Protein AF-0000000067831572 (afdb_homodimer)

Organism: Methylorubrum extorquens (strain ATCC 14718 / DSM 1338 / JCM 2805 / NCIMB 9133 / AM1) (NCBI:txid272630)

Structure (mmCIF, N/CA/C/O backbone):
data_AF-0000000067831572-model_v1
#
loop_
_entity.id
_entity.type
_entity.pdbx_description
1 polymer 'Transcriptional regulator, AraC family'
#
loop_
_atom_site.group_PDB
_atom_site.id
_atom_site.type_symbol
_atom_site.label_atom_id
_atom_site.label_alt_id
_atom_site.label_comp_id
_atom_site.label_asym_id
_atom_site.label_entity_id
_atom_site.label_seq_id
_atom_site.pdbx_PDB_ins_code
_atom_site.Cartn_x
_atom_site.Cartn_y
_atom_site.Cartn_z
_atom_site.occupancy
_atom_site.B_iso_or_equiv
_atom_site.auth_seq_id
_atom_site.auth_comp_id
_atom_site.auth_asym_id
_atom_site.auth_atom_id
_atom_site.pdbx_PDB_model_num
ATOM 1 N N . MET A 1 1 ? 7.926 2.037 -16.641 1 98.5 1 MET A N 1
ATOM 2 C CA . MET A 1 1 ? 7.492 1.275 -17.812 1 98.5 1 MET A CA 1
ATOM 3 C C . MET A 1 1 ? 6.348 0.333 -17.453 1 98.5 1 MET A C 1
ATOM 5 O O . MET A 1 1 ? 6.562 -0.684 -16.797 1 98.5 1 MET A O 1
ATOM 9 N N . LEU A 1 2 ? 5.145 0.672 -17.859 1 98.62 2 LEU A N 1
ATOM 10 C CA . LEU A 1 2 ? 3.963 -0.106 -17.5 1 98.62 2 LEU A CA 1
ATOM 11 C C . LEU A 1 2 ? 3.637 -1.132 -18.578 1 98.62 2 LEU A C 1
ATOM 13 O O . LEU A 1 2 ? 3.385 -0.768 -19.734 1 98.62 2 LEU A O 1
ATOM 17 N N . VAL A 1 3 ? 3.676 -2.408 -18.188 1 98.44 3 VAL A N 1
ATOM 18 C CA . VAL A 1 3 ? 3.266 -3.479 -19.094 1 98.44 3 VAL A CA 1
ATOM 19 C C . VAL A 1 3 ? 1.772 -3.75 -18.938 1 98.44 3 VAL A C 1
ATOM 21 O O . VAL A 1 3 ? 1.233 -3.65 -17.828 1 98.44 3 VAL A O 1
ATOM 24 N N . ASP A 1 4 ? 1.11 -4.074 -19.984 1 96.69 4 ASP A N 1
ATOM 25 C CA . ASP A 1 4 ? -0.323 -4.348 -19.938 1 96.69 4 ASP A CA 1
ATOM 26 C C . ASP A 1 4 ? -0.68 -5.27 -18.781 1 96.69 4 ASP A C 1
ATOM 28 O O . ASP A 1 4 ? 0.039 -6.23 -18.5 1 96.69 4 ASP A O 1
ATOM 32 N N . ARG A 1 5 ? -1.78 -4.922 -18.062 1 97.31 5 ARG A N 1
ATOM 33 C CA . ARG A 1 5 ? -2.295 -5.637 -16.891 1 97.31 5 ARG A CA 1
ATOM 34 C C . ARG A 1 5 ? -1.312 -5.57 -15.734 1 97.31 5 ARG A C 1
ATOM 36 O O . ARG A 1 5 ? -1.137 -6.551 -15.008 1 97.31 5 ARG A O 1
ATOM 43 N N . PHE A 1 6 ? -0.638 -4.457 -15.664 1 98.06 6 PHE A N 1
ATOM 44 C CA . PHE A 1 6 ? 0.274 -4.25 -14.547 1 98.06 6 PHE A CA 1
ATOM 45 C C . PHE A 1 6 ? -0.487 -4.219 -13.227 1 98.06 6 PHE A C 1
ATOM 47 O O . PHE A 1 6 ? -1.699 -3.994 -13.203 1 98.06 6 PHE A O 1
ATOM 54 N N . SER A 1 7 ? 0.206 -4.531 -12.164 1 98.31 7 SER A N 1
ATOM 55 C CA . SER A 1 7 ? -0.353 -4.449 -10.82 1 98.31 7 SER A CA 1
ATOM 56 C C . SER A 1 7 ? -0.438 -3.006 -10.336 1 98.31 7 SER A C 1
ATOM 58 O O . SER A 1 7 ? 0.588 -2.363 -10.102 1 98.31 7 SER A O 1
ATOM 60 N N . MET A 1 8 ? -1.592 -2.51 -10.094 1 98.38 8 MET A N 1
ATOM 61 C CA . MET A 1 8 ? -1.773 -1.11 -9.719 1 98.38 8 MET A CA 1
ATOM 62 C C . MET A 1 8 ? -1.191 -0.84 -8.336 1 98.38 8 MET A C 1
ATOM 64 O O . MET A 1 8 ? -0.625 0.227 -8.094 1 98.38 8 MET A O 1
ATOM 68 N N . ILE A 1 9 ? -1.354 -1.771 -7.422 1 98.38 9 ILE A N 1
ATOM 69 C CA . ILE A 1 9 ? -0.867 -1.555 -6.062 1 98.38 9 ILE A CA 1
ATOM 70 C C . ILE A 1 9 ? 0.66 -1.525 -6.059 1 98.38 9 ILE A C 1
ATOM 72 O O . ILE A 1 9 ? 1.271 -0.7 -5.375 1 98.38 9 ILE A O 1
ATOM 76 N N . ALA A 1 10 ? 1.289 -2.42 -6.805 1 98.62 10 ALA A N 1
ATOM 77 C CA . ALA A 1 10 ? 2.744 -2.389 -6.914 1 98.62 10 ALA A CA 1
ATOM 78 C C . ALA A 1 10 ? 3.223 -1.071 -7.516 1 98.62 10 ALA A C 1
ATOM 80 O O . ALA A 1 10 ? 4.176 -0.463 -7.02 1 98.62 10 ALA A O 1
ATOM 81 N N . PHE A 1 11 ? 2.504 -0.672 -8.523 1 98.75 11 PHE A N 1
ATOM 82 C CA . PHE A 1 11 ? 2.812 0.576 -9.211 1 98.75 11 PHE A CA 1
ATOM 83 C C . PHE A 1 11 ? 2.682 1.763 -8.266 1 98.75 11 PHE A C 1
ATOM 85 O O . PHE A 1 11 ? 3.621 2.547 -8.117 1 98.75 11 PHE A O 1
ATOM 92 N N . SER A 1 12 ? 1.573 1.905 -7.617 1 98.56 12 SER A N 1
ATOM 93 C CA . SER A 1 12 ? 1.321 3.027 -6.719 1 98.56 12 SER A CA 1
ATOM 94 C C . SER A 1 12 ? 2.293 3.023 -5.543 1 98.56 12 SER A C 1
ATOM 96 O O . SER A 1 12 ? 2.748 4.082 -5.105 1 98.56 12 SER A O 1
ATOM 98 N N . SER A 1 13 ? 2.613 1.818 -5.039 1 98.5 13 SER A N 1
ATOM 99 C CA . SER A 1 13 ? 3.535 1.684 -3.914 1 98.5 13 SER A CA 1
ATOM 100 C C . SER A 1 13 ? 4.945 2.115 -4.301 1 98.5 13 SER A C 1
ATOM 102 O O . SER A 1 13 ? 5.73 2.533 -3.447 1 98.5 13 SER A O 1
ATOM 104 N N . ALA A 1 14 ? 5.242 2.027 -5.543 1 98.56 14 ALA A N 1
ATOM 105 C CA . ALA A 1 14 ? 6.574 2.4 -6.008 1 98.56 14 ALA A CA 1
ATOM 106 C C . ALA A 1 14 ? 6.66 3.898 -6.289 1 98.56 14 ALA A C 1
ATOM 108 O O . ALA A 1 14 ? 7.668 4.535 -5.984 1 98.56 14 ALA A O 1
ATOM 109 N N . ILE A 1 15 ? 5.602 4.488 -6.82 1 98.31 15 ILE A N 1
ATOM 110 C CA . ILE A 1 15 ? 5.707 5.844 -7.344 1 98.31 15 ILE A CA 1
ATOM 111 C C . ILE A 1 15 ? 5.367 6.852 -6.246 1 98.31 15 ILE A C 1
ATOM 113 O O . ILE A 1 15 ? 5.934 7.941 -6.199 1 98.31 15 ILE A O 1
ATOM 117 N N . GLU A 1 16 ? 4.473 6.551 -5.32 1 98.25 16 GLU A N 1
ATOM 118 C CA . GLU A 1 16 ? 3.986 7.5 -4.324 1 98.25 16 GLU A CA 1
ATOM 119 C C . GLU A 1 16 ? 5.105 7.941 -3.387 1 98.25 16 GLU A C 1
ATOM 121 O O . GLU A 1 16 ? 5.18 9.109 -3.002 1 98.25 16 GLU A O 1
ATOM 126 N N . PRO A 1 17 ? 6.016 6.992 -3.016 1 98.44 17 PRO A N 1
ATOM 127 C CA . PRO A 1 17 ? 7.133 7.434 -2.174 1 98.44 17 PRO A CA 1
ATOM 128 C C . PRO A 1 17 ? 7.945 8.555 -2.814 1 98.44 17 PRO A C 1
ATOM 130 O O . PRO A 1 17 ? 8.445 9.438 -2.111 1 98.44 17 PRO A O 1
ATOM 133 N N . LEU A 1 18 ? 8.055 8.562 -4.125 1 98.19 18 LEU A N 1
ATOM 134 C CA . LEU A 1 18 ? 8.82 9.594 -4.816 1 98.19 18 LEU A CA 1
ATOM 135 C C . LEU A 1 18 ? 8.148 10.953 -4.684 1 98.19 18 LEU A C 1
ATOM 137 O O . LEU A 1 18 ? 8.805 11.945 -4.363 1 98.19 18 LEU A O 1
ATOM 141 N N . ARG A 1 19 ? 6.863 10.945 -4.914 1 97.56 19 ARG A N 1
ATOM 142 C CA . ARG A 1 19 ? 6.113 12.188 -4.762 1 97.56 19 ARG A CA 1
ATOM 143 C C . ARG A 1 19 ? 6.191 12.703 -3.332 1 97.56 19 ARG A C 1
ATOM 145 O O . ARG A 1 19 ? 6.391 13.898 -3.109 1 97.56 19 ARG A O 1
ATOM 152 N N . LEU A 1 20 ? 6.039 11.852 -2.414 1 97.5 20 LEU A N 1
ATOM 153 C CA . LEU A 1 20 ? 6.012 12.227 -1.006 1 97.5 20 LEU A CA 1
ATOM 154 C C . LEU A 1 20 ? 7.391 12.68 -0.536 1 97.5 20 LEU A C 1
ATOM 156 O O . LEU A 1 20 ? 7.5 13.547 0.334 1 97.5 20 LEU A O 1
ATOM 160 N N . ALA A 1 21 ? 8.445 12.086 -1.096 1 97.94 21 ALA A N 1
ATOM 161 C CA . ALA A 1 21 ? 9.797 12.555 -0.796 1 97.94 21 ALA A CA 1
ATOM 162 C C . ALA A 1 21 ? 9.984 14 -1.241 1 97.94 21 ALA A C 1
ATOM 164 O O . ALA A 1 21 ? 10.562 14.812 -0.514 1 97.94 21 ALA A O 1
ATOM 165 N N . ASN A 1 22 ? 9.5 14.32 -2.479 1 97.19 22 ASN A N 1
ATOM 166 C CA . ASN A 1 22 ? 9.523 15.703 -2.945 1 97.19 22 ASN A CA 1
ATOM 167 C C . ASN A 1 22 ? 8.828 16.641 -1.96 1 97.19 22 ASN A C 1
ATOM 169 O O . ASN A 1 22 ? 9.352 17.703 -1.627 1 97.19 22 ASN A O 1
ATOM 173 N N . ARG A 1 23 ? 7.691 16.203 -1.507 1 92.81 23 ARG A N 1
ATOM 174 C CA . ARG A 1 23 ? 6.918 17 -0.561 1 92.81 23 ARG A CA 1
ATOM 175 C C . ARG A 1 23 ? 7.68 17.188 0.746 1 92.81 23 ARG A C 1
ATOM 177 O O . ARG A 1 23 ? 7.727 18.297 1.289 1 92.81 23 ARG A O 1
ATOM 184 N N . ALA A 1 24 ? 8.289 16.172 1.217 1 91 24 ALA A N 1
ATOM 185 C CA . ALA A 1 24 ? 8.984 16.172 2.504 1 91 24 ALA A CA 1
ATOM 186 C C . ALA A 1 24 ? 10.141 17.172 2.504 1 91 24 ALA A C 1
ATOM 188 O O . ALA A 1 24 ? 10.375 17.859 3.502 1 91 24 ALA A O 1
ATOM 189 N N . VAL A 1 25 ? 10.766 17.234 1.372 1 93.19 25 VAL A N 1
ATOM 190 C CA . VAL A 1 25 ? 11.977 18.062 1.344 1 93.19 25 VAL A CA 1
ATOM 191 C C . VAL A 1 25 ? 11.648 19.438 0.773 1 93.19 25 VAL A C 1
ATOM 193 O O . VAL A 1 25 ? 12.461 20.359 0.876 1 93.19 25 VAL A O 1
ATOM 196 N N . GLY A 1 26 ? 10.531 19.594 0.136 1 89.75 26 GLY A N 1
ATOM 197 C CA . GLY A 1 26 ? 10.086 20.875 -0.382 1 89.75 26 GLY A CA 1
ATOM 198 C C . GLY A 1 26 ? 10.734 21.234 -1.704 1 89.75 26 GLY A C 1
ATOM 199 O O . GLY A 1 26 ? 10.852 22.422 -2.033 1 89.75 26 GLY A O 1
ATOM 200 N N . ARG A 1 27 ? 11.258 20.25 -2.369 1 92.69 27 ARG A N 1
ATOM 201 C CA . ARG A 1 27 ? 11.828 20.422 -3.699 1 92.69 27 ARG A CA 1
ATOM 202 C C . ARG A 1 27 ? 11.734 19.141 -4.512 1 92.69 27 ARG A C 1
ATOM 204 O O . ARG A 1 27 ? 11.398 18.078 -3.979 1 92.69 27 ARG A O 1
ATOM 211 N N . ASP A 1 28 ? 12.133 19.266 -5.754 1 95.25 28 ASP A N 1
ATOM 212 C CA . ASP A 1 28 ? 12.031 18.109 -6.641 1 95.25 28 ASP A CA 1
ATOM 213 C C . ASP A 1 28 ? 13.281 17.234 -6.566 1 95.25 28 ASP A C 1
ATOM 215 O O . ASP A 1 28 ? 14.234 17.453 -7.328 1 95.25 28 ASP A O 1
ATOM 219 N N . LEU A 1 29 ? 13.195 16.297 -5.727 1 96.62 29 LEU A N 1
ATOM 220 C CA . LEU A 1 29 ? 14.242 15.281 -5.715 1 96.62 29 LEU A CA 1
ATOM 221 C C . LEU A 1 29 ? 14.094 14.328 -6.895 1 96.62 29 LEU A C 1
ATOM 223 O O . LEU A 1 29 ? 15.086 13.836 -7.434 1 96.62 29 LEU A O 1
ATOM 227 N N . TYR A 1 30 ? 12.781 14.125 -7.242 1 97.12 30 TYR A N 1
ATOM 228 C CA . TYR A 1 30 ? 12.438 13.164 -8.281 1 97.12 30 TYR A CA 1
ATOM 229 C C . TYR A 1 30 ? 11.477 13.781 -9.297 1 97.12 30 TYR A C 1
ATOM 231 O O . TYR A 1 30 ? 10.586 14.555 -8.93 1 97.12 30 TYR A O 1
ATOM 239 N N . ARG A 1 31 ? 11.734 13.43 -10.492 1 96.62 31 ARG A N 1
ATOM 240 C CA . ARG A 1 31 ? 10.781 13.578 -11.586 1 96.62 31 ARG A CA 1
ATOM 241 C C . ARG A 1 31 ? 10.469 12.234 -12.234 1 96.62 31 ARG A C 1
ATOM 243 O O . ARG A 1 31 ? 11.367 11.406 -12.406 1 96.62 31 ARG A O 1
ATOM 250 N N . PHE A 1 32 ? 9.203 11.992 -12.461 1 96.5 32 PHE A N 1
ATOM 251 C CA . PHE A 1 32 ? 8.859 10.688 -13 1 96.5 32 PHE A CA 1
ATOM 252 C C . PHE A 1 32 ? 7.828 10.812 -14.117 1 96.5 32 PHE A C 1
ATOM 254 O O . PHE A 1 32 ? 7.094 11.805 -14.18 1 96.5 32 PHE A O 1
ATOM 261 N N . SER A 1 33 ? 7.832 9.867 -15 1 97.12 33 SER A N 1
ATOM 262 C CA . SER A 1 33 ? 6.895 9.758 -16.109 1 97.12 33 SER A CA 1
ATOM 263 C C . SER A 1 33 ? 6.559 8.305 -16.422 1 97.12 33 SER A C 1
ATOM 265 O O . SER A 1 33 ? 7.312 7.398 -16.047 1 97.12 33 SER A O 1
ATOM 267 N N . LEU A 1 34 ? 5.438 8.109 -17.031 1 98.38 34 LEU A N 1
ATOM 268 C CA . LEU A 1 34 ? 4.941 6.773 -17.344 1 98.38 34 LEU A CA 1
ATOM 269 C C . LEU A 1 34 ? 5.035 6.496 -18.844 1 98.38 34 LEU A C 1
ATOM 271 O O . LEU A 1 34 ? 4.77 7.383 -19.672 1 98.38 34 LEU A O 1
ATOM 275 N N . TRP A 1 35 ? 5.379 5.23 -19.156 1 98.44 35 TRP A N 1
ATOM 276 C CA . TRP A 1 35 ? 5.531 4.805 -20.547 1 98.44 35 TRP A CA 1
ATOM 277 C C . TRP A 1 35 ? 4.891 3.439 -20.766 1 98.44 35 TRP A C 1
ATOM 279 O O . TRP A 1 35 ? 4.926 2.578 -19.891 1 98.44 35 TRP A O 1
ATOM 289 N N . SER A 1 36 ? 4.277 3.254 -21.922 1 98.19 36 SER A N 1
ATOM 290 C CA . SER A 1 36 ? 3.648 1.988 -22.281 1 98.19 36 SER A CA 1
ATOM 291 C C . SER A 1 36 ? 3.928 1.626 -23.75 1 98.19 36 SER A C 1
ATOM 293 O O . SER A 1 36 ? 4.582 2.387 -24.469 1 98.19 36 SER A O 1
ATOM 295 N N . GLU A 1 37 ? 3.484 0.414 -24.078 1 96.25 37 GLU A N 1
ATOM 296 C CA . GLU A 1 37 ? 3.648 -0.035 -25.453 1 96.25 37 GLU A CA 1
ATOM 297 C C . GLU A 1 37 ? 2.879 0.861 -26.422 1 96.25 37 GLU A C 1
ATOM 299 O O . GLU A 1 37 ? 3.42 1.285 -27.453 1 96.25 37 GLU A O 1
ATOM 304 N N . ASP A 1 38 ? 1.612 1.271 -26.094 1 91.62 38 ASP A N 1
ATOM 305 C CA . ASP A 1 38 ? 0.708 2.07 -26.922 1 91.62 38 ASP A CA 1
ATOM 306 C C . ASP A 1 38 ? 1.104 3.545 -26.906 1 91.62 38 ASP A C 1
ATOM 308 O O . ASP A 1 38 ? 0.849 4.273 -27.859 1 91.62 38 ASP A O 1
ATOM 312 N N . GLY A 1 39 ? 1.544 3.988 -25.828 1 96.25 39 GLY A N 1
ATOM 313 C CA . GLY A 1 39 ? 2.066 5.336 -25.672 1 96.25 39 GLY A CA 1
ATOM 314 C C . GLY A 1 39 ? 1.023 6.332 -25.203 1 96.25 39 GLY A C 1
ATOM 315 O O . GLY A 1 39 ? 1.352 7.473 -24.875 1 96.25 39 GLY A O 1
ATOM 316 N N . THR A 1 40 ? -0.208 5.918 -25.094 1 96.62 40 THR A N 1
ATOM 317 C CA . THR A 1 40 ? -1.242 6.859 -24.688 1 96.62 40 THR A CA 1
ATOM 318 C C . THR A 1 40 ? -1.859 6.438 -23.359 1 96.62 40 THR A C 1
ATOM 320 O O . THR A 1 40 ? -2.234 7.281 -22.531 1 96.62 40 THR A O 1
ATOM 323 N N . LYS A 1 41 ? -1.946 5.172 -23.172 1 97.69 41 LYS A N 1
ATOM 324 C CA . LYS A 1 41 ? -2.58 4.625 -21.969 1 97.69 41 LYS A CA 1
ATOM 325 C C . LYS A 1 41 ? -2.031 3.24 -21.641 1 97.69 41 LYS A C 1
ATOM 327 O O . LYS A 1 41 ? -1.311 2.646 -22.453 1 97.69 41 LYS A O 1
ATOM 332 N N . CYS A 1 42 ? -2.279 2.762 -20.5 1 98.12 42 CYS A N 1
ATOM 333 C CA . CYS A 1 42 ? -2.041 1.387 -20.078 1 98.12 42 CYS A CA 1
ATOM 334 C C . CYS A 1 42 ? -3.105 0.933 -19.078 1 98.12 42 CYS A C 1
ATOM 336 O O . CYS A 1 42 ? -3.496 1.693 -18.203 1 98.12 42 CYS A O 1
ATOM 338 N N . THR A 1 43 ? -3.533 -0.277 -19.219 1 98.06 43 THR A N 1
ATOM 339 C CA . THR A 1 43 ? -4.598 -0.792 -18.359 1 98.06 43 THR A CA 1
ATOM 340 C C . THR A 1 43 ? -4.031 -1.731 -17.297 1 98.06 43 THR A C 1
ATOM 342 O O . THR A 1 43 ? -3.293 -2.664 -17.625 1 98.06 43 THR A O 1
ATOM 345 N N . ALA A 1 44 ? -4.387 -1.439 -16.031 1 98.31 44 ALA A N 1
ATOM 346 C CA . ALA A 1 44 ? -3.947 -2.287 -14.93 1 98.31 44 ALA A CA 1
ATOM 347 C C . ALA A 1 44 ? -4.738 -3.592 -14.891 1 98.31 44 ALA A C 1
ATOM 349 O O . ALA A 1 44 ? -5.73 -3.744 -15.609 1 98.31 44 ALA A O 1
ATOM 350 N N . SER A 1 45 ? -4.277 -4.488 -14.094 1 96.88 45 SER A N 1
ATOM 351 C CA . SER A 1 45 ? -4.902 -5.801 -13.969 1 96.88 45 SER A CA 1
ATOM 352 C C . SER A 1 45 ? -6.316 -5.691 -13.414 1 96.88 45 SER A C 1
ATOM 354 O O . SER A 1 45 ? -7.141 -6.586 -13.625 1 96.88 45 SER A O 1
ATOM 356 N N . ASN A 1 46 ? -6.652 -4.625 -12.703 1 96.88 46 ASN A N 1
ATOM 357 C CA . ASN A 1 46 ? -7.996 -4.426 -12.164 1 96.88 46 ASN A CA 1
ATOM 358 C C . ASN A 1 46 ? -8.906 -3.738 -13.18 1 96.88 46 ASN A C 1
ATOM 360 O O . ASN A 1 46 ? -10.047 -3.385 -12.852 1 96.88 46 ASN A O 1
ATOM 364 N N . GLY A 1 47 ? -8.406 -3.453 -14.352 1 97.12 47 GLY A N 1
ATOM 365 C CA . GLY A 1 47 ? -9.219 -2.9 -15.422 1 97.12 47 GLY A CA 1
ATOM 366 C C . GLY A 1 47 ? -9.141 -1.387 -15.508 1 97.12 47 GLY A C 1
ATOM 367 O O . GLY A 1 47 ? -9.703 -0.783 -16.422 1 97.12 47 GLY A O 1
ATOM 368 N N . ILE A 1 48 ? -8.445 -0.734 -14.68 1 97.69 48 ILE A N 1
ATOM 369 C CA . ILE A 1 48 ? -8.367 0.722 -14.633 1 97.69 48 ILE A CA 1
ATOM 370 C C . ILE A 1 48 ? -7.273 1.209 -15.586 1 97.69 48 ILE A C 1
ATOM 372 O O . ILE A 1 48 ? -6.16 0.683 -15.578 1 97.69 48 ILE A O 1
ATOM 376 N N . GLU A 1 49 ? -7.637 2.16 -16.312 1 98.12 49 GLU A N 1
ATOM 377 C CA . GLU A 1 49 ? -6.738 2.709 -17.328 1 98.12 49 GLU A CA 1
ATOM 378 C C . GLU A 1 49 ? -6.059 3.982 -16.828 1 98.12 49 GLU A C 1
ATOM 380 O O . GLU A 1 49 ? -6.715 4.863 -16.266 1 98.12 49 GLU A O 1
ATOM 385 N N . VAL A 1 50 ? -4.727 4.066 -17.062 1 98.06 50 VAL A N 1
ATOM 386 C CA . VAL A 1 50 ? -3.982 5.27 -16.703 1 98.06 50 VAL A CA 1
ATOM 387 C C . VAL A 1 50 ? -3.389 5.906 -17.969 1 98.06 50 VAL A C 1
ATOM 389 O O . VAL A 1 50 ? -3.037 5.203 -18.922 1 98.06 50 VAL A O 1
ATOM 392 N N . LYS A 1 51 ? -3.268 7.176 -17.922 1 98 51 LYS A N 1
ATOM 393 C CA . LYS A 1 51 ? -2.6 7.895 -19 1 98 51 LYS A CA 1
ATOM 394 C C . LYS A 1 51 ? -1.082 7.801 -18.875 1 98 51 LYS A C 1
ATOM 396 O O . LYS A 1 51 ? -0.547 7.84 -17.766 1 98 51 LYS A O 1
ATOM 401 N N . VAL A 1 52 ? -0.403 7.684 -20.031 1 98.25 52 VAL A N 1
ATOM 402 C CA . VAL A 1 52 ? 1.055 7.629 -20.016 1 98.25 52 VAL A CA 1
ATOM 403 C C . VAL A 1 52 ? 1.629 8.75 -20.875 1 98.25 52 VAL A C 1
ATOM 405 O O . VAL A 1 52 ? 0.901 9.383 -21.641 1 98.25 52 VAL A O 1
ATOM 408 N N . ALA A 1 53 ? 2.883 8.961 -20.734 1 97.38 53 ALA A N 1
ATOM 409 C CA . ALA A 1 53 ? 3.547 10.086 -21.391 1 97.38 53 ALA A CA 1
ATOM 410 C C . ALA A 1 53 ? 3.951 9.727 -22.812 1 97.38 53 ALA A C 1
ATOM 412 O O . ALA A 1 53 ? 4.086 10.602 -23.672 1 97.38 53 ALA A O 1
ATOM 413 N N . GLY A 1 54 ? 4.195 8.422 -23.078 1 97.81 54 GLY A N 1
ATOM 414 C CA . GLY A 1 54 ? 4.648 8.023 -24.391 1 97.81 54 GLY A CA 1
ATOM 415 C C . GLY A 1 54 ? 4.898 6.527 -24.516 1 97.81 54 GLY A C 1
ATOM 416 O O . GLY A 1 54 ? 4.469 5.754 -23.656 1 97.81 54 GLY A O 1
ATOM 417 N N . ARG A 1 55 ? 5.562 6.203 -25.656 1 98 55 ARG A N 1
ATOM 418 C CA . ARG A 1 55 ? 5.867 4.805 -25.953 1 98 55 ARG A CA 1
ATOM 419 C C . ARG A 1 55 ? 7.199 4.395 -25.328 1 98 55 ARG A C 1
ATOM 421 O O . ARG A 1 55 ? 8.07 5.234 -25.109 1 98 55 ARG A O 1
ATOM 428 N N . PHE A 1 56 ? 7.375 3.049 -25.156 1 97.62 56 PHE A N 1
ATOM 429 C CA . PHE A 1 56 ? 8.633 2.521 -24.625 1 97.62 56 PHE A CA 1
ATOM 430 C C . PHE A 1 56 ? 9.812 3 -25.469 1 97.62 56 PHE A C 1
ATOM 432 O O . PHE A 1 56 ? 10.844 3.395 -24.922 1 97.62 56 PHE A O 1
ATOM 439 N N . CYS A 1 57 ? 9.695 2.992 -26.781 1 94.31 57 CYS A N 1
ATOM 440 C CA . CYS A 1 57 ? 10.797 3.275 -27.688 1 94.31 57 CYS A CA 1
ATOM 441 C C . CYS A 1 57 ? 11.219 4.738 -27.594 1 94.31 57 CYS A C 1
ATOM 443 O O . CYS A 1 57 ? 12.32 5.098 -28.016 1 94.31 57 CYS A O 1
ATOM 445 N N . ASP A 1 58 ? 10.359 5.562 -27 1 94.31 58 ASP A N 1
ATOM 446 C CA . ASP A 1 58 ? 10.641 6.992 -26.922 1 94.31 58 ASP A CA 1
ATOM 447 C C . ASP A 1 58 ? 11.305 7.352 -25.594 1 94.31 58 ASP A C 1
ATOM 449 O O . ASP A 1 58 ? 11.766 8.477 -25.406 1 94.31 58 ASP A O 1
ATOM 453 N N . ALA A 1 59 ? 11.281 6.449 -24.688 1 91.69 59 ALA A N 1
ATOM 454 C CA . ALA A 1 59 ? 11.867 6.707 -23.375 1 91.69 59 ALA A CA 1
ATOM 455 C C . ALA A 1 59 ? 13.391 6.84 -23.469 1 91.69 59 ALA A C 1
ATOM 457 O O . ALA A 1 59 ? 14.078 5.891 -23.859 1 91.69 59 ALA A O 1
ATOM 458 N N . GLN A 1 60 ? 13.906 8.062 -23.188 1 88.75 60 GLN A N 1
ATOM 459 C CA . GLN A 1 60 ? 15.344 8.305 -23.25 1 88.75 60 GLN A CA 1
ATOM 460 C C . GLN A 1 60 ? 15.805 9.18 -22.094 1 88.75 60 GLN A C 1
ATOM 462 O O . GLN A 1 60 ? 15.008 9.898 -21.484 1 88.75 60 GLN A O 1
ATOM 467 N N . ASP A 1 61 ? 17.031 9.031 -21.641 1 89.94 61 ASP A N 1
ATOM 468 C CA . ASP A 1 61 ? 17.766 9.93 -20.75 1 89.94 61 ASP A CA 1
ATOM 469 C C . ASP A 1 61 ? 17.156 9.906 -19.344 1 89.94 61 ASP A C 1
ATOM 471 O O . ASP A 1 61 ? 16.812 10.953 -18.797 1 89.94 61 ASP A O 1
ATOM 475 N N . PHE A 1 62 ? 16.984 8.703 -18.812 1 95.31 62 PHE A N 1
ATOM 476 C CA . PHE A 1 62 ? 16.531 8.523 -17.438 1 95.31 62 PHE A CA 1
ATOM 477 C C . PHE A 1 62 ? 17.656 8.016 -16.547 1 95.31 62 PHE A C 1
ATOM 479 O O . PHE A 1 62 ? 18.531 7.285 -17.016 1 95.31 62 PHE A O 1
ATOM 486 N N . ASP A 1 63 ? 17.641 8.5 -15.352 1 96.62 63 ASP A N 1
ATOM 487 C CA . ASP A 1 63 ? 18.578 7.98 -14.367 1 96.62 63 ASP A CA 1
ATOM 488 C C . ASP A 1 63 ? 18.188 6.582 -13.914 1 96.62 63 ASP A C 1
ATOM 490 O O . ASP A 1 63 ? 19.031 5.793 -13.5 1 96.62 63 ASP A O 1
ATOM 494 N N . MET A 1 64 ? 16.828 6.324 -14.031 1 97.19 64 MET A N 1
ATOM 495 C CA . MET A 1 64 ? 16.281 5.055 -13.562 1 97.19 64 MET A CA 1
ATOM 496 C C . MET A 1 64 ? 15.078 4.645 -14.391 1 97.19 64 MET A C 1
ATOM 498 O O . MET A 1 64 ? 14.266 5.488 -14.773 1 97.19 64 MET A O 1
ATOM 502 N N . LEU A 1 65 ? 15.023 3.369 -14.734 1 98.25 65 LEU A N 1
ATOM 503 C CA . LEU A 1 65 ? 13.828 2.771 -15.32 1 98.25 65 LEU A CA 1
ATOM 504 C C . LEU A 1 65 ? 13.281 1.664 -14.422 1 98.25 65 LEU A C 1
ATOM 506 O O . LEU A 1 65 ? 14.039 0.827 -13.93 1 98.25 65 LEU A O 1
ATOM 510 N N . VAL A 1 66 ? 12.023 1.667 -14.18 1 98.75 66 VAL A N 1
ATOM 511 C CA . VAL A 1 66 ? 11.375 0.625 -13.391 1 98.75 66 VAL A CA 1
ATOM 512 C C . VAL A 1 66 ? 10.266 -0.026 -14.211 1 98.75 66 VAL A C 1
ATOM 514 O O . VAL A 1 66 ? 9.32 0.646 -14.625 1 98.75 66 VAL A O 1
ATOM 517 N N . VAL A 1 67 ? 10.383 -1.308 -14.445 1 98.88 67 VAL A N 1
ATOM 518 C CA . VAL A 1 67 ? 9.336 -2.051 -15.148 1 98.88 67 VAL A CA 1
ATOM 519 C C . VAL A 1 67 ? 8.297 -2.549 -14.141 1 98.88 67 VAL A C 1
ATOM 521 O O . VAL A 1 67 ? 8.641 -3.201 -13.156 1 98.88 67 VAL A O 1
ATOM 524 N N . CYS A 1 68 ? 7.078 -2.207 -14.375 1 98.81 68 CYS A N 1
ATOM 525 C CA . CYS A 1 68 ? 5.984 -2.713 -13.562 1 98.81 68 CYS A CA 1
ATOM 526 C C . CYS A 1 68 ? 5.16 -3.742 -14.328 1 98.81 68 CYS A C 1
ATOM 528 O O . CYS A 1 68 ? 4.496 -3.404 -15.305 1 98.81 68 CYS A O 1
ATOM 530 N N . GLY A 1 69 ? 5.184 -5.004 -13.867 1 98.25 69 GLY A N 1
ATOM 531 C CA . GLY A 1 69 ? 4.395 -6.074 -14.461 1 98.25 69 GLY A CA 1
ATOM 532 C C . GLY A 1 69 ? 3.139 -6.395 -13.672 1 98.25 69 GLY A C 1
ATOM 533 O O . GLY A 1 69 ? 2.715 -5.609 -12.82 1 98.25 69 GLY A O 1
ATOM 534 N N . GLY A 1 70 ? 2.525 -7.445 -14.047 1 96.56 70 GLY A N 1
ATOM 535 C CA . GLY A 1 70 ? 1.303 -7.941 -13.43 1 96.56 70 GLY A CA 1
ATOM 536 C C . GLY A 1 70 ? 0.872 -9.297 -13.969 1 96.56 70 GLY A C 1
ATOM 537 O O . GLY A 1 70 ? 1.673 -10.227 -14.023 1 96.56 70 GLY A O 1
ATOM 538 N N . ILE A 1 71 ? -0.341 -9.336 -14.297 1 93 71 ILE A N 1
ATOM 539 C CA . ILE A 1 71 ? -0.914 -10.594 -14.75 1 93 71 ILE A CA 1
ATOM 540 C C . ILE A 1 71 ? -0.453 -10.891 -16.172 1 93 71 ILE A C 1
ATOM 542 O O . ILE A 1 71 ? -0.421 -9.992 -17.016 1 93 71 ILE A O 1
ATOM 546 N N . ASP A 1 72 ? -0.054 -12.125 -16.453 1 91.31 72 ASP A N 1
ATOM 547 C CA . ASP A 1 72 ? 0.235 -12.648 -17.781 1 91.31 72 ASP A CA 1
ATOM 548 C C . ASP A 1 72 ? 1.396 -11.891 -18.422 1 91.31 72 ASP A C 1
ATOM 550 O O . ASP A 1 72 ? 1.34 -11.547 -19.609 1 91.31 72 ASP A O 1
ATOM 554 N N . ILE A 1 73 ? 2.418 -11.648 -17.688 1 94.5 73 ILE A N 1
ATOM 555 C CA . ILE A 1 73 ? 3.564 -10.852 -18.094 1 94.5 73 ILE A CA 1
ATOM 556 C C . ILE A 1 73 ? 4.277 -11.539 -19.266 1 94.5 73 ILE A C 1
ATOM 558 O O . ILE A 1 73 ? 4.984 -10.891 -20.031 1 94.5 73 ILE A O 1
ATOM 562 N N . GLN A 1 74 ? 4.145 -12.859 -19.453 1 89.5 74 GLN A N 1
ATOM 563 C CA . GLN A 1 74 ? 4.883 -13.641 -20.438 1 89.5 74 GLN A CA 1
ATOM 564 C C . GLN A 1 74 ? 4.266 -13.5 -21.828 1 89.5 74 GLN A C 1
ATOM 566 O O . GLN A 1 74 ? 4.879 -13.875 -22.828 1 89.5 74 GLN A O 1
ATOM 571 N N . HIS A 1 75 ? 3.143 -12.898 -21.906 1 86.12 75 HIS A N 1
ATOM 572 C CA . HIS A 1 75 ? 2.377 -13.008 -23.141 1 86.12 75 HIS A CA 1
ATOM 573 C C . HIS A 1 75 ? 2.684 -11.844 -24.078 1 86.12 75 HIS A C 1
ATOM 575 O O . HIS A 1 75 ? 2.852 -12.039 -25.281 1 86.12 75 HIS A O 1
ATOM 581 N N . PRO A 1 76 ? 2.73 -10.664 -23.547 1 87.06 76 PRO A N 1
ATOM 582 C CA . PRO A 1 76 ? 2.996 -9.555 -24.469 1 87.06 76 PRO A CA 1
ATOM 583 C C . PRO A 1 76 ? 4.355 -9.672 -25.141 1 87.06 76 PRO A C 1
ATOM 585 O O . PRO A 1 76 ? 5.262 -10.32 -24.625 1 87.06 76 PRO A O 1
ATOM 588 N N . ASP A 1 77 ? 4.387 -9.07 -26.359 1 88 77 ASP A N 1
ATOM 589 C CA . ASP A 1 77 ? 5.676 -8.867 -27.016 1 88 77 ASP A CA 1
ATOM 590 C C . ASP A 1 77 ? 6.492 -7.793 -26.312 1 88 77 ASP A C 1
ATOM 592 O O . ASP A 1 77 ? 6.062 -6.641 -26.203 1 88 77 ASP A O 1
ATOM 596 N N . HIS A 1 78 ? 7.691 -8.156 -25.859 1 95.44 78 HIS A N 1
ATOM 597 C CA . HIS A 1 78 ? 8.469 -7.227 -25.062 1 95.44 78 HIS A CA 1
ATOM 598 C C . HIS A 1 78 ? 9.625 -6.637 -25.859 1 95.44 78 HIS A C 1
ATOM 600 O O . HIS A 1 78 ? 10.555 -6.059 -25.281 1 95.44 78 HIS A O 1
ATOM 606 N N . ARG A 1 79 ? 9.633 -6.73 -27.172 1 95.81 79 ARG A N 1
ATOM 607 C CA . ARG A 1 79 ? 10.789 -6.348 -27.969 1 95.81 79 ARG A CA 1
ATOM 608 C C . ARG A 1 79 ? 11.117 -4.867 -27.797 1 95.81 79 ARG A C 1
ATOM 610 O O . ARG A 1 79 ? 12.266 -4.504 -27.531 1 95.81 79 ARG A O 1
ATOM 617 N N . ALA A 1 80 ? 10.086 -4.016 -27.922 1 96.62 80 ALA A N 1
ATOM 618 C CA . ALA A 1 80 ? 10.312 -2.58 -27.766 1 96.62 80 ALA A CA 1
ATOM 619 C C . ALA A 1 80 ? 10.797 -2.238 -26.359 1 96.62 80 ALA A C 1
ATOM 621 O O . ALA A 1 80 ? 11.68 -1.395 -26.203 1 96.62 80 ALA A O 1
ATOM 622 N N . LEU A 1 81 ? 10.219 -2.879 -25.406 1 97.94 81 LEU A N 1
ATOM 623 C CA . LEU A 1 81 ? 10.602 -2.66 -24.016 1 97.94 81 LEU A CA 1
ATOM 624 C C . LEU A 1 81 ? 12.023 -3.139 -23.766 1 97.94 81 LEU A C 1
ATOM 626 O O . LEU A 1 81 ? 12.812 -2.438 -23.125 1 97.94 81 LEU A O 1
ATOM 630 N N . HIS A 1 82 ? 12.383 -4.32 -24.312 1 98.06 82 HIS A N 1
ATOM 631 C CA . HIS A 1 82 ? 13.742 -4.832 -24.188 1 98.06 82 HIS A CA 1
ATOM 632 C C . HIS A 1 82 ? 14.758 -3.844 -24.75 1 98.06 82 HIS A C 1
ATOM 634 O O . HIS A 1 82 ? 15.781 -3.561 -24.125 1 98.06 82 HIS A O 1
ATOM 640 N N . SER A 1 83 ? 14.453 -3.357 -25.891 1 97.38 83 SER A N 1
ATOM 641 C CA . SER A 1 83 ? 15.359 -2.422 -26.547 1 97.38 83 SER A CA 1
ATOM 642 C C . SER A 1 83 ? 15.547 -1.155 -25.719 1 97.38 83 SER A C 1
ATOM 644 O O . SER A 1 83 ? 16.672 -0.675 -25.547 1 97.38 83 SER A O 1
ATOM 646 N N . ALA A 1 84 ? 14.477 -0.643 -25.203 1 97.5 84 ALA A N 1
ATOM 647 C CA . ALA A 1 84 ? 14.531 0.561 -24.391 1 97.5 84 ALA A CA 1
ATOM 648 C C . ALA A 1 84 ? 15.367 0.33 -23.125 1 97.5 84 ALA A C 1
ATOM 650 O O . ALA A 1 84 ? 16.203 1.165 -22.766 1 97.5 84 ALA A O 1
ATOM 651 N N . LEU A 1 85 ? 15.172 -0.788 -22.453 1 98.31 85 LEU A N 1
ATOM 652 C CA . LEU A 1 85 ? 15.891 -1.125 -21.234 1 98.31 85 LEU A CA 1
ATOM 653 C C . LEU A 1 85 ? 17.391 -1.266 -21.5 1 98.31 85 LEU A C 1
ATOM 655 O O . LEU A 1 85 ? 18.203 -0.724 -20.75 1 98.31 85 LEU A O 1
ATOM 659 N N . ARG A 1 86 ? 17.75 -1.951 -22.547 1 97.56 86 ARG A N 1
ATOM 660 C CA . ARG A 1 86 ? 19.156 -2.156 -22.891 1 97.56 86 ARG A CA 1
ATOM 661 C C . ARG A 1 86 ? 19.828 -0.836 -23.234 1 97.56 86 ARG A C 1
ATOM 663 O O . ARG A 1 86 ? 20.969 -0.588 -22.828 1 97.56 86 ARG A O 1
ATOM 670 N N . ARG A 1 87 ? 19.109 -0.062 -24 1 96.88 87 ARG A N 1
ATOM 671 C CA . ARG A 1 87 ? 19.641 1.237 -24.391 1 96.88 87 ARG A CA 1
ATOM 672 C C . ARG A 1 87 ? 19.922 2.105 -23.156 1 96.88 87 ARG A C 1
ATOM 674 O O . ARG A 1 87 ? 21 2.678 -23.031 1 96.88 87 ARG A O 1
ATOM 681 N N . CYS A 1 88 ? 18.969 2.188 -22.25 1 96.81 88 CYS A N 1
ATOM 682 C CA . CYS A 1 88 ? 19.125 3.014 -21.062 1 96.81 88 CYS A CA 1
ATOM 683 C C . CYS A 1 88 ? 20.188 2.438 -20.125 1 96.81 88 CYS A C 1
ATOM 685 O O . CYS A 1 88 ? 20.969 3.182 -19.531 1 96.81 88 CYS A O 1
ATOM 687 N N . SER A 1 89 ? 20.203 1.127 -20.062 1 97.31 89 SER A N 1
ATOM 688 C CA . SER A 1 89 ? 21.219 0.467 -19.25 1 97.31 89 SER A CA 1
ATOM 689 C C . SER A 1 89 ? 22.625 0.773 -19.75 1 97.31 89 SER A C 1
ATOM 691 O O . SER A 1 89 ? 23.516 1.052 -18.953 1 97.31 89 SER A O 1
ATOM 693 N N . ALA A 1 90 ? 22.812 0.751 -20.984 1 96.25 90 ALA A N 1
ATOM 694 C CA . ALA A 1 90 ? 24.109 1.017 -21.609 1 96.25 90 ALA A CA 1
ATOM 695 C C . ALA A 1 90 ? 24.562 2.449 -21.344 1 96.25 90 ALA A C 1
ATOM 697 O O . ALA A 1 90 ? 25.766 2.73 -21.297 1 96.25 90 ALA A O 1
ATOM 698 N N . ARG A 1 91 ? 23.625 3.264 -21.109 1 96.06 91 ARG A N 1
ATOM 699 C CA . ARG A 1 91 ? 23.938 4.668 -20.859 1 96.06 91 ARG A CA 1
ATOM 700 C C . ARG A 1 91 ? 24.094 4.934 -19.375 1 96.06 91 ARG A C 1
ATOM 702 O O . ARG A 1 91 ? 24.234 6.086 -18.953 1 96.06 91 ARG A O 1
ATOM 709 N N . GLY A 1 92 ? 23.922 3.896 -18.562 1 96 92 GLY A N 1
ATOM 710 C CA . GLY A 1 92 ? 24.281 4.016 -17.156 1 96 92 GLY A CA 1
ATOM 711 C C . GLY A 1 92 ? 23.062 4.109 -16.25 1 96 92 GLY A C 1
ATOM 712 O O . GLY A 1 92 ? 23.203 4.258 -15.039 1 96 92 GLY A O 1
ATOM 713 N N . ALA A 1 93 ? 21.906 3.955 -16.797 1 97.69 93 ALA A N 1
ATOM 714 C CA . ALA A 1 93 ? 20.688 4.035 -15.992 1 97.69 93 ALA A CA 1
ATOM 715 C C . ALA A 1 93 ? 20.562 2.832 -15.062 1 97.69 93 ALA A C 1
ATOM 717 O O . ALA A 1 93 ? 20.922 1.713 -15.43 1 97.69 93 ALA A O 1
ATOM 718 N N . ALA A 1 94 ? 20.125 3.1 -13.844 1 98.12 94 ALA A N 1
ATOM 719 C CA . ALA A 1 94 ? 19.703 1.988 -13 1 98.12 94 ALA A CA 1
ATOM 720 C C . ALA A 1 94 ? 18.406 1.354 -13.523 1 98.12 94 ALA A C 1
ATOM 722 O O . ALA A 1 94 ? 17.516 2.055 -13.984 1 98.12 94 ALA A O 1
ATOM 723 N N . ILE A 1 95 ? 18.375 0.027 -13.531 1 98.56 95 ILE A N 1
ATOM 724 C CA . ILE A 1 95 ? 17.234 -0.705 -14.086 1 98.56 95 ILE A CA 1
ATOM 725 C C . ILE A 1 95 ? 16.562 -1.523 -12.984 1 98.56 95 ILE A C 1
ATOM 727 O O . ILE A 1 95 ? 17.219 -2.303 -12.297 1 98.56 95 ILE A O 1
ATOM 731 N N . GLY A 1 96 ? 15.266 -1.325 -12.828 1 98.38 96 GLY A N 1
ATOM 732 C CA . GLY A 1 96 ? 14.547 -2.039 -11.789 1 98.38 96 GLY A CA 1
ATOM 733 C C . GLY A 1 96 ? 13.219 -2.609 -12.258 1 98.38 96 GLY A C 1
ATOM 734 O O . GLY A 1 96 ? 12.82 -2.4 -13.406 1 98.38 96 GLY A O 1
ATOM 735 N N . ALA A 1 97 ? 12.625 -3.414 -11.391 1 98.81 97 ALA A N 1
ATOM 736 C CA . ALA A 1 97 ? 11.336 -4.039 -11.68 1 98.81 97 ALA A CA 1
ATOM 737 C C . ALA A 1 97 ? 10.539 -4.27 -10.398 1 98.81 97 ALA A C 1
ATOM 739 O O . ALA A 1 97 ? 11.117 -4.523 -9.336 1 98.81 97 ALA A O 1
ATOM 740 N N . VAL A 1 98 ? 9.234 -4.121 -10.539 1 98.69 98 VAL A N 1
ATOM 741 C CA . VAL A 1 98 ? 8.336 -4.457 -9.445 1 98.69 98 VAL A CA 1
ATOM 742 C C . VAL A 1 98 ? 7.324 -5.504 -9.898 1 98.69 98 VAL A C 1
ATOM 744 O O . VAL A 1 98 ? 6.965 -5.551 -11.078 1 98.69 98 VAL A O 1
ATOM 747 N N . CYS A 1 99 ? 6.855 -6.344 -8.906 1 98.12 99 CYS A N 1
ATOM 748 C CA . CYS A 1 99 ? 5.941 -7.445 -9.188 1 98.12 99 CYS A CA 1
ATOM 749 C C . CYS A 1 99 ? 6.535 -8.391 -10.227 1 98.12 99 CYS A C 1
ATOM 751 O O . CYS A 1 99 ? 7.652 -8.883 -10.062 1 98.12 99 CYS A O 1
ATOM 753 N N . THR A 1 100 ? 5.875 -8.656 -11.367 1 97.94 100 THR A N 1
ATOM 754 C CA . THR A 1 100 ? 6.359 -9.656 -12.312 1 97.94 100 THR A CA 1
ATOM 755 C C . THR A 1 100 ? 7.254 -9.008 -13.367 1 97.94 100 THR A C 1
ATOM 757 O O . THR A 1 100 ? 7.723 -9.68 -14.289 1 97.94 100 THR A O 1
ATOM 760 N N . GLY A 1 101 ? 7.562 -7.707 -13.195 1 98.56 101 GLY A N 1
ATOM 761 C CA . GLY A 1 101 ? 8.445 -7.016 -14.125 1 98.56 101 GLY A CA 1
ATOM 762 C C . GLY A 1 101 ? 9.828 -7.633 -14.211 1 98.56 101 GLY A C 1
ATOM 763 O O . GLY A 1 101 ? 10.516 -7.484 -15.219 1 98.56 101 GLY A O 1
ATOM 764 N N . THR A 1 102 ? 10.234 -8.336 -13.219 1 98.56 102 THR A N 1
ATOM 765 C CA . THR A 1 102 ? 11.539 -9 -13.172 1 98.56 102 THR A CA 1
ATOM 766 C C . THR A 1 102 ? 11.672 -10.008 -14.305 1 98.56 102 THR A C 1
ATOM 768 O O . THR A 1 102 ? 12.758 -10.211 -14.836 1 98.56 102 THR A O 1
ATOM 771 N N . TYR A 1 103 ? 10.562 -10.578 -14.68 1 97.38 103 TYR A N 1
ATOM 772 C CA . TYR A 1 103 ? 10.555 -11.492 -15.812 1 97.38 103 TYR A CA 1
ATOM 773 C C . TYR A 1 103 ? 11.102 -10.812 -17.062 1 97.38 103 TYR A C 1
ATOM 775 O O . TYR A 1 103 ? 11.906 -11.391 -17.797 1 97.38 103 TYR A O 1
ATOM 783 N N . VAL A 1 104 ? 10.695 -9.57 -17.312 1 98.06 104 VAL A N 1
ATOM 784 C CA . VAL A 1 104 ? 11.109 -8.805 -18.484 1 98.06 104 VAL A CA 1
ATOM 785 C C . VAL A 1 104 ? 12.609 -8.531 -18.422 1 98.06 104 VAL A C 1
ATOM 787 O O . VAL A 1 104 ? 13.312 -8.664 -19.438 1 98.06 104 VAL A O 1
ATOM 790 N N . LEU A 1 105 ? 13.102 -8.188 -17.266 1 98.5 105 LEU A N 1
ATOM 791 C CA . LEU A 1 105 ? 14.531 -7.934 -17.109 1 98.5 105 LEU A CA 1
ATOM 792 C C . LEU A 1 105 ? 15.336 -9.203 -17.375 1 98.5 105 LEU A C 1
ATOM 794 O O . LEU A 1 105 ? 16.375 -9.148 -18.031 1 98.5 105 LEU A O 1
ATOM 798 N N . ALA A 1 106 ? 14.852 -10.289 -16.844 1 97.69 106 ALA A N 1
ATOM 799 C CA . ALA A 1 106 ? 15.523 -11.57 -17.062 1 97.69 106 ALA A CA 1
ATOM 800 C C . ALA A 1 106 ? 15.602 -11.914 -18.547 1 97.69 106 ALA A C 1
ATOM 802 O O . ALA A 1 106 ? 16.672 -12.25 -19.047 1 97.69 106 ALA A O 1
ATOM 803 N N . LYS A 1 107 ? 14.508 -11.766 -19.25 1 95.81 107 LYS A N 1
ATOM 804 C CA . LYS A 1 107 ? 14.438 -12.094 -20.672 1 95.81 107 LYS A CA 1
ATOM 805 C C . LYS A 1 107 ? 15.297 -11.133 -21.5 1 95.81 107 LYS A C 1
ATOM 807 O O . LYS A 1 107 ? 15.805 -11.508 -22.547 1 95.81 107 LYS A O 1
ATOM 812 N N . ALA A 1 108 ? 15.492 -9.977 -20.953 1 97.31 108 ALA A N 1
ATOM 813 C CA . ALA A 1 108 ? 16.297 -8.977 -21.656 1 97.31 108 ALA A CA 1
ATOM 814 C C . ALA A 1 108 ? 17.797 -9.195 -21.406 1 97.31 108 ALA A C 1
ATOM 816 O O . ALA A 1 108 ? 18.641 -8.5 -21.969 1 97.31 108 ALA A O 1
ATOM 817 N N . GLY A 1 109 ? 18.141 -10.188 -20.547 1 97.06 109 GLY A N 1
ATOM 818 C CA . GLY A 1 109 ? 19.531 -10.453 -20.219 1 97.06 109 GLY A CA 1
ATOM 819 C C . GLY A 1 109 ? 20.125 -9.414 -19.297 1 97.06 109 GLY A C 1
ATOM 820 O O . GLY A 1 109 ? 21.344 -9.219 -19.281 1 97.06 109 GLY A O 1
ATOM 821 N N . LEU A 1 110 ? 19.297 -8.781 -18.516 1 98.19 110 LEU A N 1
ATOM 822 C CA . LEU A 1 110 ? 19.781 -7.652 -17.734 1 98.19 110 LEU A CA 1
ATOM 823 C C . LEU A 1 110 ? 19.984 -8.055 -16.281 1 98.19 110 LEU A C 1
ATOM 825 O O . LEU A 1 110 ? 20.328 -7.219 -15.438 1 98.19 110 LEU A O 1
ATOM 829 N N . LEU A 1 111 ? 19.828 -9.352 -15.961 1 98.25 111 LEU A N 1
ATOM 830 C CA . LEU A 1 111 ? 19.969 -9.797 -14.578 1 98.25 111 LEU A CA 1
ATOM 831 C C . LEU A 1 111 ? 21.109 -10.797 -14.438 1 98.25 111 LEU A C 1
ATOM 833 O O . LEU A 1 111 ? 21.312 -11.367 -13.367 1 98.25 111 LEU A O 1
ATOM 837 N N . ASP A 1 112 ? 21.844 -11.062 -15.531 1 96.94 112 ASP A N 1
ATOM 838 C CA . ASP A 1 112 ? 23 -11.961 -15.469 1 96.94 112 ASP A CA 1
ATOM 839 C C . ASP A 1 112 ? 24.047 -11.453 -14.484 1 96.94 112 ASP A C 1
ATOM 841 O O . ASP A 1 112 ? 24.547 -10.336 -14.625 1 96.94 112 ASP A O 1
ATOM 845 N N . GLY A 1 113 ? 24.328 -12.281 -13.508 1 97.06 113 GLY A N 1
ATOM 846 C CA . GLY A 1 113 ? 25.344 -11.914 -12.523 1 97.06 113 GLY A CA 1
ATOM 847 C C . GLY A 1 113 ? 24.797 -11.039 -11.414 1 97.06 113 GLY A C 1
ATOM 848 O O . GLY A 1 113 ? 25.562 -10.555 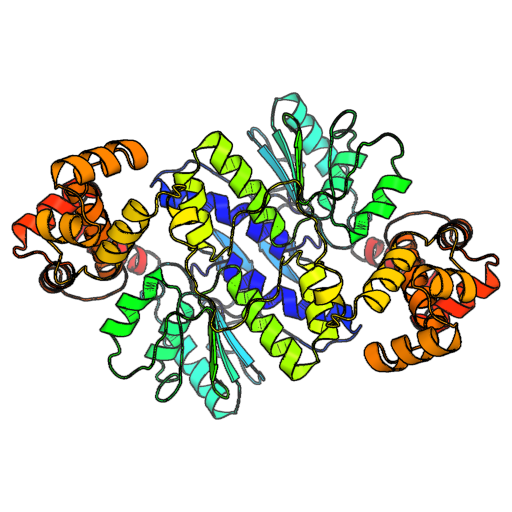-10.57 1 97.06 113 GLY A O 1
ATOM 849 N N . TYR A 1 114 ? 23.547 -10.789 -11.422 1 98.06 114 TYR A N 1
ATOM 850 C CA . TYR A 1 114 ? 22.906 -9.961 -10.398 1 98.06 114 TYR A CA 1
ATOM 851 C C . TYR A 1 114 ? 21.969 -10.789 -9.539 1 98.06 114 TYR A C 1
ATOM 853 O O . TYR A 1 114 ? 21.359 -11.758 -10.016 1 98.06 114 TYR A O 1
ATOM 861 N N . ARG A 1 115 ? 21.812 -10.398 -8.273 1 97.81 115 ARG A N 1
ATOM 862 C CA . ARG A 1 115 ? 20.734 -10.938 -7.438 1 97.81 115 ARG A CA 1
ATOM 863 C C . ARG A 1 115 ? 19.406 -10.25 -7.746 1 97.81 115 ARG A C 1
ATOM 865 O O . ARG A 1 115 ? 19.375 -9.031 -7.965 1 97.81 115 ARG A O 1
ATOM 872 N N . ALA A 1 116 ? 18.391 -11 -7.762 1 98.19 116 ALA A N 1
ATOM 873 C CA . ALA A 1 116 ? 17.062 -10.453 -8.078 1 98.19 116 ALA A CA 1
ATOM 874 C C . ALA A 1 116 ? 15.969 -11.227 -7.359 1 98.19 116 ALA A C 1
ATOM 876 O O . ALA A 1 116 ? 16.234 -12.266 -6.75 1 98.19 116 ALA A O 1
ATOM 877 N N . THR A 1 117 ? 14.812 -10.688 -7.336 1 98.19 117 THR A N 1
ATOM 878 C CA . THR A 1 117 ? 13.625 -11.367 -6.824 1 98.19 117 THR A CA 1
ATOM 879 C C . THR A 1 117 ? 12.406 -11.047 -7.691 1 98.19 117 THR A C 1
ATOM 881 O O . THR A 1 117 ? 12.5 -10.258 -8.633 1 98.19 117 THR A O 1
ATOM 884 N N . ILE A 1 118 ? 11.352 -11.734 -7.496 1 97.81 118 ILE A N 1
ATOM 885 C CA . ILE A 1 118 ? 10.078 -11.586 -8.195 1 97.81 118 ILE A CA 1
ATOM 886 C C . ILE A 1 118 ? 8.93 -11.961 -7.258 1 97.81 118 ILE A C 1
ATOM 888 O O . ILE A 1 118 ? 9.164 -12.469 -6.156 1 97.81 118 ILE A O 1
ATOM 892 N N . HIS A 1 119 ? 7.75 -11.586 -7.586 1 97.38 119 HIS A N 1
ATOM 893 C CA . HIS A 1 119 ? 6.605 -12.016 -6.785 1 97.38 119 HIS A CA 1
ATOM 894 C C . HIS A 1 119 ? 6.648 -13.516 -6.512 1 97.38 119 HIS A C 1
ATOM 896 O O . HIS A 1 119 ? 6.941 -14.305 -7.41 1 97.38 119 HIS A O 1
ATOM 902 N N . TRP A 1 120 ? 6.293 -13.906 -5.328 1 94.06 120 TRP A N 1
ATOM 903 C CA . TRP A 1 120 ? 6.488 -15.281 -4.879 1 94.06 120 TRP A CA 1
ATOM 904 C C . TRP A 1 120 ? 5.738 -16.266 -5.777 1 94.06 120 TRP A C 1
ATOM 906 O O . TRP A 1 120 ? 6.211 -17.375 -6.023 1 94.06 120 TRP A O 1
ATOM 916 N N . GLU A 1 121 ? 4.602 -15.828 -6.238 1 92.25 121 GLU A N 1
ATOM 917 C CA . GLU A 1 121 ? 3.795 -16.719 -7.078 1 92.25 121 GLU A CA 1
ATOM 918 C C . GLU A 1 121 ? 4.496 -17.016 -8.398 1 92.25 121 GLU A C 1
ATOM 920 O O . GLU A 1 121 ? 4.227 -18.031 -9.031 1 92.25 121 GLU A O 1
ATOM 925 N N . ASN A 1 122 ? 5.367 -16.156 -8.812 1 94.25 122 ASN A N 1
ATOM 926 C CA . ASN A 1 122 ? 6.012 -16.281 -10.117 1 94.25 122 ASN A CA 1
ATOM 927 C C . ASN A 1 122 ? 7.441 -16.797 -9.992 1 94.25 122 ASN A C 1
ATOM 929 O O . ASN A 1 122 ? 8.117 -17.031 -11 1 94.25 122 ASN A O 1
ATOM 933 N N . LEU A 1 123 ? 7.875 -17.031 -8.82 1 92.69 123 LEU A N 1
ATOM 934 C CA . LEU A 1 123 ? 9.258 -17.406 -8.555 1 92.69 123 LEU A CA 1
ATOM 935 C C . LEU A 1 123 ? 9.578 -18.766 -9.164 1 92.69 123 LEU A C 1
ATOM 937 O O . LEU A 1 123 ? 10.547 -18.891 -9.914 1 92.69 123 LEU A O 1
ATOM 941 N N . PRO A 1 124 ? 8.734 -19.766 -8.938 1 86.19 124 PRO A N 1
ATOM 942 C CA . PRO A 1 124 ? 9.07 -21.062 -9.516 1 86.19 124 PRO A CA 1
ATOM 943 C C . PRO A 1 124 ? 9.156 -21.031 -11.039 1 86.19 124 PRO A C 1
ATOM 945 O O . PRO A 1 124 ? 10.047 -21.641 -11.625 1 86.19 124 PRO A O 1
ATOM 948 N N . GLY A 1 125 ? 8.242 -20.297 -11.633 1 88.44 125 GLY A N 1
ATOM 949 C CA . GLY A 1 125 ? 8.25 -20.188 -13.086 1 88.44 125 GLY A CA 1
ATOM 950 C C . GLY A 1 125 ? 9.5 -19.531 -13.625 1 88.44 125 GLY A C 1
ATOM 951 O O . GLY A 1 125 ? 10.109 -20.016 -14.586 1 88.44 125 GLY A O 1
ATOM 952 N N . LEU A 1 126 ? 9.883 -18.5 -13.031 1 93.19 126 LEU A N 1
ATOM 953 C CA . LEU A 1 126 ? 11.055 -17.75 -13.492 1 93.19 126 LEU A CA 1
ATOM 954 C C . LEU A 1 126 ? 12.32 -18.578 -13.305 1 93.19 126 LEU A C 1
ATOM 956 O O . LEU A 1 126 ? 13.172 -18.625 -14.195 1 93.19 126 LEU A O 1
ATOM 960 N N . VAL A 1 127 ? 12.461 -19.234 -12.219 1 89.81 127 VAL A N 1
ATOM 961 C CA . VAL A 1 127 ? 13.641 -20.031 -11.898 1 89.81 127 VAL A CA 1
ATOM 962 C C . VAL A 1 127 ? 13.75 -21.203 -12.867 1 89.81 127 VAL A C 1
ATOM 964 O O . VAL A 1 127 ? 14.852 -21.547 -1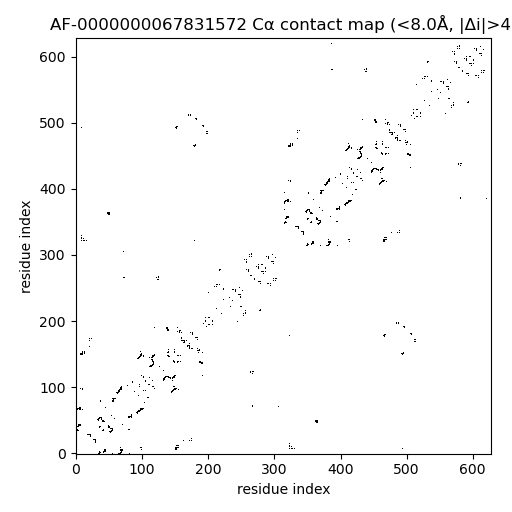3.305 1 89.81 127 VAL A O 1
ATOM 967 N N . SER A 1 128 ? 12.656 -21.75 -13.164 1 86.56 128 SER A N 1
ATOM 968 C CA . SER A 1 128 ? 12.648 -22.906 -14.062 1 86.56 128 SER A CA 1
ATOM 969 C C . SER A 1 128 ? 13.094 -22.516 -15.469 1 86.56 128 SER A C 1
ATOM 971 O O . SER A 1 128 ? 13.742 -23.297 -16.156 1 86.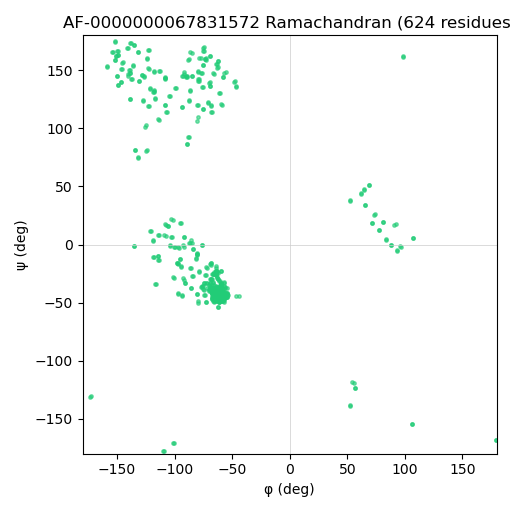56 128 SER A O 1
ATOM 973 N N . GLU A 1 129 ? 12.773 -21.328 -15.828 1 88.06 129 GLU A N 1
ATOM 974 C CA . GLU A 1 129 ? 13.086 -20.875 -17.172 1 88.06 129 GLU A CA 1
ATOM 975 C C . GLU A 1 129 ? 14.508 -20.312 -17.266 1 88.06 129 GLU A C 1
ATOM 977 O O . GLU A 1 129 ? 15.078 -20.203 -18.344 1 88.06 129 GLU A O 1
ATOM 982 N N . HIS A 1 130 ? 15.047 -19.938 -16.141 1 89.94 130 HIS A N 1
ATOM 983 C CA . HIS A 1 130 ? 16.344 -19.281 -16.125 1 89.94 130 HIS A CA 1
ATOM 984 C C . HIS A 1 130 ? 17.25 -19.875 -15.039 1 89.94 130 HIS A C 1
ATOM 986 O O . HIS A 1 130 ? 17.531 -19.219 -14.039 1 89.94 130 HIS A O 1
ATOM 992 N N . ASP A 1 131 ? 17.891 -20.969 -15.281 1 85.69 131 ASP A N 1
ATOM 993 C CA . ASP A 1 131 ? 18.672 -21.703 -14.305 1 85.69 131 ASP A CA 1
ATOM 994 C C . ASP A 1 131 ? 19.938 -20.938 -13.914 1 85.69 131 ASP A C 1
ATOM 996 O O . ASP A 1 131 ? 20.469 -21.125 -12.82 1 85.69 131 ASP A O 1
ATOM 1000 N N . GLY A 1 132 ? 20.328 -20.016 -14.617 1 90.38 132 GLY A N 1
ATOM 1001 C CA . GLY A 1 132 ? 21.578 -19.344 -14.344 1 90.38 132 GLY A CA 1
ATOM 1002 C C . GLY A 1 132 ? 21.406 -18.062 -13.539 1 90.38 132 GLY A C 1
ATOM 1003 O O . GLY A 1 132 ? 22.391 -17.5 -13.047 1 90.38 132 GLY A O 1
ATOM 1004 N N . LEU A 1 133 ? 20.203 -17.719 -13.266 1 94.31 133 LEU A N 1
ATOM 1005 C CA . LEU A 1 133 ? 19.969 -16.469 -12.555 1 94.31 133 LEU A CA 1
ATOM 1006 C C . LEU A 1 133 ? 19.891 -16.703 -11.055 1 94.31 133 LEU A C 1
ATOM 1008 O O . LEU A 1 133 ? 19.453 -17.75 -10.602 1 94.31 133 LEU A O 1
ATOM 1012 N N . GLU A 1 134 ? 20.359 -15.789 -10.266 1 96.56 134 GLU A N 1
ATOM 1013 C CA . GLU A 1 134 ? 20.25 -15.797 -8.812 1 96.56 134 GLU A CA 1
ATOM 1014 C C . GLU A 1 134 ? 18.969 -15.109 -8.352 1 96.56 134 GLU A C 1
ATOM 1016 O O . GLU A 1 134 ? 18.984 -13.914 -8.031 1 96.56 134 GLU A O 1
ATOM 1021 N N . ILE A 1 135 ? 17.953 -15.859 -8.305 1 95.75 135 ILE A N 1
ATOM 1022 C CA . ILE A 1 135 ? 16.641 -15.328 -7.926 1 95.75 135 ILE A CA 1
ATOM 1023 C C . ILE A 1 135 ? 16.266 -15.828 -6.535 1 95.75 135 ILE A C 1
ATOM 1025 O O . ILE A 1 135 ? 16.203 -17.047 -6.301 1 95.75 135 ILE A O 1
ATOM 1029 N N . GLY A 1 136 ? 16.062 -14.898 -5.602 1 93.94 136 GLY A N 1
ATOM 1030 C CA . GLY A 1 136 ? 15.711 -15.266 -4.242 1 93.94 136 GLY A CA 1
ATOM 1031 C C . GLY A 1 136 ? 14.273 -14.93 -3.885 1 93.94 136 GLY A C 1
ATOM 1032 O O . GLY A 1 136 ? 13.523 -14.406 -4.715 1 93.94 136 GLY A O 1
ATOM 1033 N N . SER A 1 137 ? 13.852 -15.188 -2.627 1 92.81 137 SER A N 1
ATOM 1034 C CA . SER A 1 137 ? 12.484 -15.008 -2.154 1 92.81 137 SER A CA 1
ATOM 1035 C C . SER A 1 137 ? 12.367 -13.805 -1.226 1 92.81 137 SER A C 1
ATOM 1037 O O . SER A 1 137 ? 11.383 -13.656 -0.507 1 92.81 137 SER A O 1
ATOM 1039 N N . ASP A 1 138 ? 13.383 -12.938 -1.284 1 94.56 138 ASP A N 1
ATOM 1040 C CA . ASP A 1 138 ? 13.391 -11.734 -0.455 1 94.56 138 ASP A CA 1
ATOM 1041 C C . ASP A 1 138 ? 12.32 -10.742 -0.912 1 94.56 138 ASP A C 1
ATOM 1043 O O . ASP A 1 138 ? 11.781 -10.867 -2.016 1 94.56 138 ASP A O 1
ATOM 1047 N N . LEU A 1 139 ? 12.039 -9.852 -0.03 1 96.25 139 LEU A N 1
ATOM 1048 C CA . LEU A 1 139 ? 11.031 -8.828 -0.319 1 96.25 139 LEU A CA 1
ATOM 1049 C C . LEU A 1 139 ? 11.43 -8.008 -1.537 1 96.25 139 LEU A C 1
ATOM 1051 O O . LEU A 1 139 ? 10.594 -7.711 -2.395 1 96.25 139 LEU A O 1
ATOM 1055 N N . PHE A 1 140 ? 12.672 -7.574 -1.521 1 98.25 140 PHE A N 1
ATOM 1056 C CA . PHE A 1 140 ? 13.297 -6.887 -2.646 1 98.25 140 PHE A CA 1
ATOM 1057 C C . PHE A 1 140 ? 14.805 -7.113 -2.654 1 98.25 140 PHE A C 1
ATOM 1059 O O . PHE A 1 140 ? 15.367 -7.586 -1.666 1 98.25 140 PHE A O 1
ATOM 1066 N N . GLU A 1 141 ? 15.438 -6.938 -3.779 1 97.94 141 GLU A N 1
ATOM 1067 C CA . GLU A 1 141 ? 16.891 -7.035 -3.973 1 97.94 141 GLU A CA 1
ATOM 1068 C C . GLU A 1 141 ? 17.438 -5.789 -4.66 1 97.94 141 GLU A C 1
ATOM 1070 O O . GLU A 1 141 ? 16.906 -5.355 -5.688 1 97.94 141 GLU A O 1
ATOM 1075 N N . ILE A 1 142 ? 18.391 -5.172 -4.004 1 97.88 142 ILE A N 1
ATOM 1076 C CA . ILE A 1 142 ? 19.172 -4.094 -4.617 1 97.88 142 ILE A CA 1
ATOM 1077 C C . ILE A 1 142 ? 20.625 -4.527 -4.785 1 97.88 142 ILE A C 1
ATOM 1079 O O . ILE A 1 142 ? 21.344 -4.707 -3.799 1 97.88 142 ILE A O 1
ATOM 1083 N N . ASP A 1 143 ? 21.031 -4.793 -5.969 1 98.12 143 ASP A N 1
ATOM 1084 C CA . ASP A 1 143 ? 22.375 -5.227 -6.309 1 98.12 143 ASP A CA 1
ATOM 1085 C C . ASP A 1 143 ? 23 -4.309 -7.359 1 98.12 143 ASP A C 1
ATOM 1087 O O . ASP A 1 143 ? 22.75 -4.473 -8.555 1 98.12 143 ASP A O 1
ATOM 1091 N N . ARG A 1 144 ? 23.906 -3.408 -6.945 1 96.69 144 ARG A N 1
ATOM 1092 C CA . ARG A 1 144 ? 24.5 -2.406 -7.816 1 96.69 144 ARG A CA 1
ATOM 1093 C C . ARG A 1 144 ? 23.438 -1.585 -8.531 1 96.69 144 ARG A C 1
ATOM 1095 O O . ARG A 1 144 ? 22.609 -0.931 -7.883 1 96.69 144 ARG A O 1
ATOM 1102 N N . ASN A 1 145 ? 23.312 -1.564 -9.781 1 97.62 145 ASN A N 1
ATOM 1103 C CA . ASN A 1 145 ? 22.359 -0.724 -10.508 1 97.62 145 ASN A CA 1
ATOM 1104 C C . ASN A 1 145 ? 21.156 -1.522 -10.977 1 97.62 145 ASN A C 1
ATOM 1106 O O . ASN A 1 145 ? 20.438 -1.105 -11.891 1 97.62 145 ASN A O 1
ATOM 1110 N N . ARG A 1 146 ? 20.922 -2.666 -10.297 1 98.62 146 ARG A N 1
ATOM 1111 C CA . ARG A 1 146 ? 19.719 -3.459 -10.5 1 98.62 146 ARG A CA 1
ATOM 1112 C C . ARG A 1 146 ? 18.906 -3.555 -9.211 1 98.62 146 ARG A C 1
ATOM 1114 O O . ARG A 1 146 ? 19.453 -3.809 -8.141 1 98.62 146 ARG A O 1
ATOM 1121 N N . PHE A 1 147 ? 17.625 -3.289 -9.305 1 98.25 147 PHE A N 1
ATOM 1122 C CA . PHE A 1 147 ? 16.766 -3.42 -8.133 1 98.25 147 PHE A CA 1
ATOM 1123 C C . PHE A 1 147 ? 15.438 -4.066 -8.5 1 98.25 147 PHE A C 1
ATOM 1125 O O . PHE A 1 147 ? 14.773 -3.635 -9.445 1 98.25 147 PHE A O 1
ATOM 1132 N N . THR A 1 148 ? 15.086 -5.148 -7.824 1 98.62 148 THR A N 1
ATOM 1133 C CA . THR A 1 148 ? 13.867 -5.91 -8.078 1 98.62 148 THR A CA 1
ATOM 1134 C C . THR A 1 148 ? 13.078 -6.113 -6.789 1 98.62 148 THR A C 1
ATOM 1136 O O . THR A 1 148 ? 13.656 -6.203 -5.707 1 98.62 148 THR A O 1
ATOM 1139 N N . CYS A 1 149 ? 11.781 -6.121 -6.953 1 98.06 149 CYS A N 1
ATOM 1140 C CA . CYS A 1 149 ? 10.867 -6.211 -5.82 1 98.06 149 CYS A CA 1
ATOM 1141 C C . CYS A 1 149 ? 9.703 -7.148 -6.129 1 98.06 149 CYS A C 1
ATOM 1143 O O . CYS A 1 149 ? 9.234 -7.207 -7.266 1 98.06 149 CYS A O 1
ATOM 1145 N N . ALA A 1 150 ? 9.242 -7.812 -5.094 1 97.19 150 ALA A N 1
ATOM 1146 C CA . ALA A 1 150 ? 8.141 -8.758 -5.223 1 97.19 150 ALA A CA 1
ATOM 1147 C C . ALA A 1 150 ? 6.867 -8.055 -5.695 1 97.19 150 ALA A C 1
ATOM 1149 O O . ALA A 1 150 ? 6.016 -8.664 -6.344 1 97.19 150 ALA A O 1
ATOM 1150 N N . GLY A 1 151 ? 6.727 -6.754 -5.336 1 97.19 151 GLY A N 1
ATOM 1151 C CA . GLY A 1 151 ? 5.52 -6.004 -5.656 1 97.19 151 GLY A CA 1
ATOM 1152 C C . GLY A 1 151 ? 4.629 -5.762 -4.449 1 97.19 151 GLY A C 1
ATOM 1153 O O . GLY A 1 151 ? 5.117 -5.684 -3.32 1 97.19 151 GLY A O 1
ATOM 1154 N N . GLY A 1 152 ? 3.27 -5.578 -4.762 1 97.12 152 GLY A N 1
ATOM 1155 C CA . GLY A 1 152 ? 2.396 -5.238 -3.648 1 97.12 152 GLY A CA 1
ATOM 1156 C C . GLY A 1 152 ? 2.889 -4.051 -2.842 1 97.12 152 GLY A C 1
ATOM 1157 O O . GLY A 1 152 ? 3.389 -3.074 -3.408 1 97.12 152 GLY A O 1
ATOM 1158 N N . THR A 1 153 ? 2.775 -4.168 -1.532 1 97 153 THR A N 1
ATOM 1159 C CA . THR A 1 153 ? 3.193 -3.064 -0.673 1 97 153 THR A CA 1
ATOM 1160 C C . THR A 1 153 ? 4.703 -3.088 -0.462 1 97 153 THR A C 1
ATOM 1162 O O . THR A 1 153 ? 5.281 -2.111 0.02 1 97 153 THR A O 1
ATOM 1165 N N . ALA A 1 154 ? 5.359 -4.211 -0.868 1 97 154 ALA A N 1
ATOM 1166 C CA . ALA A 1 154 ? 6.809 -4.324 -0.737 1 97 154 ALA A CA 1
ATOM 1167 C C . ALA A 1 154 ? 7.52 -3.297 -1.612 1 97 154 ALA A C 1
ATOM 1169 O O . ALA A 1 154 ? 8.664 -2.92 -1.337 1 97 154 ALA A O 1
ATOM 1170 N N . ALA A 1 155 ? 6.832 -2.902 -2.684 1 98.31 155 ALA A N 1
ATOM 1171 C CA . ALA A 1 155 ? 7.43 -1.899 -3.564 1 98.31 155 ALA A CA 1
ATOM 1172 C C . ALA A 1 155 ? 7.711 -0.604 -2.809 1 98.31 155 ALA A C 1
ATOM 1174 O O . ALA A 1 155 ? 8.688 0.095 -3.102 1 98.31 155 ALA A O 1
ATOM 1175 N N . ALA A 1 156 ? 6.859 -0.271 -1.844 1 97.94 156 ALA A N 1
ATOM 1176 C CA . ALA A 1 156 ? 7.113 0.899 -1.008 1 97.94 156 ALA A CA 1
ATOM 1177 C C . ALA A 1 156 ? 8.383 0.723 -0.185 1 97.94 156 ALA A C 1
ATOM 1179 O O . ALA A 1 156 ? 9.188 1.653 -0.06 1 97.94 156 ALA A O 1
ATOM 1180 N N . ASP A 1 157 ? 8.609 -0.464 0.316 1 97.62 157 ASP A N 1
ATOM 1181 C CA . ASP A 1 157 ? 9.789 -0.752 1.129 1 97.62 157 ASP A CA 1
ATOM 1182 C C . ASP A 1 157 ? 11.07 -0.607 0.31 1 97.62 157 ASP A C 1
ATOM 1184 O O . ASP A 1 157 ? 12.055 -0.045 0.788 1 97.62 157 ASP A O 1
ATOM 1188 N N . MET A 1 158 ? 11.008 -1.132 -0.87 1 98.19 158 MET A N 1
ATOM 1189 C CA . MET A 1 158 ? 12.172 -0.998 -1.741 1 98.19 158 MET A CA 1
ATOM 1190 C C . MET A 1 158 ? 12.484 0.471 -2.016 1 98.19 158 MET A C 1
ATOM 1192 O O . MET A 1 158 ? 13.633 0.902 -1.892 1 98.19 158 MET A O 1
ATOM 1196 N N . MET A 1 159 ? 11.492 1.239 -2.361 1 98.31 159 MET A N 1
ATOM 1197 C CA . MET A 1 159 ? 11.695 2.65 -2.678 1 98.31 159 MET A CA 1
ATOM 1198 C C . MET A 1 159 ? 12.164 3.422 -1.448 1 98.31 159 MET A C 1
ATOM 1200 O O . MET A 1 159 ? 13.008 4.316 -1.553 1 98.31 159 MET A O 1
ATOM 1204 N N . LEU A 1 160 ? 11.594 3.109 -0.312 1 97.56 160 LEU A N 1
ATOM 1205 C CA . LEU A 1 160 ? 12.016 3.748 0.928 1 97.56 160 LEU A CA 1
ATOM 1206 C C . LEU A 1 160 ? 13.484 3.441 1.221 1 97.56 160 LEU A C 1
ATOM 1208 O O . LEU A 1 160 ? 14.219 4.309 1.692 1 97.56 160 LEU A O 1
ATOM 1212 N N . SER A 1 161 ? 13.914 2.201 0.954 1 97.44 161 SER A N 1
ATOM 1213 C CA . SER A 1 161 ? 15.32 1.847 1.115 1 97.44 161 SER A CA 1
ATOM 1214 C C . SER A 1 161 ? 16.203 2.691 0.211 1 97.44 161 SER A C 1
ATOM 1216 O O . SER A 1 161 ? 17.281 3.143 0.628 1 97.44 161 SER A O 1
ATOM 1218 N N . LEU A 1 162 ? 15.781 2.91 -0.984 1 97.25 162 LEU A N 1
ATOM 1219 C CA . LEU A 1 162 ? 16.531 3.756 -1.908 1 97.25 162 LEU A CA 1
ATOM 1220 C C . LEU A 1 162 ? 16.562 5.199 -1.42 1 97.25 162 LEU A C 1
ATOM 1222 O O . LEU A 1 162 ? 17.578 5.875 -1.53 1 97.25 162 LEU A O 1
ATOM 1226 N N . ILE A 1 163 ? 15.469 5.707 -0.879 1 97.56 163 ILE A N 1
ATOM 1227 C CA . ILE A 1 163 ? 15.383 7.066 -0.356 1 97.56 163 ILE A CA 1
ATOM 1228 C C . ILE A 1 163 ? 16.312 7.215 0.849 1 97.56 163 ILE A C 1
ATOM 1230 O O . ILE A 1 163 ? 16.984 8.242 1.003 1 97.56 163 ILE A O 1
ATOM 1234 N N . VAL A 1 164 ? 16.359 6.176 1.717 1 95.62 164 VAL A N 1
ATOM 1235 C CA . VAL A 1 164 ? 17.281 6.195 2.84 1 95.62 164 VAL A CA 1
ATOM 1236 C C . VAL A 1 164 ? 18.719 6.355 2.326 1 95.62 164 VAL A C 1
ATOM 1238 O O . VAL A 1 164 ? 19.469 7.191 2.822 1 95.62 164 VAL A O 1
ATOM 1241 N N . ARG A 1 165 ? 19.047 5.578 1.355 1 95.31 165 ARG A N 1
ATOM 1242 C CA . ARG A 1 165 ? 20.391 5.57 0.79 1 95.31 165 ARG A CA 1
ATOM 1243 C C . ARG A 1 165 ? 20.734 6.922 0.175 1 95.31 165 ARG A C 1
ATOM 1245 O O . ARG A 1 165 ? 21.828 7.457 0.404 1 95.31 165 ARG A O 1
ATOM 1252 N N . ASP A 1 166 ? 19.766 7.523 -0.531 1 95.88 166 ASP A N 1
ATOM 1253 C CA . ASP A 1 166 ? 20.047 8.688 -1.357 1 95.88 166 ASP A CA 1
ATOM 1254 C C . ASP A 1 166 ? 19.828 9.984 -0.579 1 95.88 166 ASP A C 1
ATOM 1256 O O . ASP A 1 166 ? 20.484 10.992 -0.84 1 95.88 166 ASP A O 1
ATOM 1260 N N . HIS A 1 167 ? 18.891 9.945 0.382 1 96 167 HIS A N 1
ATOM 1261 C CA . HIS A 1 167 ? 18.469 11.211 0.974 1 96 167 HIS A CA 1
ATOM 1262 C C . HIS A 1 167 ? 18.391 11.109 2.494 1 96 167 HIS A C 1
ATOM 1264 O O . HIS A 1 167 ? 18.031 12.078 3.168 1 96 167 HIS A O 1
ATOM 1270 N N . GLY A 1 168 ? 18.672 9.922 3.049 1 93.44 168 GLY A N 1
ATOM 1271 C CA . GLY A 1 168 ? 18.781 9.766 4.488 1 93.44 168 GLY A CA 1
ATOM 1272 C C . GLY A 1 168 ? 17.516 9.219 5.129 1 93.44 168 GLY A C 1
ATOM 1273 O O . GLY A 1 168 ? 16.438 9.258 4.527 1 93.44 168 GLY A O 1
ATOM 1274 N N . PRO A 1 169 ? 17.625 8.695 6.344 1 91.5 169 PRO A N 1
ATOM 1275 C CA . PRO A 1 169 ? 16.516 8.023 7.027 1 91.5 169 PRO A CA 1
ATOM 1276 C C . PRO A 1 169 ? 15.391 8.977 7.426 1 91.5 169 PRO A C 1
ATOM 1278 O O . PRO A 1 169 ? 14.227 8.57 7.484 1 91.5 169 PRO A O 1
ATOM 1281 N N . SER A 1 170 ? 15.664 10.219 7.699 1 89.81 170 SER A N 1
ATOM 1282 C CA . SER A 1 170 ? 14.656 11.172 8.125 1 89.81 170 SER A CA 1
ATOM 1283 C C . SER A 1 170 ? 13.602 11.383 7.039 1 89.81 170 SER A C 1
ATOM 1285 O O . SER A 1 170 ? 12.398 11.344 7.316 1 89.81 170 SER A O 1
ATOM 1287 N N . VAL A 1 171 ? 14.031 11.562 5.762 1 93.94 171 VAL A N 1
ATOM 1288 C CA . VAL A 1 171 ? 13.117 11.742 4.641 1 93.94 171 VAL A CA 1
ATOM 1289 C C . VAL A 1 171 ? 12.266 10.484 4.457 1 93.94 171 VAL A C 1
ATOM 1291 O O . VAL A 1 171 ? 11.047 10.57 4.312 1 93.94 171 VAL A O 1
ATOM 1294 N N . ALA A 1 172 ? 12.938 9.328 4.578 1 95.69 172 ALA A N 1
ATOM 1295 C CA . ALA A 1 172 ? 12.242 8.055 4.402 1 95.69 172 ALA A CA 1
ATOM 1296 C C . ALA A 1 172 ? 11.18 7.859 5.477 1 95.69 172 ALA A C 1
ATOM 1298 O O . ALA A 1 172 ? 10.078 7.379 5.191 1 95.69 172 ALA A O 1
ATOM 1299 N N . SER A 1 173 ? 11.5 8.227 6.672 1 92.5 173 SER A N 1
ATOM 1300 C CA . SER A 1 173 ? 10.555 8.07 7.773 1 92.5 173 SER A CA 1
ATOM 1301 C C . SER A 1 173 ? 9.336 8.969 7.594 1 92.5 173 SER A C 1
ATOM 1303 O O . SER A 1 173 ? 8.211 8.555 7.871 1 92.5 173 SER A O 1
ATOM 1305 N N . GLU A 1 174 ? 9.555 10.141 7.137 1 92.12 174 GLU A N 1
ATOM 1306 C CA . GLU A 1 174 ? 8.453 11.055 6.867 1 92.12 174 GLU A CA 1
ATOM 1307 C C . GLU A 1 174 ? 7.539 10.5 5.773 1 92.12 174 GLU A C 1
ATOM 1309 O O . GLU A 1 174 ? 6.312 10.547 5.902 1 92.12 174 GLU A O 1
ATOM 1314 N N . VAL A 1 175 ? 8.148 9.992 4.746 1 96.81 175 VAL A N 1
ATOM 1315 C CA . VAL A 1 175 ? 7.398 9.406 3.643 1 96.81 175 VAL A CA 1
ATOM 1316 C C . VAL A 1 175 ? 6.578 8.219 4.152 1 96.81 175 VAL A C 1
ATOM 1318 O O . VAL A 1 175 ? 5.379 8.133 3.891 1 96.81 175 VAL A O 1
ATOM 1321 N N . ALA A 1 176 ? 7.227 7.32 4.879 1 96.06 176 ALA A N 1
ATOM 1322 C CA . ALA A 1 176 ? 6.551 6.133 5.406 1 96.06 176 ALA A CA 1
ATOM 1323 C C . ALA A 1 176 ? 5.379 6.523 6.305 1 96.06 176 ALA A C 1
ATOM 1325 O O . ALA A 1 176 ? 4.324 5.887 6.266 1 96.06 176 ALA A O 1
ATOM 1326 N N . ASP A 1 177 ? 5.555 7.523 7.07 1 93.38 177 ASP A N 1
ATOM 1327 C CA . ASP A 1 177 ? 4.516 8.016 7.973 1 93.38 177 ASP A CA 1
ATOM 1328 C C . ASP A 1 177 ? 3.316 8.547 7.191 1 93.38 177 ASP A C 1
ATOM 1330 O O . ASP A 1 177 ? 2.168 8.281 7.559 1 93.38 177 ASP A O 1
ATOM 1334 N N . GLN A 1 178 ? 3.576 9.234 6.141 1 94.75 178 GLN A N 1
ATOM 1335 C CA . GLN A 1 178 ? 2.521 9.773 5.289 1 94.75 178 GLN A CA 1
ATOM 1336 C C . GLN A 1 178 ? 1.762 8.656 4.578 1 94.75 178 GLN A C 1
ATOM 1338 O O . GLN A 1 178 ? 0.562 8.773 4.324 1 94.75 178 GLN A O 1
ATOM 1343 N N . LEU A 1 179 ? 2.451 7.535 4.316 1 96.44 179 LEU A N 1
ATOM 1344 C CA . LEU A 1 179 ? 1.875 6.383 3.629 1 96.44 179 LEU A CA 1
ATOM 1345 C C . LEU A 1 179 ? 1.063 5.527 4.594 1 96.44 179 LEU A C 1
ATOM 1347 O O . LEU A 1 179 ? 0.395 4.578 4.176 1 96.44 179 LEU A O 1
ATOM 1351 N N . ILE A 1 180 ? 1.184 5.902 5.891 1 95.62 180 ILE A N 1
ATOM 1352 C CA . ILE A 1 180 ? 0.627 5.039 6.93 1 95.62 180 ILE A CA 1
ATOM 1353 C C . ILE A 1 180 ? 1.148 3.615 6.746 1 95.62 180 ILE A C 1
ATOM 1355 O O . ILE A 1 180 ? 0.381 2.652 6.816 1 95.62 180 ILE A O 1
ATOM 1359 N N . HIS A 1 181 ? 2.494 3.551 6.336 1 92 181 HIS A N 1
ATOM 1360 C CA . HIS A 1 181 ? 3.217 2.287 6.246 1 92 181 HIS A CA 1
ATOM 1361 C C . HIS A 1 181 ? 3.707 1.833 7.613 1 92 181 HIS A C 1
ATOM 1363 O O . HIS A 1 181 ? 4.422 2.57 8.297 1 92 181 HIS A O 1
ATOM 1369 N N . HIS A 1 182 ? 3.18 0.868 8.25 1 81.38 182 HIS A N 1
ATOM 1370 C CA . HIS A 1 182 ? 3.381 0.475 9.641 1 81.38 182 HIS A CA 1
ATOM 1371 C C . HIS A 1 182 ? 4.859 0.516 10.016 1 81.38 182 HIS A C 1
ATOM 1373 O O . HIS A 1 182 ? 5.215 0.96 11.109 1 81.38 182 HIS A O 1
ATOM 1379 N N . ARG A 1 183 ? 5.672 0.042 9.227 1 83.62 183 ARG A N 1
ATOM 1380 C CA . ARG A 1 183 ? 7.125 0.065 9.383 1 83.62 183 ARG A CA 1
ATOM 1381 C C . ARG A 1 183 ? 7.82 -0.121 8.031 1 83.62 183 ARG A C 1
ATOM 1383 O O . ARG A 1 183 ? 7.246 -0.696 7.109 1 83.62 183 ARG A O 1
ATOM 1390 N N . ILE A 1 184 ? 9.023 0.439 7.996 1 86.12 184 ILE A N 1
ATOM 1391 C CA . ILE A 1 184 ? 9.852 0.187 6.824 1 86.12 184 ILE A CA 1
ATOM 1392 C C . ILE A 1 184 ? 10.5 -1.19 6.938 1 86.12 184 ILE A C 1
ATOM 1394 O O . ILE A 1 184 ? 11.328 -1.423 7.82 1 86.12 184 ILE A O 1
ATOM 1398 N N . ARG A 1 185 ? 10.203 -2.045 5.977 1 88.12 185 ARG A N 1
ATOM 1399 C CA . ARG A 1 185 ? 10.727 -3.406 6.016 1 88.12 185 ARG A CA 1
ATOM 1400 C C . ARG A 1 185 ? 12.047 -3.508 5.266 1 88.12 185 ARG A C 1
ATOM 1402 O O . ARG A 1 185 ? 12.266 -2.795 4.281 1 88.12 185 ARG A O 1
ATOM 1409 N N . GLY A 1 186 ? 12.898 -4.395 5.789 1 86.62 186 GLY A N 1
ATOM 1410 C CA . GLY A 1 186 ? 14.172 -4.645 5.137 1 86.62 186 GLY A CA 1
ATOM 1411 C C . GLY A 1 186 ? 14.078 -5.668 4.02 1 86.62 186 GLY A C 1
ATOM 1412 O O . GLY A 1 186 ? 13.078 -6.387 3.91 1 86.62 186 GLY A O 1
ATOM 1413 N N . SER A 1 187 ? 15.055 -5.738 3.211 1 86.5 187 SER A N 1
ATOM 1414 C CA . SER A 1 187 ? 15.102 -6.621 2.051 1 86.5 187 SER A CA 1
ATOM 1415 C C . SER A 1 187 ? 14.977 -8.086 2.463 1 86.5 187 SER A C 1
ATOM 1417 O O . SER A 1 187 ? 14.375 -8.891 1.745 1 86.5 187 SER A O 1
ATOM 1419 N N . GLY A 1 188 ? 15.531 -8.477 3.582 1 84.06 188 GLY A N 1
ATOM 1420 C CA . GLY A 1 188 ? 15.633 -9.859 4.012 1 84.06 188 GLY A CA 1
ATOM 1421 C C . GLY A 1 188 ? 14.328 -10.422 4.539 1 84.06 188 GLY A C 1
ATOM 1422 O O . GLY A 1 188 ? 14.227 -11.617 4.836 1 84.06 188 GLY A O 1
ATOM 1423 N N . GLU A 1 189 ? 13.352 -9.586 4.535 1 85.06 189 GLU A N 1
ATOM 1424 C CA . GLU A 1 189 ? 12.055 -10.062 5.031 1 85.06 189 GLU A CA 1
ATOM 1425 C C . GLU A 1 189 ? 11.367 -10.961 4.012 1 85.06 189 GLU A C 1
ATOM 1427 O O . GLU A 1 189 ? 11.578 -10.82 2.807 1 85.06 189 GLU A O 1
ATOM 1432 N N . ARG A 1 190 ? 10.492 -11.852 4.535 1 85.25 190 ARG A N 1
ATOM 1433 C CA . ARG A 1 190 ? 9.773 -12.789 3.682 1 85.25 190 ARG A CA 1
ATOM 1434 C C . ARG A 1 190 ? 8.633 -12.102 2.951 1 85.25 190 ARG A C 1
ATOM 1436 O O . ARG A 1 190 ? 7.996 -11.195 3.494 1 85.25 190 ARG A O 1
ATOM 1443 N N . GLN A 1 191 ? 8.391 -12.586 1.797 1 88.25 191 GLN A N 1
ATOM 1444 C CA . GLN A 1 191 ? 7.289 -12.047 1.011 1 88.25 191 GLN A CA 1
ATOM 1445 C C . GLN A 1 191 ? 5.941 -12.477 1.584 1 88.25 191 GLN A C 1
ATOM 1447 O O . GLN A 1 191 ? 5.078 -11.633 1.847 1 88.25 191 GLN A O 1
ATOM 1452 N N . ARG A 1 192 ? 5.906 -13.773 1.808 1 85.31 192 ARG A N 1
ATOM 1453 C CA . ARG A 1 192 ? 4.625 -14.336 2.229 1 85.31 192 ARG A CA 1
ATOM 1454 C C . ARG A 1 192 ? 4.387 -14.094 3.717 1 85.31 192 ARG A C 1
ATOM 1456 O O . ARG A 1 192 ? 5.336 -14.055 4.504 1 85.31 192 ARG A O 1
ATOM 1463 N N . MET A 1 193 ? 3.152 -13.953 4.09 1 83.5 193 MET A N 1
ATOM 1464 C CA . MET A 1 193 ? 2.797 -13.859 5.504 1 83.5 193 MET A CA 1
ATOM 1465 C C . MET A 1 193 ? 3.174 -15.141 6.246 1 83.5 193 MET A C 1
ATOM 1467 O O . MET A 1 193 ? 3.289 -16.203 5.641 1 83.5 193 MET A O 1
ATOM 1471 N N . ASP A 1 194 ? 3.318 -14.969 7.551 1 86.88 194 ASP A N 1
ATOM 1472 C CA . ASP A 1 194 ? 3.52 -16.141 8.398 1 86.88 194 ASP A CA 1
ATOM 1473 C C . ASP A 1 194 ? 2.367 -17.125 8.242 1 86.88 194 ASP A C 1
ATOM 1475 O O . ASP A 1 194 ? 1.213 -16.734 8.086 1 86.88 194 ASP A O 1
ATOM 1479 N N . LEU A 1 195 ? 2.775 -18.422 8.32 1 89.19 195 LEU A N 1
ATOM 1480 C CA . LEU A 1 195 ? 1.791 -19.484 8.102 1 89.19 195 LEU A CA 1
ATOM 1481 C C . LEU A 1 195 ? 0.621 -19.344 9.07 1 89.19 195 LEU A C 1
ATOM 1483 O O . LEU A 1 195 ? -0.526 -19.609 8.711 1 89.19 195 LEU A O 1
ATOM 1487 N N . ARG A 1 196 ? 0.939 -18.922 10.312 1 85.75 196 ARG A N 1
ATOM 1488 C CA . ARG A 1 196 ? -0.1 -18.719 11.312 1 85.75 196 ARG A CA 1
ATOM 1489 C C . ARG A 1 196 ? -1.161 -17.75 10.805 1 85.75 196 ARG A C 1
ATOM 1491 O O . ARG A 1 196 ? -2.359 -18 10.93 1 85.75 196 ARG A O 1
ATOM 1498 N N . MET A 1 197 ? -0.763 -16.734 10.203 1 83.88 197 MET A N 1
ATOM 1499 C CA . MET A 1 197 ? -1.662 -15.703 9.695 1 83.88 197 MET A CA 1
ATOM 1500 C C . MET A 1 197 ? -2.387 -16.188 8.445 1 83.88 197 MET A C 1
ATOM 1502 O O . MET A 1 197 ? -3.578 -15.914 8.273 1 83.88 197 MET A O 1
ATOM 1506 N N . ARG A 1 198 ? -1.708 -16.891 7.609 1 86.5 198 ARG A N 1
ATOM 1507 C CA . ARG A 1 198 ? -2.283 -17.359 6.352 1 86.5 198 ARG A CA 1
ATOM 1508 C C . ARG A 1 198 ? -3.398 -18.375 6.602 1 86.5 198 ARG A C 1
ATOM 1510 O O . ARG A 1 198 ? -4.422 -18.344 5.918 1 86.5 198 ARG A O 1
ATOM 1517 N N . LEU A 1 199 ? -3.152 -19.234 7.652 1 88.62 199 LEU A N 1
ATOM 1518 C CA . LEU A 1 199 ? -4.102 -20.312 7.918 1 88.62 199 LEU A CA 1
ATOM 1519 C C . LEU A 1 199 ? -5.121 -19.875 8.969 1 88.62 199 LEU A C 1
ATOM 1521 O O . LEU A 1 199 ? -6.164 -20.531 9.125 1 88.62 199 LEU A O 1
ATOM 1525 N N . GLY A 1 200 ? -4.812 -18.859 9.727 1 83.19 200 GLY A N 1
ATOM 1526 C CA . GLY A 1 200 ? -5.672 -18.422 10.828 1 83.19 200 GLY A CA 1
ATOM 1527 C C . GLY A 1 200 ? -5.66 -19.391 12 1 83.19 200 GLY A C 1
ATOM 1528 O O . GLY A 1 200 ? -6.66 -19.516 12.711 1 83.19 200 GLY A O 1
ATOM 1529 N N . VAL A 1 201 ? -4.66 -20.219 12.047 1 87.88 201 VAL A N 1
ATOM 1530 C CA . VAL A 1 201 ? -4.543 -21.234 13.094 1 87.88 201 VAL A CA 1
ATOM 1531 C C . VAL A 1 201 ? -3.174 -21.109 13.766 1 87.88 201 VAL A C 1
ATOM 1533 O O . VAL A 1 201 ? -2.174 -20.828 13.102 1 87.88 201 VAL A O 1
ATOM 1536 N N . SER A 1 202 ? -3.1 -21.359 15.078 1 90.62 202 SER A N 1
ATOM 1537 C CA . SER A 1 202 ? -1.845 -21.203 15.805 1 90.62 202 SER A CA 1
ATOM 1538 C C . SER A 1 202 ? -1.332 -22.547 16.312 1 90.62 202 SER A C 1
ATOM 1540 O O . SER A 1 202 ? -0.326 -22.609 17.031 1 90.62 202 SER A O 1
ATOM 1542 N N . HIS A 1 203 ? -1.909 -23.578 15.938 1 93.5 203 HIS A N 1
ATOM 1543 C CA . HIS A 1 203 ? -1.485 -24.891 16.438 1 93.5 203 HIS A CA 1
ATOM 1544 C C . HIS A 1 203 ? -0.106 -25.25 15.898 1 93.5 203 HIS A C 1
ATOM 1546 O O . HIS A 1 203 ? 0.058 -25.484 14.703 1 93.5 203 HIS A O 1
ATOM 1552 N N . PRO A 1 204 ? 0.82 -25.438 16.734 1 94.81 204 PRO A N 1
ATOM 1553 C CA . PRO A 1 204 ? 2.217 -25.562 16.312 1 94.81 204 PRO A CA 1
ATOM 1554 C C . PRO A 1 204 ? 2.469 -26.781 15.438 1 94.81 204 PRO A C 1
ATOM 1556 O O . PRO A 1 204 ? 3.193 -26.703 14.438 1 94.81 204 PRO A O 1
ATOM 1559 N N . LYS A 1 205 ? 1.917 -27.828 15.781 1 96.25 205 LYS A N 1
ATOM 1560 C CA . LYS A 1 205 ? 2.154 -29.047 15.016 1 96.25 205 LYS A CA 1
ATOM 1561 C C . LYS A 1 205 ? 1.537 -28.953 13.625 1 96.25 205 LYS A C 1
ATOM 1563 O O . LYS A 1 205 ? 2.131 -29.406 12.641 1 96.25 205 LYS A O 1
ATOM 1568 N N . LEU A 1 206 ? 0.365 -28.406 13.531 1 96 206 LEU A N 1
ATOM 1569 C CA . LEU A 1 206 ? -0.279 -28.203 12.242 1 96 206 LEU A CA 1
ATOM 1570 C C . LEU A 1 206 ? 0.562 -27.312 11.344 1 96 206 LEU A C 1
ATOM 1572 O O . LEU A 1 206 ? 0.775 -27.625 10.164 1 96 206 LEU A O 1
ATOM 1576 N N . LEU A 1 207 ? 1.041 -26.219 11.938 1 95.62 207 LEU A N 1
ATOM 1577 C CA . LEU A 1 207 ? 1.866 -25.281 11.188 1 95.62 207 LEU A CA 1
ATOM 1578 C C . LEU A 1 207 ? 3.135 -25.953 10.68 1 95.62 207 LEU A C 1
ATOM 1580 O O . LEU A 1 207 ? 3.553 -25.719 9.539 1 95.62 207 LEU A O 1
ATOM 1584 N N . ARG A 1 208 ? 3.646 -26.75 11.5 1 95.94 208 ARG A N 1
ATOM 1585 C CA . ARG A 1 208 ? 4.863 -27.469 11.109 1 95.94 208 ARG A CA 1
ATOM 1586 C C . ARG A 1 208 ? 4.594 -28.406 9.945 1 95.94 208 ARG A C 1
ATOM 1588 O O . ARG A 1 208 ? 5.371 -28.469 8.992 1 95.94 208 ARG A O 1
ATOM 1595 N N . VAL A 1 209 ? 3.531 -29.125 10.008 1 97.31 209 VAL A N 1
ATOM 1596 C CA . VAL A 1 209 ? 3.205 -30.094 8.969 1 97.31 209 VAL A CA 1
ATOM 1597 C C . VAL A 1 209 ? 2.926 -29.375 7.652 1 97.31 209 VAL A C 1
ATOM 1599 O O . VAL A 1 209 ? 3.42 -29.766 6.594 1 97.31 209 VAL A O 1
ATOM 1602 N N . VAL A 1 210 ? 2.178 -28.328 7.715 1 96.38 210 VAL A N 1
ATOM 1603 C CA . VAL A 1 210 ? 1.861 -27.562 6.504 1 96.38 210 VAL A CA 1
ATOM 1604 C C . VAL A 1 210 ? 3.139 -26.969 5.922 1 96.38 210 VAL A C 1
ATOM 1606 O O . VAL A 1 210 ? 3.32 -26.938 4.703 1 96.38 210 VAL A O 1
ATOM 1609 N N . GLY A 1 211 ? 3.979 -26.469 6.777 1 95.75 211 GLY A N 1
ATOM 1610 C CA . GLY A 1 211 ? 5.277 -26 6.328 1 95.75 211 GLY A CA 1
ATOM 1611 C C . GLY A 1 211 ? 6.07 -27.047 5.582 1 95.75 211 GLY A C 1
ATOM 1612 O O . GLY A 1 211 ? 6.66 -26.766 4.535 1 95.75 211 GLY A O 1
ATOM 1613 N N . LEU A 1 212 ? 6.062 -28.25 6.082 1 96.12 212 LEU A N 1
ATOM 1614 C CA . LEU A 1 212 ? 6.742 -29.375 5.438 1 96.12 212 LEU A CA 1
ATOM 1615 C C . LEU A 1 212 ? 6.125 -29.656 4.07 1 96.12 212 LEU A C 1
ATOM 1617 O O . LEU A 1 212 ? 6.848 -29.906 3.102 1 96.12 212 LEU A O 1
ATOM 1621 N N . MET A 1 213 ? 4.844 -29.609 4.027 1 96.25 213 MET A N 1
ATOM 1622 C CA . MET A 1 213 ? 4.137 -29.844 2.77 1 96.25 213 MET A CA 1
ATOM 1623 C C . MET A 1 213 ? 4.582 -28.844 1.711 1 96.25 213 MET A C 1
ATOM 1625 O O . MET A 1 213 ? 4.871 -29.219 0.574 1 96.25 213 MET A O 1
ATOM 1629 N N . GLU A 1 214 ? 4.691 -27.578 2.123 1 93.69 214 GLU A N 1
ATOM 1630 C CA . GLU A 1 214 ? 4.969 -26.5 1.175 1 93.69 214 GLU A CA 1
ATOM 1631 C C . GLU A 1 214 ? 6.414 -26.562 0.682 1 93.69 214 GLU A C 1
ATOM 1633 O O . GLU A 1 214 ? 6.73 -26.062 -0.394 1 93.69 214 GLU A O 1
ATOM 1638 N N . THR A 1 215 ? 7.246 -27.266 1.468 1 92.31 215 THR A N 1
ATOM 1639 C CA . THR A 1 215 ? 8.656 -27.312 1.097 1 92.31 215 THR A CA 1
ATOM 1640 C C . THR A 1 215 ? 8.977 -28.625 0.383 1 92.31 215 THR A C 1
ATOM 1642 O O . THR A 1 215 ? 10.102 -28.828 -0.068 1 92.31 215 THR A O 1
ATOM 1645 N N . SER A 1 216 ? 7.98 -29.531 0.247 1 95.06 216 SER A N 1
ATOM 1646 C CA . SER A 1 216 ? 8.195 -30.844 -0.365 1 95.06 216 SER A CA 1
ATOM 1647 C C . SER A 1 216 ? 7.121 -31.141 -1.409 1 95.06 216 SER A C 1
ATOM 1649 O O . SER A 1 216 ? 6.355 -32.094 -1.264 1 95.06 216 SER A O 1
ATOM 1651 N N . LEU A 1 217 ? 7.215 -30.531 -2.531 1 93.75 217 LEU A N 1
ATOM 1652 C CA . LEU A 1 217 ? 6.152 -30.656 -3.523 1 93.75 217 LEU A CA 1
ATOM 1653 C C . LEU A 1 217 ? 6.484 -31.719 -4.559 1 93.75 217 LEU A C 1
ATOM 1655 O O . LEU A 1 217 ? 5.621 -32.5 -4.941 1 93.75 217 LEU A O 1
ATOM 1659 N N . ALA A 1 218 ? 7.723 -31.75 -5.008 1 91.62 218 ALA A N 1
ATOM 1660 C CA . ALA A 1 218 ? 8.148 -32.688 -6.043 1 91.62 218 ALA A CA 1
ATOM 1661 C C . ALA A 1 218 ? 8.234 -34.094 -5.492 1 91.62 218 ALA A C 1
ATOM 1663 O O . ALA A 1 218 ? 8.008 -35.062 -6.219 1 91.62 218 ALA A O 1
ATOM 1664 N N . GLU A 1 219 ? 8.594 -34.219 -4.266 1 94.5 219 GLU A N 1
ATOM 1665 C CA . GLU A 1 219 ? 8.648 -35.5 -3.541 1 94.5 219 GLU A CA 1
ATOM 1666 C C . GLU A 1 219 ? 7.801 -35.438 -2.275 1 94.5 219 GLU A C 1
ATOM 1668 O O . GLU A 1 219 ? 8.336 -35.406 -1.165 1 94.5 219 GLU A O 1
ATOM 1673 N N . PRO A 1 220 ? 6.543 -35.625 -2.52 1 95.81 220 PRO A N 1
ATOM 1674 C CA . PRO A 1 220 ? 5.641 -35.469 -1.376 1 95.81 220 PRO A CA 1
ATOM 1675 C C . PRO A 1 220 ? 5.848 -36.531 -0.305 1 95.81 220 PRO A C 1
ATOM 1677 O O . PRO A 1 220 ? 6.117 -37.688 -0.627 1 95.81 220 PRO A O 1
ATOM 1680 N N . LEU A 1 221 ? 5.625 -36.062 0.902 1 96.38 221 LEU A N 1
ATOM 1681 C CA . LEU A 1 221 ? 5.727 -36.969 2.051 1 96.38 221 LEU A CA 1
ATOM 1682 C C . LEU A 1 221 ? 4.43 -37.719 2.26 1 96.38 221 LEU A C 1
ATOM 1684 O O . LEU A 1 221 ? 3.342 -37.188 2.033 1 96.38 221 LEU A O 1
ATOM 1688 N N . GLY A 1 222 ? 4.625 -38.969 2.691 1 95.31 222 GLY A N 1
ATOM 1689 C CA . GLY A 1 222 ? 3.445 -39.75 3.02 1 95.31 222 GLY A CA 1
ATOM 1690 C C . GLY A 1 222 ? 2.795 -39.344 4.328 1 95.31 222 GLY A C 1
ATOM 1691 O O . GLY A 1 222 ? 3.377 -38.562 5.102 1 95.31 222 GLY A O 1
ATOM 1692 N N . SER A 1 223 ? 1.557 -39.844 4.504 1 94.38 223 SER A N 1
ATOM 1693 C CA . SER A 1 223 ? 0.8 -39.5 5.707 1 94.38 223 SER A CA 1
ATOM 1694 C C . SER A 1 223 ? 1.557 -39.906 6.969 1 94.38 223 SER A C 1
ATOM 1696 O O . SER A 1 223 ? 1.575 -39.188 7.953 1 94.38 223 SER A O 1
ATOM 1698 N N . GLN A 1 224 ? 2.133 -41.062 6.867 1 96 224 GLN A N 1
ATOM 1699 C CA . GLN A 1 224 ? 2.875 -41.531 8.023 1 96 224 GLN A CA 1
ATOM 1700 C C . GLN A 1 224 ? 4.102 -40.688 8.297 1 96 224 GLN A C 1
ATOM 1702 O O . GLN A 1 224 ? 4.398 -40.344 9.453 1 96 224 GLN A O 1
ATOM 1707 N N . GLU A 1 225 ? 4.844 -40.312 7.297 1 97.25 225 GLU A N 1
ATOM 1708 C CA . GLU A 1 225 ? 6.023 -39.438 7.434 1 97.25 225 GLU A CA 1
ATOM 1709 C C . GLU A 1 225 ? 5.66 -38.094 8.031 1 97.25 225 GLU A C 1
ATOM 1711 O O . GLU A 1 225 ? 6.379 -37.562 8.891 1 97.25 225 GLU A O 1
ATOM 1716 N N . LEU A 1 226 ? 4.574 -37.531 7.559 1 97.75 226 LEU A N 1
ATOM 1717 C CA . LEU A 1 226 ? 4.098 -36.25 8.062 1 97.75 226 LEU A CA 1
ATOM 1718 C C . LEU A 1 226 ? 3.734 -36.344 9.539 1 97.75 226 LEU A C 1
ATOM 1720 O O . LEU A 1 226 ? 4.086 -35.469 10.328 1 97.75 226 LEU A O 1
ATOM 1724 N N . ALA A 1 227 ? 3.035 -37.406 9.93 1 97.88 227 ALA A N 1
ATOM 1725 C CA . ALA A 1 227 ? 2.645 -37.625 11.32 1 97.88 227 ALA A CA 1
ATOM 1726 C C . ALA A 1 227 ? 3.869 -37.781 12.211 1 97.88 227 ALA A C 1
ATOM 1728 O O . ALA A 1 227 ? 3.941 -37.188 13.297 1 97.88 227 ALA A O 1
ATOM 1729 N N . ASP A 1 228 ? 4.812 -38.531 11.742 1 97.56 228 ASP A N 1
ATOM 1730 C CA . ASP A 1 228 ? 6.031 -38.781 12.5 1 97.56 228 ASP A CA 1
ATOM 1731 C C . ASP A 1 228 ? 6.812 -37.5 12.75 1 97.56 228 ASP A C 1
ATOM 1733 O O . ASP A 1 228 ? 7.414 -37.344 13.812 1 97.56 228 ASP A O 1
ATOM 1737 N N . ALA A 1 229 ? 6.789 -36.656 11.812 1 96.62 229 ALA A N 1
ATOM 1738 C CA . ALA A 1 229 ? 7.551 -35.438 11.898 1 96.62 229 ALA A CA 1
ATOM 1739 C C . ALA A 1 229 ? 7.074 -34.562 13.07 1 96.62 229 ALA A C 1
ATOM 1741 O O . ALA A 1 229 ? 7.828 -33.75 13.586 1 96.62 229 ALA A O 1
ATOM 1742 N N . VAL A 1 230 ? 5.879 -34.75 13.484 1 97.31 230 VAL A N 1
ATOM 1743 C CA . VAL A 1 230 ? 5.348 -33.938 14.562 1 97.31 230 VAL A CA 1
ATOM 1744 C C . VAL A 1 230 ? 4.918 -34.812 15.727 1 97.31 230 VAL A C 1
ATOM 1746 O O . VAL A 1 230 ? 4.113 -34.406 16.562 1 97.31 230 VAL A O 1
ATOM 1749 N N . GLN A 1 231 ? 5.266 -36.031 15.719 1 97.44 231 GLN A N 1
ATOM 1750 C CA . GLN A 1 231 ? 5.062 -36.969 16.797 1 97.44 231 GLN A CA 1
ATOM 1751 C C . GLN A 1 231 ? 3.576 -37.219 17.062 1 97.44 231 GLN A C 1
ATOM 1753 O O . GLN A 1 231 ? 3.127 -37.156 18.203 1 97.44 231 GLN A O 1
ATOM 1758 N N . LEU A 1 232 ? 2.861 -37.438 16.031 1 97.56 232 LEU A N 1
ATOM 1759 C CA . LEU A 1 232 ? 1.453 -37.812 16.094 1 97.56 232 LEU A CA 1
ATOM 1760 C C . LEU A 1 232 ? 1.201 -39.125 15.344 1 97.56 232 LEU A C 1
ATOM 1762 O O . LEU A 1 232 ? 2.039 -39.562 14.555 1 97.56 232 LEU A O 1
ATOM 1766 N N . SER A 1 233 ? 0.072 -39.719 15.695 1 97.5 233 SER A N 1
ATOM 1767 C CA . SER A 1 233 ? -0.418 -40.812 14.836 1 97.5 233 SER A CA 1
ATOM 1768 C C . SER A 1 233 ? -1.098 -40.25 13.594 1 97.5 233 SER A C 1
ATOM 1770 O O . SER A 1 233 ? -1.469 -39.062 13.555 1 97.5 233 SER A O 1
ATOM 1772 N N . THR A 1 234 ? -1.202 -41.094 12.602 1 97.38 234 THR A N 1
ATOM 1773 C CA . THR A 1 234 ? -1.886 -40.656 11.391 1 97.38 234 THR A CA 1
ATOM 1774 C C . THR A 1 234 ? -3.33 -40.25 11.688 1 97.38 234 THR A C 1
ATOM 1776 O O . THR A 1 234 ? -3.873 -39.344 11.078 1 97.38 234 THR A O 1
ATOM 1779 N N . ARG A 1 235 ? -3.918 -40.938 12.648 1 97.44 235 ARG A N 1
ATOM 1780 C CA . ARG A 1 235 ? -5.289 -40.656 13.055 1 97.44 235 ARG A CA 1
ATOM 1781 C C . ARG A 1 235 ? -5.367 -39.281 13.719 1 97.44 235 ARG A C 1
ATOM 1783 O O . ARG A 1 235 ? -6.277 -38.5 13.438 1 97.44 235 ARG A O 1
ATOM 1790 N N . GLN A 1 236 ? -4.473 -38.969 14.586 1 97.69 236 GLN A N 1
ATOM 1791 C CA . GLN A 1 236 ? -4.418 -37.688 15.258 1 97.69 236 GLN A CA 1
ATOM 1792 C C . GLN A 1 236 ? -4.195 -36.531 14.258 1 97.69 236 GLN A C 1
ATOM 1794 O O . GLN A 1 236 ? -4.793 -35.469 14.383 1 97.69 236 GLN A O 1
ATOM 1799 N N . LEU A 1 237 ? -3.316 -36.812 13.336 1 97.88 237 LEU A N 1
ATOM 1800 C CA . LEU A 1 237 ? -3.041 -35.812 12.312 1 97.88 237 LEU A CA 1
ATOM 1801 C C . LEU A 1 237 ? -4.289 -35.531 11.477 1 97.88 237 LEU A C 1
ATOM 1803 O O . LEU A 1 237 ? -4.59 -34.375 11.18 1 97.88 237 LEU A O 1
ATOM 1807 N N . GLU A 1 238 ? -4.977 -36.594 11.117 1 97.56 238 GLU A N 1
ATOM 1808 C CA . GLU A 1 238 ? -6.219 -36.438 10.367 1 97.56 238 GLU A CA 1
ATOM 1809 C C . GLU A 1 238 ? -7.238 -35.625 11.133 1 97.56 238 GLU A C 1
ATOM 1811 O O . GLU A 1 238 ? -7.879 -34.719 10.555 1 97.56 238 GLU A O 1
ATOM 1816 N N . ARG A 1 239 ? -7.395 -35.844 12.383 1 97.25 239 ARG A N 1
ATOM 1817 C CA . ARG A 1 239 ? -8.328 -35.125 13.219 1 97.25 239 ARG A CA 1
ATOM 1818 C C . ARG A 1 239 ? -7.934 -33.656 13.312 1 97.25 239 ARG A C 1
ATOM 1820 O O . ARG A 1 239 ? -8.789 -32.75 13.281 1 97.25 239 ARG A O 1
ATOM 1827 N N . LEU A 1 240 ? -6.691 -33.5 13.461 1 96.5 240 LEU A N 1
ATOM 1828 C CA . LEU A 1 240 ? -6.156 -32.125 13.562 1 96.5 240 LEU A CA 1
ATOM 1829 C C . LEU A 1 240 ? -6.484 -31.328 12.312 1 96.5 240 LEU A C 1
ATOM 1831 O O . LEU A 1 240 ? -6.953 -30.188 12.414 1 96.5 240 LEU A O 1
ATOM 1835 N N . PHE A 1 241 ? -6.246 -31.828 11.141 1 97.5 241 PHE A N 1
ATOM 1836 C CA . PHE A 1 241 ? -6.504 -31.156 9.875 1 97.5 241 PHE A CA 1
ATOM 1837 C C . PHE A 1 241 ? -7.996 -30.922 9.68 1 97.5 241 PHE A C 1
ATOM 1839 O O . PHE A 1 241 ? -8.406 -29.828 9.297 1 97.5 241 PHE A O 1
ATOM 1846 N N . LEU A 1 242 ? -8.797 -31.906 10.016 1 96.56 242 LEU A N 1
ATOM 1847 C CA . LEU A 1 242 ? -10.234 -31.766 9.867 1 96.56 242 LEU A CA 1
ATOM 1848 C C . LEU A 1 242 ? -10.781 -30.688 10.812 1 96.56 242 LEU A C 1
ATOM 1850 O O . LEU A 1 242 ? -11.625 -29.891 10.422 1 96.56 242 LEU A O 1
ATOM 1854 N N . LYS A 1 243 ? -10.273 -30.688 11.93 1 96 243 LYS A N 1
ATOM 1855 C CA . LYS A 1 243 ? -10.734 -29.734 12.945 1 96 243 LYS A CA 1
ATOM 1856 C C . LYS A 1 243 ? -10.406 -28.297 12.539 1 96 243 LYS A C 1
ATOM 1858 O O . LYS A 1 243 ? -11.258 -27.406 12.648 1 96 243 LYS A O 1
ATOM 1863 N N . TYR A 1 244 ? -9.18 -28.125 12.023 1 93.19 244 TYR A N 1
ATOM 1864 C CA . TYR A 1 244 ? -8.711 -26.75 11.875 1 93.19 244 TYR A CA 1
ATOM 1865 C C . TYR A 1 244 ? -8.836 -26.297 10.422 1 93.19 244 TYR A C 1
ATOM 1867 O O . TYR A 1 244 ? -9.008 -25.094 10.156 1 93.19 244 TYR A O 1
ATOM 1875 N N . LEU A 1 245 ? -8.758 -27.266 9.461 1 93.5 245 LEU A N 1
ATOM 1876 C CA . LEU A 1 245 ? -8.719 -26.844 8.062 1 93.5 245 LEU A CA 1
ATOM 1877 C C . LEU A 1 245 ? -9.914 -27.406 7.301 1 93.5 245 LEU A C 1
ATOM 1879 O O . LEU A 1 245 ? -10.156 -27.016 6.152 1 93.5 245 LEU A O 1
ATOM 1883 N N . GLY A 1 246 ? -10.633 -28.312 7.926 1 93.94 246 GLY A N 1
ATOM 1884 C CA . GLY A 1 246 ? -11.852 -28.828 7.34 1 93.94 246 GLY A CA 1
ATOM 1885 C C . GLY A 1 246 ? -11.602 -29.844 6.238 1 93.94 246 GLY A C 1
ATOM 1886 O O . GLY A 1 246 ? -12.523 -30.203 5.492 1 93.94 246 GLY A O 1
ATOM 1887 N N . ARG A 1 247 ? -10.383 -30.312 6.137 1 94.94 247 ARG A N 1
ATOM 1888 C CA . ARG A 1 247 ? -10.031 -31.312 5.137 1 94.94 247 ARG A CA 1
ATOM 1889 C C . ARG A 1 247 ? -8.883 -32.188 5.625 1 94.94 247 ARG A C 1
ATOM 1891 O O . ARG A 1 247 ? -8.148 -31.812 6.539 1 94.94 247 ARG A O 1
ATOM 1898 N N . SER A 1 248 ? -8.742 -33.281 5.012 1 96.56 248 SER A N 1
ATOM 1899 C CA . SER A 1 248 ? -7.691 -34.219 5.406 1 96.56 248 SER A CA 1
ATOM 1900 C C . SER A 1 248 ? -6.316 -33.719 4.98 1 96.56 248 SER A C 1
ATOM 1902 O O . SER A 1 248 ? -6.207 -32.875 4.078 1 96.56 248 SER A O 1
ATOM 1904 N N . PRO A 1 249 ? -5.254 -34.25 5.641 1 96.88 249 PRO A N 1
ATOM 1905 C CA . PRO A 1 249 ? -3.896 -33.906 5.223 1 96.88 249 PRO A CA 1
ATOM 1906 C C . PRO A 1 249 ? -3.629 -34.219 3.754 1 96.88 249 PRO A C 1
ATOM 1908 O O . PRO A 1 249 ? -3.004 -33.406 3.053 1 96.88 249 PRO A O 1
ATOM 1911 N N . ALA A 1 250 ? -4.09 -35.281 3.33 1 96.19 250 ALA A N 1
ATOM 1912 C CA . ALA A 1 250 ? -3.869 -35.719 1.946 1 96.19 250 ALA A CA 1
ATOM 1913 C C . ALA A 1 250 ? -4.523 -34.719 0.971 1 96.19 250 ALA A C 1
ATOM 1915 O O . ALA A 1 250 ? -3.914 -34.344 -0.025 1 96.19 250 ALA A O 1
ATOM 1916 N N . LYS A 1 251 ? -5.73 -34.406 1.278 1 96.38 251 LYS A N 1
ATOM 1917 C CA . LYS A 1 251 ? -6.457 -33.469 0.422 1 96.38 251 LYS A CA 1
ATOM 1918 C C . LYS A 1 251 ? -5.797 -32.094 0.425 1 96.38 251 LYS A C 1
ATOM 1920 O O . LYS A 1 251 ? -5.688 -31.438 -0.621 1 96.38 251 LYS A O 1
ATOM 1925 N N . HIS A 1 252 ? -5.402 -31.672 1.606 1 96.56 252 HIS A N 1
ATOM 1926 C CA . HIS A 1 252 ? -4.734 -30.375 1.718 1 96.56 252 HIS A CA 1
ATOM 1927 C C . HIS A 1 252 ? -3.426 -30.359 0.931 1 96.56 252 HIS A C 1
ATOM 1929 O O . HIS A 1 252 ? -3.15 -29.422 0.194 1 96.56 252 HIS A O 1
ATOM 1935 N N . TYR A 1 253 ? -2.666 -31.391 1.088 1 97.12 253 TYR A N 1
ATOM 1936 C CA . TYR A 1 253 ? -1.392 -31.516 0.391 1 97.12 253 TYR A CA 1
ATOM 1937 C C . TYR A 1 253 ? -1.594 -31.516 -1.12 1 97.12 253 TYR A C 1
ATOM 1939 O O . TYR A 1 253 ? -0.856 -30.844 -1.851 1 97.12 253 TYR A O 1
ATOM 1947 N N . LEU A 1 254 ? -2.576 -32.219 -1.534 1 96.69 254 LEU A N 1
ATOM 1948 C CA . LEU A 1 254 ? -2.906 -32.281 -2.953 1 96.69 254 LEU A CA 1
ATOM 1949 C C . LEU A 1 254 ? -3.242 -30.906 -3.492 1 96.69 254 LEU A C 1
ATOM 1951 O O . LEU A 1 254 ? -2.797 -30.531 -4.578 1 96.69 254 LEU A O 1
ATOM 1955 N N . ARG A 1 255 ? -3.965 -30.203 -2.742 1 95.38 255 ARG A N 1
ATOM 1956 C CA . ARG A 1 255 ? -4.348 -28.859 -3.162 1 95.38 255 ARG A CA 1
ATOM 1957 C C . ARG A 1 255 ? -3.123 -27.969 -3.338 1 95.38 255 ARG A C 1
ATOM 1959 O O . ARG A 1 255 ? -3.021 -27.219 -4.316 1 95.38 255 ARG A O 1
ATOM 1966 N N . ILE A 1 256 ? -2.227 -28.031 -2.381 1 95.5 256 ILE A N 1
ATOM 1967 C CA . ILE A 1 256 ? -0.999 -27.25 -2.451 1 95.5 256 ILE A CA 1
ATOM 1968 C C . ILE A 1 256 ? -0.236 -27.594 -3.727 1 95.5 256 ILE A C 1
ATOM 1970 O O . ILE A 1 256 ? 0.221 -26.703 -4.445 1 95.5 256 ILE A O 1
ATOM 1974 N N . ARG A 1 257 ? -0.124 -28.844 -3.98 1 96.38 257 ARG A N 1
ATOM 1975 C CA . ARG A 1 257 ? 0.61 -29.328 -5.148 1 96.38 257 ARG A CA 1
ATOM 1976 C C . ARG A 1 257 ? -0.084 -28.906 -6.441 1 96.38 257 ARG A C 1
ATOM 1978 O O . ARG A 1 257 ? 0.574 -28.5 -7.402 1 96.38 257 ARG A O 1
ATOM 1985 N N . LEU A 1 258 ? -1.381 -28.984 -6.477 1 96.31 258 LEU A N 1
ATOM 1986 C CA . LEU A 1 258 ? -2.143 -28.609 -7.66 1 96.31 258 LEU A CA 1
ATOM 1987 C C . LEU A 1 258 ? -2.055 -27.094 -7.902 1 96.31 2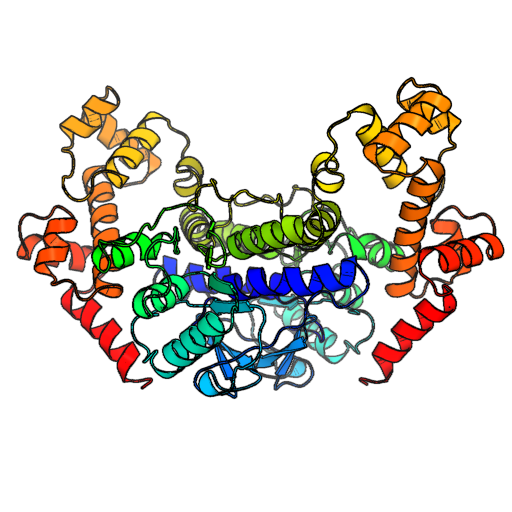58 LEU A C 1
ATOM 1989 O O . LEU A 1 258 ? -1.992 -26.656 -9.047 1 96.31 258 LEU A O 1
ATOM 1993 N N . GLU A 1 259 ? -2.064 -26.344 -6.836 1 93.69 259 GLU A N 1
ATOM 1994 C CA . GLU A 1 259 ? -1.902 -24.906 -6.973 1 93.69 259 GLU A CA 1
ATOM 1995 C C . GLU A 1 259 ? -0.537 -24.547 -7.555 1 93.69 259 GLU A C 1
ATOM 1997 O O . GLU A 1 259 ? -0.425 -23.656 -8.391 1 93.69 259 GLU A O 1
ATOM 2002 N N . HIS A 1 260 ? 0.408 -25.219 -7.078 1 94.19 260 HIS A N 1
ATOM 2003 C CA . HIS A 1 260 ? 1.741 -25.047 -7.645 1 94.19 260 HIS A CA 1
ATOM 2004 C C . HIS A 1 260 ? 1.761 -25.391 -9.125 1 94.19 260 HIS A C 1
ATOM 2006 O O . HIS A 1 260 ? 2.344 -24.672 -9.93 1 94.19 260 HIS A O 1
ATOM 2012 N N . ALA A 1 261 ? 1.162 -26.453 -9.469 1 95.69 261 ALA A N 1
ATOM 2013 C CA . ALA A 1 261 ? 1.071 -26.875 -10.867 1 95.69 261 ALA A CA 1
ATOM 2014 C C . ALA A 1 261 ? 0.377 -25.812 -11.711 1 95.69 261 ALA A C 1
ATOM 2016 O O . ALA A 1 261 ? 0.834 -25.484 -12.812 1 95.69 261 ALA A O 1
ATOM 2017 N N . ARG A 1 262 ? -0.687 -25.359 -11.242 1 93.19 262 ARG A N 1
ATOM 2018 C CA . ARG A 1 262 ? -1.437 -24.328 -11.961 1 93.19 262 ARG A CA 1
ATOM 2019 C C . ARG A 1 262 ? -0.562 -23.125 -12.258 1 93.19 262 ARG A C 1
ATOM 2021 O O . ARG A 1 262 ? -0.596 -22.578 -13.359 1 93.19 262 ARG A O 1
ATOM 2028 N N . ASN A 1 263 ? 0.158 -22.719 -11.281 1 90.69 263 ASN A N 1
ATOM 2029 C CA . ASN A 1 263 ? 1.071 -21.594 -11.461 1 90.69 263 ASN A CA 1
ATOM 2030 C C . ASN A 1 263 ? 2.084 -21.859 -12.57 1 90.69 263 ASN A C 1
ATOM 2032 O O . ASN A 1 263 ? 2.32 -21.016 -13.422 1 90.69 263 ASN A O 1
ATOM 2036 N N . LEU A 1 264 ? 2.615 -23.031 -12.562 1 92.19 264 LEU A N 1
ATOM 2037 C CA . LEU A 1 264 ? 3.598 -23.406 -13.578 1 92.19 264 LEU A CA 1
ATOM 2038 C C . LEU A 1 264 ? 2.963 -23.422 -14.961 1 92.19 264 LEU A C 1
ATOM 2040 O O . LEU A 1 264 ? 3.551 -22.938 -15.93 1 92.19 264 LEU A O 1
ATOM 2044 N N . ILE A 1 265 ? 1.791 -23.953 -15.031 1 92.69 265 ILE A N 1
ATOM 2045 C CA . ILE A 1 265 ? 1.089 -24.062 -16.312 1 92.69 265 ILE A CA 1
ATOM 2046 C C . ILE A 1 265 ? 0.817 -22.672 -16.875 1 92.69 265 ILE A C 1
ATOM 2048 O O . ILE A 1 265 ? 1.01 -22.438 -18.062 1 92.69 265 ILE A O 1
ATOM 2052 N N . ARG A 1 266 ? 0.454 -21.797 -16.016 1 87.94 266 ARG A N 1
ATOM 2053 C CA . ARG A 1 266 ? 0.048 -20.453 -16.422 1 87.94 266 ARG A CA 1
ATOM 2054 C C . ARG A 1 266 ? 1.262 -19.578 -16.734 1 87.94 266 ARG A C 1
ATOM 2056 O O . ARG A 1 266 ? 1.181 -18.672 -17.562 1 87.94 266 ARG A O 1
ATOM 2063 N N . GLN A 1 267 ? 2.377 -19.922 -16.203 1 87.5 267 GLN A N 1
ATOM 2064 C CA . GLN A 1 267 ? 3.479 -18.969 -16.234 1 87.5 267 GLN A CA 1
ATOM 2065 C C . GLN A 1 267 ? 4.629 -19.484 -17.094 1 87.5 267 GLN A C 1
ATOM 2067 O O . GLN A 1 267 ? 5.543 -18.719 -17.438 1 87.5 267 GLN A O 1
ATOM 2072 N N . THR A 1 268 ? 4.598 -20.797 -17.453 1 88.31 268 THR A N 1
ATOM 2073 C CA . THR A 1 268 ? 5.715 -21.375 -18.188 1 88.31 268 THR A CA 1
ATOM 2074 C C . THR A 1 268 ? 5.215 -22.172 -19.391 1 88.31 268 THR A C 1
ATOM 2076 O O . THR A 1 268 ? 4.016 -22.438 -19.516 1 88.31 268 THR A O 1
ATOM 2079 N N . ALA A 1 269 ? 6.168 -22.453 -20.234 1 86.56 269 ALA A N 1
ATOM 2080 C CA . ALA A 1 269 ? 5.867 -23.328 -21.375 1 86.56 269 ALA A CA 1
ATOM 2081 C C . ALA A 1 269 ? 6.223 -24.781 -21.062 1 86.56 269 ALA A C 1
ATOM 2083 O O . ALA A 1 269 ? 6.328 -25.609 -21.969 1 86.56 269 ALA A O 1
ATOM 2084 N N . MET A 1 270 ? 6.355 -25.078 -19.828 1 89.69 270 MET A N 1
ATOM 2085 C CA . MET A 1 270 ? 6.699 -26.438 -19.422 1 89.69 270 MET A CA 1
ATOM 2086 C C . MET A 1 270 ? 5.625 -27.422 -19.859 1 89.69 270 MET A C 1
ATOM 2088 O O . MET A 1 270 ? 4.43 -27.156 -19.688 1 89.69 270 MET A O 1
ATOM 2092 N N . PRO A 1 271 ? 6.125 -28.469 -20.484 1 93.12 271 PRO A N 1
ATOM 2093 C CA . PRO A 1 271 ? 5.133 -29.484 -20.859 1 93.12 271 PRO A CA 1
ATOM 2094 C C . PRO A 1 271 ? 4.32 -29.984 -19.672 1 93.12 271 PRO A C 1
ATOM 2096 O O . PRO A 1 271 ? 4.852 -30.109 -18.562 1 93.12 271 PRO A O 1
ATOM 2099 N N . LEU A 1 272 ? 3.119 -30.328 -19.922 1 95 272 LEU A N 1
ATOM 2100 C CA . LEU A 1 272 ? 2.193 -30.719 -18.859 1 95 272 LEU A CA 1
ATOM 2101 C C . LEU A 1 272 ? 2.729 -31.922 -18.094 1 95 272 LEU A C 1
ATOM 2103 O O . LEU A 1 272 ? 2.564 -32 -16.875 1 95 272 LEU A O 1
ATOM 2107 N N . LEU A 1 273 ? 3.334 -32.781 -18.844 1 94.88 273 LEU A N 1
ATOM 2108 C CA . LEU A 1 273 ? 3.896 -33.969 -18.188 1 94.88 273 LEU A CA 1
ATOM 2109 C C . LEU A 1 273 ? 4.996 -33.562 -17.203 1 94.88 273 LEU A C 1
ATOM 2111 O O . LEU A 1 273 ? 5.098 -34.125 -16.109 1 94.88 273 LEU A O 1
ATOM 2115 N N . SER A 1 274 ? 5.824 -32.656 -17.594 1 94.81 274 SER A N 1
ATOM 2116 C CA . SER A 1 274 ? 6.895 -32.156 -16.734 1 94.81 274 SER A CA 1
ATOM 2117 C C . SER A 1 274 ? 6.332 -31.469 -15.5 1 94.81 274 SER A C 1
ATOM 2119 O O . SER A 1 274 ? 6.867 -31.609 -14.398 1 94.81 274 SER A O 1
ATOM 2121 N N . VAL A 1 275 ? 5.285 -30.672 -15.711 1 95.62 275 VAL A N 1
ATOM 2122 C CA . VAL A 1 275 ? 4.621 -30 -14.602 1 95.62 275 VAL A CA 1
ATOM 2123 C C . VAL A 1 275 ? 4.113 -31.031 -13.602 1 95.62 275 VAL A C 1
ATOM 2125 O O . VAL A 1 275 ? 4.289 -30.875 -12.391 1 95.62 275 VAL A O 1
ATOM 2128 N N . ALA A 1 276 ? 3.514 -32.094 -14.148 1 96.56 276 ALA A N 1
ATOM 2129 C CA . ALA A 1 276 ? 2.998 -33.156 -13.297 1 96.56 276 ALA A CA 1
ATOM 2130 C C . ALA A 1 276 ? 4.102 -33.75 -12.422 1 96.56 276 ALA A C 1
ATOM 2132 O O . ALA A 1 276 ? 3.926 -33.906 -11.211 1 96.56 276 ALA A O 1
ATOM 2133 N N . PHE A 1 277 ? 5.23 -33.969 -13.008 1 93.88 277 PHE A N 1
ATOM 2134 C CA . PHE A 1 277 ? 6.344 -34.562 -12.289 1 93.88 277 PHE A CA 1
ATOM 2135 C C . PHE A 1 277 ? 6.914 -33.594 -11.258 1 93.88 277 PHE A C 1
ATOM 2137 O O . PHE A 1 277 ? 7.234 -34 -10.141 1 93.88 277 PHE A O 1
ATOM 2144 N N . GLU A 1 278 ? 7.008 -32.344 -11.586 1 92.88 278 GLU A N 1
ATOM 2145 C CA . GLU A 1 278 ? 7.523 -31.328 -10.688 1 92.88 278 GLU A CA 1
ATOM 2146 C C . GLU A 1 278 ? 6.629 -31.156 -9.469 1 92.88 278 GLU A C 1
ATOM 2148 O O . GLU A 1 278 ? 7.059 -30.625 -8.445 1 92.88 278 GLU A O 1
ATOM 2153 N N . CYS A 1 279 ? 5.445 -31.625 -9.609 1 96 279 CYS A N 1
ATOM 2154 C CA . CYS A 1 279 ? 4.484 -31.453 -8.523 1 96 279 CYS A CA 1
ATOM 2155 C C . CYS A 1 279 ? 4.203 -32.781 -7.832 1 96 279 CYS A C 1
ATOM 2157 O O . CYS A 1 279 ? 3.248 -32.906 -7.062 1 96 279 CYS A O 1
ATOM 2159 N N . GLY A 1 280 ? 4.977 -33.812 -8.203 1 95.56 280 GLY A N 1
ATOM 2160 C CA . GLY A 1 280 ? 4.992 -35.062 -7.449 1 95.56 280 GLY A CA 1
ATOM 2161 C C . GLY A 1 280 ? 3.984 -36.062 -7.945 1 95.56 280 GLY A C 1
ATOM 2162 O O . GLY A 1 280 ? 3.66 -37.031 -7.242 1 95.56 280 GLY A O 1
ATOM 2163 N N . PHE A 1 281 ? 3.488 -35.875 -9.102 1 96.12 281 PHE A N 1
ATOM 2164 C CA . PHE A 1 281 ? 2.572 -36.875 -9.664 1 96.12 281 PHE A CA 1
ATOM 2165 C C . PHE A 1 281 ? 3.336 -37.938 -10.438 1 96.12 281 PHE A C 1
ATOM 2167 O O . PHE A 1 281 ? 4.32 -37.625 -11.117 1 96.12 281 PHE A O 1
ATOM 2174 N N . THR A 1 282 ? 2.844 -39.125 -10.336 1 91.44 282 THR A N 1
ATOM 2175 C CA . THR A 1 282 ? 3.537 -40.25 -10.969 1 91.44 282 THR A CA 1
ATOM 2176 C C . THR A 1 282 ? 2.92 -40.562 -12.328 1 91.44 282 THR A C 1
ATOM 2178 O O . THR A 1 282 ? 3.514 -41.281 -13.133 1 91.44 282 THR A O 1
ATOM 2181 N N . SER A 1 283 ? 1.704 -40.031 -12.531 1 92.5 283 SER A N 1
ATOM 2182 C CA . SER A 1 283 ? 1.047 -40.281 -13.805 1 92.5 283 SER A CA 1
ATOM 2183 C C . SER A 1 283 ? 0.316 -39.031 -14.312 1 92.5 283 SER A C 1
ATOM 2185 O O . SER A 1 283 ? -0.258 -38.281 -13.531 1 92.5 283 SER A O 1
ATOM 2187 N N . ALA A 1 284 ? 0.342 -38.969 -15.617 1 92.69 284 ALA A N 1
ATOM 2188 C CA . ALA A 1 284 ? -0.339 -37.844 -16.281 1 92.69 284 ALA A CA 1
ATOM 2189 C C . ALA A 1 284 ? -1.852 -37.938 -16.094 1 92.69 284 ALA A C 1
ATOM 2191 O O . ALA A 1 284 ? -2.535 -36.938 -15.961 1 92.69 284 ALA A O 1
ATOM 2192 N N . SER A 1 285 ? -2.299 -39.125 -16.078 1 94.75 285 SER A N 1
ATOM 2193 C CA . SER A 1 285 ? -3.732 -39.375 -15.945 1 94.75 285 SER A CA 1
ATOM 2194 C C . SER A 1 285 ? -4.234 -38.938 -14.57 1 94.75 285 SER A C 1
ATOM 2196 O O . SER A 1 285 ? -5.27 -38.281 -14.453 1 94.75 285 SER A O 1
ATOM 2198 N N . HIS A 1 286 ? -3.5 -39.375 -13.602 1 95.94 286 HIS A N 1
ATOM 2199 C CA . HIS A 1 286 ? -3.869 -38.969 -12.25 1 95.94 286 HIS A CA 1
ATOM 2200 C C . HIS A 1 286 ? -3.809 -37.469 -12.078 1 95.94 286 HIS A C 1
ATOM 2202 O O . HIS A 1 286 ? -4.695 -36.875 -11.453 1 95.94 286 HIS A O 1
ATOM 2208 N N . PHE A 1 287 ? -2.771 -36.875 -12.586 1 97.38 287 PHE A N 1
ATOM 2209 C CA . PHE A 1 287 ? -2.605 -35.438 -12.531 1 97.38 287 PHE A CA 1
ATOM 2210 C C . PHE A 1 287 ? -3.787 -34.719 -13.18 1 97.38 287 PHE A C 1
ATOM 2212 O O . PHE A 1 287 ? -4.398 -33.844 -12.586 1 97.38 287 PHE A O 1
ATOM 2219 N N . SER A 1 288 ? -4.137 -35.125 -14.336 1 97.06 288 SER A N 1
ATOM 2220 C CA . SER A 1 288 ? -5.207 -34.469 -15.094 1 97.06 288 SER A CA 1
ATOM 2221 C C . SER A 1 288 ? -6.543 -34.594 -14.375 1 97.06 288 SER A C 1
ATOM 2223 O O . SER A 1 288 ? -7.309 -33.625 -14.305 1 97.06 288 SER A O 1
ATOM 2225 N N . LYS A 1 289 ? -6.816 -35.719 -13.859 1 97 289 LYS A N 1
ATOM 2226 C CA . LYS A 1 289 ? -8.07 -35.969 -13.148 1 97 289 LYS A CA 1
ATOM 2227 C C . LYS A 1 289 ? -8.141 -35.094 -11.883 1 97 289 LYS A C 1
ATOM 2229 O O . LYS A 1 289 ? -9.164 -34.469 -11.625 1 97 289 LYS A O 1
ATOM 2234 N N . ALA A 1 290 ? -7.07 -35.125 -11.133 1 97.19 290 ALA A N 1
ATOM 2235 C CA . ALA A 1 290 ? -7.023 -34.344 -9.898 1 97.19 290 ALA A CA 1
ATOM 2236 C C . ALA A 1 290 ? -7.168 -32.875 -10.188 1 97.19 290 ALA A C 1
ATOM 2238 O O . ALA A 1 290 ? -7.855 -32.156 -9.453 1 97.19 290 ALA A O 1
ATOM 2239 N N . TYR A 1 291 ? -6.512 -32.438 -11.195 1 97.56 291 TYR A N 1
ATOM 2240 C CA . TYR A 1 291 ? -6.562 -31.031 -11.609 1 97.56 291 TYR A CA 1
ATOM 2241 C C . TYR A 1 291 ? -7.98 -30.625 -11.984 1 97.56 291 TYR A C 1
ATOM 2243 O O . TYR A 1 291 ? -8.477 -29.578 -11.539 1 97.56 291 TYR A O 1
ATOM 2251 N N . LEU A 1 292 ? -8.617 -31.438 -12.758 1 96.69 292 LEU A N 1
ATOM 2252 C CA . LEU A 1 292 ? -9.992 -31.203 -13.172 1 96.69 292 LEU A CA 1
ATOM 2253 C C . LEU A 1 292 ? -10.922 -31.141 -11.961 1 96.69 292 LEU A C 1
ATOM 2255 O O . LEU A 1 292 ? -11.766 -30.25 -11.867 1 96.69 292 LEU A O 1
ATOM 2259 N N . ASP A 1 293 ? -10.75 -32.031 -11.109 1 96.25 293 ASP A N 1
ATOM 2260 C CA . ASP A 1 293 ? -11.578 -32.094 -9.914 1 96.25 293 ASP A CA 1
ATOM 2261 C C . ASP A 1 293 ? -11.383 -30.859 -9.047 1 96.25 293 ASP A C 1
ATOM 2263 O O . ASP A 1 293 ? -12.336 -30.359 -8.445 1 96.25 293 ASP A O 1
ATOM 2267 N N . CYS A 1 294 ? -10.203 -30.406 -9.023 1 94.19 294 CYS A N 1
ATOM 2268 C CA . CYS A 1 294 ? -9.859 -29.297 -8.133 1 94.19 294 CYS A CA 1
ATOM 2269 C C . CYS A 1 294 ? -10.273 -27.969 -8.742 1 94.19 294 CYS A C 1
ATOM 2271 O O . CYS A 1 294 ? -10.797 -27.094 -8.039 1 94.19 294 CYS A O 1
ATOM 2273 N N . PHE A 1 295 ? -10.039 -27.781 -10.055 1 92.88 295 PHE A N 1
ATOM 2274 C CA . PHE A 1 295 ? -10.172 -26.438 -10.625 1 92.88 295 PHE A CA 1
ATOM 2275 C C . PHE A 1 295 ? -11.328 -26.391 -11.617 1 92.88 295 PHE A C 1
ATOM 2277 O O . PHE A 1 295 ? -11.656 -25.328 -12.141 1 92.88 295 PHE A O 1
ATOM 2284 N N . GLY A 1 296 ? -11.883 -27.469 -11.977 1 92.88 296 GLY A N 1
ATOM 2285 C CA . GLY A 1 296 ? -13.047 -27.516 -12.844 1 92.88 296 GLY A CA 1
ATOM 2286 C C . GLY A 1 296 ? -12.695 -27.531 -14.32 1 92.88 296 GLY A C 1
ATOM 2287 O O . GLY A 1 296 ? -13.586 -27.531 -15.172 1 92.88 296 GLY A O 1
ATOM 2288 N N . GLN A 1 297 ? -11.445 -27.5 -14.648 1 93.38 297 GLN A N 1
ATOM 2289 C CA . GLN A 1 297 ? -10.969 -27.609 -16.016 1 93.38 297 GLN A CA 1
ATOM 2290 C C . GLN A 1 297 ? -9.641 -28.359 -16.094 1 93.38 297 GLN A C 1
ATOM 2292 O O . GLN A 1 297 ? -8.859 -28.328 -15.141 1 93.38 297 GLN A O 1
ATOM 2297 N N . PRO A 1 298 ? -9.445 -29 -17.219 1 95.38 298 PRO A N 1
ATOM 2298 C CA . PRO A 1 298 ? -8.188 -29.75 -17.344 1 95.38 298 PRO A CA 1
ATOM 2299 C C . PRO A 1 298 ? -6.98 -28.828 -17.531 1 95.38 298 PRO A C 1
ATOM 2301 O O . PRO A 1 298 ? -7.137 -27.672 -17.922 1 95.38 298 PRO A O 1
ATOM 2304 N N . PRO A 1 299 ? -5.816 -29.359 -17.219 1 95.19 299 PRO A N 1
ATOM 2305 C CA . PRO A 1 299 ? -4.602 -28.562 -17.391 1 95.19 299 PRO A CA 1
ATOM 2306 C C . PRO A 1 299 ? -4.445 -28.016 -18.797 1 95.19 299 PRO A C 1
ATOM 2308 O O . PRO A 1 299 ? -3.979 -26.891 -18.984 1 95.19 299 PRO A O 1
ATOM 2311 N N . SER A 1 300 ? -4.812 -28.781 -19.766 1 93.94 300 SER A N 1
ATOM 2312 C CA . SER A 1 300 ? -4.676 -28.359 -21.156 1 93.94 300 SER A CA 1
ATOM 2313 C C . SER A 1 300 ? -5.551 -27.141 -21.453 1 93.94 300 SER A C 1
ATOM 2315 O O . SER A 1 300 ? -5.137 -26.25 -22.172 1 93.94 300 SER A O 1
ATOM 2317 N N . ALA A 1 301 ? -6.691 -27.141 -20.922 1 92.56 301 ALA A N 1
ATOM 2318 C CA . ALA A 1 301 ? -7.602 -26.016 -21.094 1 92.56 301 ALA A CA 1
ATOM 2319 C C . ALA A 1 301 ? -7.055 -24.75 -20.422 1 92.56 301 ALA A C 1
ATOM 2321 O O . ALA A 1 301 ? -7.18 -23.656 -20.969 1 92.56 301 ALA A O 1
ATOM 2322 N N . GLU A 1 302 ? -6.488 -25.016 -19.266 1 90.94 302 GLU A N 1
ATOM 2323 C CA . GLU A 1 302 ? -5.859 -23.906 -18.562 1 90.94 302 GLU A CA 1
ATOM 2324 C C . GLU A 1 302 ? -4.777 -23.25 -19.406 1 90.94 302 GLU A C 1
ATOM 2326 O O . GLU A 1 302 ? -4.695 -22.016 -19.484 1 90.94 302 GLU A O 1
ATOM 2331 N N . ARG A 1 303 ? -4.027 -24.047 -19.984 1 88.5 303 ARG A N 1
ATOM 2332 C CA . ARG A 1 303 ? -2.941 -23.562 -20.844 1 88.5 303 ARG A CA 1
ATOM 2333 C C . ARG A 1 303 ? -3.484 -22.812 -22.047 1 88.5 303 ARG A C 1
ATOM 2335 O O . ARG A 1 303 ? -2.947 -21.766 -22.422 1 88.5 303 ARG A O 1
ATOM 2342 N N . LYS A 1 304 ? -4.52 -23.281 -22.656 1 84.94 304 LYS A N 1
ATOM 2343 C CA . LYS A 1 304 ? -5.133 -22.672 -23.828 1 84.94 304 LYS A CA 1
ATOM 2344 C C . LYS A 1 304 ? -5.742 -21.312 -23.484 1 84.94 304 LYS A C 1
ATOM 2346 O O . LYS A 1 304 ? -5.672 -20.375 -24.281 1 84.94 304 LYS A O 1
ATOM 2351 N N . LEU A 1 305 ? -6.316 -21.297 -22.344 1 76.5 305 LEU A N 1
ATOM 2352 C CA . LEU A 1 305 ? -6.938 -20.062 -21.891 1 76.5 305 LEU A CA 1
ATOM 2353 C C . LEU A 1 305 ? -5.902 -18.953 -21.75 1 76.5 305 LEU A C 1
ATOM 2355 O O . LEU A 1 305 ? -6.176 -17.797 -22.094 1 76.5 305 LEU A O 1
ATOM 2359 N N . VAL A 1 306 ? -4.836 -19.266 -21.312 1 73.88 306 VAL A N 1
ATOM 2360 C CA . VAL A 1 306 ? -3.768 -18.297 -21.125 1 73.88 306 VAL A CA 1
ATOM 2361 C C . VAL A 1 306 ? -3.223 -17.844 -22.484 1 73.88 306 VAL A C 1
ATOM 2363 O O . VAL A 1 306 ? -2.932 -16.656 -22.672 1 73.88 306 VAL A O 1
ATOM 2366 N N . GLN A 1 307 ? -3.154 -18.781 -23.375 1 70.25 307 GLN A N 1
ATOM 2367 C CA . GLN A 1 307 ? -2.645 -18.484 -24.719 1 70.25 307 GLN A CA 1
ATOM 2368 C C . GLN A 1 307 ? -3.625 -17.609 -25.5 1 70.25 307 GLN A C 1
ATOM 2370 O O . GLN A 1 307 ? -3.213 -16.734 -26.25 1 70.25 307 GLN A O 1
ATOM 2375 N N . THR A 1 308 ? -4.93 -17.812 -25.297 1 64.12 308 THR A N 1
ATOM 2376 C CA . THR A 1 308 ? -5.949 -17.047 -25.984 1 64.12 308 THR A CA 1
ATOM 2377 C C . THR A 1 308 ? -6.039 -15.625 -25.422 1 64.12 308 THR A C 1
ATOM 2379 O O . THR A 1 308 ? -6.258 -14.664 -26.172 1 64.12 308 THR A O 1
ATOM 2382 N N . GLN A 1 309 ? -5.992 -15.555 -24.219 1 59.28 309 GLN A N 1
ATOM 2383 C CA . GLN A 1 309 ? -6.066 -14.227 -23.609 1 59.28 309 GLN A CA 1
ATOM 2384 C C . GLN A 1 309 ? -4.871 -13.367 -24.016 1 59.28 309 GLN A C 1
ATOM 2386 O O . GLN A 1 309 ? -4.988 -12.148 -24.156 1 59.28 309 GLN A O 1
ATOM 2391 N N . GLY A 1 310 ? -3.832 -14.039 -24.281 1 53.56 310 GLY A N 1
ATOM 2392 C CA . GLY A 1 310 ? -2.674 -13.32 -24.797 1 53.56 310 GLY A CA 1
ATOM 2393 C C . GLY A 1 310 ? -2.811 -12.938 -26.25 1 53.56 310 GLY A C 1
ATOM 2394 O O . GLY A 1 310 ? -2.305 -11.898 -26.672 1 53.56 310 GLY A O 1
ATOM 2395 N N . SER A 1 311 ? -3.529 -13.891 -27.172 1 43.97 311 SER A N 1
ATOM 2396 C CA . SER A 1 311 ? -3.699 -13.633 -28.594 1 43.97 311 SER A CA 1
ATOM 2397 C C . SER A 1 311 ? -4.84 -12.656 -28.844 1 43.97 311 SER A C 1
ATOM 2399 O O . SER A 1 311 ? -4.824 -11.914 -29.828 1 43.97 311 SER A O 1
ATOM 2401 N N . VAL A 1 312 ? -5.957 -12.906 -28.281 1 39.69 312 VAL A N 1
ATOM 2402 C CA . VAL A 1 312 ? -7.09 -12.062 -28.641 1 39.69 312 VAL A CA 1
ATOM 2403 C C . VAL A 1 312 ? -6.73 -10.594 -28.422 1 39.69 312 VAL A C 1
ATOM 2405 O O . VAL A 1 312 ? -7.438 -9.703 -28.891 1 39.69 312 VAL A O 1
ATOM 2408 N N . ARG A 1 313 ? -6.133 -10.258 -27.484 1 42.22 313 ARG A N 1
ATOM 2409 C CA . ARG A 1 313 ? -5.867 -8.844 -27.25 1 42.22 313 ARG A CA 1
ATOM 2410 C C . ARG A 1 313 ? -4.613 -8.398 -28 1 42.22 313 ARG A C 1
ATOM 2412 O O . ARG A 1 313 ? -4.137 -7.273 -27.797 1 42.22 313 ARG A O 1
ATOM 2419 N N . ALA A 1 314 ? -3.949 -9.438 -28.812 1 32.75 314 ALA A N 1
ATOM 2420 C CA . ALA A 1 314 ? -2.992 -8.992 -29.828 1 32.75 314 ALA A CA 1
ATOM 2421 C C . ALA A 1 314 ? -3.703 -8.578 -31.109 1 32.75 314 ALA A C 1
ATOM 2423 O O . ALA A 1 314 ? -4.664 -9.227 -31.531 1 32.75 314 ALA A O 1
ATOM 2424 N N . MET B 1 1 ? -15.664 7.078 -5.762 1 98.5 1 MET B N 1
ATOM 2425 C CA . MET B 1 1 ? -15.781 8.492 -6.09 1 98.5 1 MET B CA 1
ATOM 2426 C C . MET B 1 1 ? -14.445 9.211 -5.922 1 98.5 1 MET B C 1
ATOM 2428 O O . MET B 1 1 ? -14 9.438 -4.797 1 98.5 1 MET B O 1
ATOM 2432 N N . LEU B 1 2 ? -13.797 9.523 -7.016 1 98.62 2 LEU B N 1
ATOM 2433 C CA . LEU B 1 2 ? -12.469 10.125 -6.977 1 98.62 2 LEU B CA 1
ATOM 2434 C C . LEU B 1 2 ? -12.562 11.648 -7.031 1 98.62 2 LEU B C 1
ATOM 2436 O O . LEU B 1 2 ? -13.086 12.211 -7.996 1 98.62 2 LEU B O 1
ATOM 2440 N N . VAL B 1 3 ? -12.07 12.297 -5.973 1 98.38 3 VAL B N 1
ATOM 2441 C CA . VAL B 1 3 ? -11.984 13.75 -5.949 1 98.38 3 VAL B CA 1
ATOM 2442 C C . VAL B 1 3 ? -10.641 14.195 -6.52 1 98.38 3 VAL B C 1
ATOM 2444 O O . VAL B 1 3 ? -9.625 13.531 -6.328 1 98.38 3 VAL B O 1
ATOM 2447 N N . ASP B 1 4 ? -10.609 15.273 -7.195 1 96.69 4 ASP B N 1
ATOM 2448 C CA . ASP B 1 4 ? -9.383 15.797 -7.793 1 96.69 4 ASP B CA 1
ATOM 2449 C C . ASP B 1 4 ? -8.234 15.766 -6.793 1 96.69 4 ASP B C 1
ATOM 2451 O O . ASP B 1 4 ? -8.414 16.094 -5.617 1 96.69 4 ASP B O 1
ATOM 2455 N N . ARG B 1 5 ? -7.047 15.312 -7.27 1 97.31 5 ARG B N 1
ATOM 2456 C CA . ARG B 1 5 ? -5.816 15.18 -6.496 1 97.31 5 ARG B CA 1
ATOM 2457 C C . ARG B 1 5 ? -5.969 14.125 -5.402 1 97.31 5 ARG B C 1
ATOM 2459 O O . ARG B 1 5 ? -5.465 14.305 -4.293 1 97.31 5 ARG B O 1
ATOM 2466 N N . PHE B 1 6 ? -6.73 13.117 -5.73 1 98.06 6 PHE B N 1
ATOM 2467 C CA . PHE B 1 6 ? -6.883 12.008 -4.789 1 98.06 6 PHE B CA 1
ATOM 2468 C C . PHE B 1 6 ? -5.555 11.297 -4.566 1 98.06 6 PHE B C 1
ATOM 2470 O O . PHE B 1 6 ? -4.633 11.43 -5.379 1 98.06 6 PHE B O 1
ATOM 2477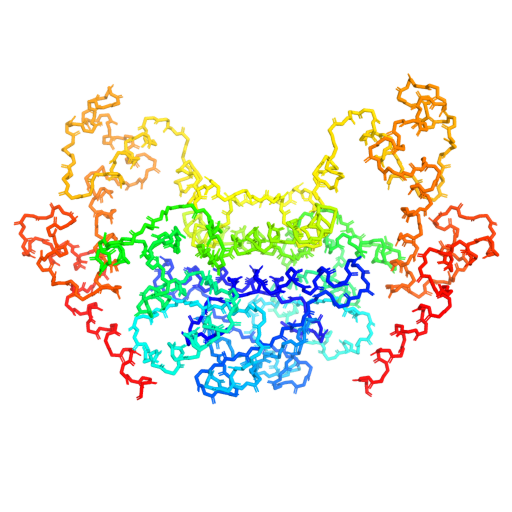 N N . SER B 1 7 ? -5.445 10.656 -3.438 1 98.31 7 SER B N 1
ATOM 2478 C CA . SER B 1 7 ? -4.273 9.844 -3.121 1 98.31 7 SER B CA 1
ATOM 2479 C C . SER B 1 7 ? -4.293 8.523 -3.883 1 98.31 7 SER B C 1
ATOM 2481 O O . SER B 1 7 ? -5.133 7.664 -3.621 1 98.31 7 SER B O 1
ATOM 2483 N N . MET B 1 8 ? -3.359 8.297 -4.73 1 98.38 8 MET B N 1
ATOM 2484 C CA . MET B 1 8 ? -3.344 7.094 -5.562 1 98.38 8 MET B CA 1
ATOM 2485 C C . MET B 1 8 ? -3.105 5.848 -4.715 1 98.38 8 MET B C 1
ATOM 2487 O O . MET B 1 8 ? -3.682 4.793 -4.984 1 98.38 8 MET B O 1
ATOM 2491 N N . ILE B 1 9 ? -2.234 5.941 -3.732 1 98.38 9 ILE B N 1
ATOM 2492 C CA . ILE B 1 9 ? -1.92 4.773 -2.918 1 98.38 9 ILE B CA 1
ATOM 2493 C C . ILE B 1 9 ? -3.139 4.383 -2.084 1 98.38 9 ILE B C 1
ATOM 2495 O O . ILE B 1 9 ? -3.443 3.197 -1.938 1 98.38 9 ILE B O 1
ATOM 2499 N N . ALA B 1 10 ? -3.832 5.363 -1.521 1 98.62 10 ALA B N 1
ATOM 2500 C CA . ALA B 1 10 ? -5.059 5.059 -0.786 1 98.62 10 ALA B CA 1
ATOM 2501 C C . ALA B 1 10 ? -6.094 4.402 -1.695 1 98.62 10 ALA B C 1
ATOM 2503 O O . ALA B 1 10 ? -6.723 3.412 -1.315 1 98.62 10 ALA B O 1
ATOM 2504 N N . PHE B 1 11 ? -6.18 4.957 -2.871 1 98.75 11 PHE B N 1
ATOM 2505 C CA . PHE B 1 11 ? -7.113 4.449 -3.869 1 98.75 11 PHE B CA 1
ATOM 2506 C C . PHE B 1 11 ? -6.773 3.012 -4.246 1 98.75 11 PHE B C 1
ATOM 2508 O O . PHE B 1 11 ? -7.625 2.125 -4.16 1 98.75 11 PHE B O 1
ATOM 2515 N N . SER B 1 12 ? -5.566 2.75 -4.629 1 98.62 12 SER B N 1
ATOM 2516 C CA . SER B 1 12 ? -5.141 1.421 -5.051 1 98.62 12 SER B CA 1
ATOM 2517 C C . SER B 1 12 ? -5.262 0.414 -3.912 1 98.62 12 SER B C 1
ATOM 2519 O O . SER B 1 12 ? -5.641 -0.738 -4.133 1 98.62 12 SER B O 1
ATOM 2521 N N . SER B 1 13 ? -4.934 0.862 -2.678 1 98.5 13 SER B N 1
ATOM 2522 C CA . SER B 1 13 ? -5.012 -0.007 -1.508 1 98.5 13 SER B CA 1
ATOM 2523 C C . SER B 1 13 ? -6.453 -0.399 -1.205 1 98.5 13 SER B C 1
ATOM 2525 O O . SER B 1 13 ? -6.707 -1.446 -0.606 1 98.5 13 SER B O 1
ATOM 2527 N N . ALA B 1 14 ? -7.363 0.412 -1.619 1 98.56 14 ALA B N 1
ATOM 2528 C CA . ALA B 1 14 ? -8.773 0.132 -1.359 1 98.56 14 ALA B CA 1
ATOM 2529 C C . ALA B 1 14 ? -9.359 -0.771 -2.441 1 98.56 14 ALA B C 1
ATOM 2531 O O . ALA B 1 14 ? -10.148 -1.672 -2.145 1 98.56 14 ALA B O 1
ATOM 2532 N N . ILE B 1 15 ? -8.961 -0.587 -3.684 1 98.31 15 ILE B N 1
ATOM 2533 C CA . ILE B 1 15 ? -9.664 -1.232 -4.785 1 98.31 15 ILE B CA 1
ATOM 2534 C C . ILE B 1 15 ? -9.023 -2.59 -5.078 1 98.31 15 ILE B C 1
ATOM 2536 O O . ILE B 1 15 ? -9.719 -3.537 -5.461 1 98.31 15 ILE B O 1
ATOM 2540 N N . GLU B 1 16 ? -7.734 -2.771 -4.914 1 98.25 16 GLU B N 1
ATOM 2541 C CA . GLU B 1 16 ? -7.023 -3.986 -5.305 1 98.25 16 GLU B CA 1
ATOM 2542 C C . GLU B 1 16 ? -7.5 -5.188 -4.496 1 98.25 16 GLU B C 1
ATOM 2544 O O . GLU B 1 16 ? -7.633 -6.289 -5.031 1 98.25 16 GLU B O 1
ATOM 2549 N N . PRO B 1 17 ? -7.777 -4.98 -3.17 1 98.44 17 PRO B N 1
ATOM 2550 C CA . PRO B 1 17 ? -8.305 -6.117 -2.416 1 98.44 17 PRO B CA 1
ATOM 2551 C C . PRO B 1 17 ? -9.586 -6.691 -3.027 1 98.44 17 PRO B C 1
ATOM 2553 O O . PRO B 1 17 ? -9.805 -7.902 -2.973 1 98.44 17 PRO B O 1
ATOM 2556 N N . LEU B 1 18 ? -10.406 -5.855 -3.627 1 98.19 18 LEU B N 1
ATOM 2557 C CA . LEU B 1 18 ? -11.648 -6.316 -4.23 1 98.19 18 LEU B CA 1
ATOM 2558 C C . LEU B 1 18 ? -11.367 -7.207 -5.438 1 98.19 18 LEU B C 1
ATOM 2560 O O . LEU B 1 18 ? -11.953 -8.289 -5.566 1 98.19 18 LEU B O 1
ATOM 2564 N N . ARG B 1 19 ? -10.477 -6.742 -6.266 1 97.56 19 ARG B N 1
ATOM 2565 C CA . ARG B 1 19 ? -10.102 -7.543 -7.426 1 97.56 19 ARG B CA 1
ATOM 2566 C C . ARG B 1 19 ? -9.492 -8.875 -6.996 1 97.56 19 ARG B C 1
ATOM 2568 O O . ARG B 1 19 ? -9.82 -9.922 -7.562 1 97.56 19 ARG B O 1
ATOM 2575 N N . LEU B 1 20 ? -8.641 -8.836 -6.055 1 97.56 20 LEU B N 1
ATOM 2576 C CA . LEU B 1 20 ? -7.93 -10.023 -5.609 1 97.56 20 LEU B CA 1
ATOM 2577 C C . LEU B 1 20 ? -8.875 -10.992 -4.902 1 97.56 20 LEU B C 1
ATOM 2579 O O . LEU B 1 20 ? -8.688 -12.211 -4.973 1 97.56 20 LEU B O 1
ATOM 2583 N N . ALA B 1 21 ? -9.883 -10.453 -4.199 1 97.94 21 ALA B N 1
ATOM 2584 C CA . ALA B 1 21 ? -10.906 -11.32 -3.609 1 97.94 21 ALA B CA 1
ATOM 2585 C C . ALA B 1 21 ? -11.648 -12.102 -4.688 1 97.94 21 ALA B C 1
ATOM 2587 O O . ALA B 1 21 ? -11.906 -13.297 -4.531 1 97.94 21 ALA B O 1
ATOM 2588 N N . ASN B 1 22 ? -12.039 -11.391 -5.793 1 97.25 22 ASN B N 1
ATOM 2589 C CA . ASN B 1 22 ? -12.648 -12.078 -6.926 1 97.25 22 ASN B CA 1
ATOM 2590 C C . ASN B 1 22 ? -11.773 -13.219 -7.43 1 97.25 22 ASN B C 1
ATOM 2592 O O . ASN B 1 22 ? -12.266 -14.328 -7.668 1 97.25 22 ASN B O 1
ATOM 2596 N N . ARG B 1 23 ? -10.508 -12.938 -7.547 1 92.94 23 ARG B N 1
ATOM 2597 C CA . ARG B 1 23 ? -9.562 -13.938 -8.023 1 92.94 23 ARG B CA 1
ATOM 2598 C C . ARG B 1 23 ? -9.492 -15.125 -7.059 1 92.94 23 ARG B C 1
ATOM 2600 O O . ARG B 1 23 ? -9.5 -16.281 -7.488 1 92.94 23 ARG B O 1
ATOM 2607 N N . ALA B 1 24 ? -9.469 -14.852 -5.805 1 91.12 24 ALA B N 1
ATOM 2608 C CA . ALA B 1 24 ? -9.312 -15.867 -4.766 1 91.12 24 ALA B CA 1
ATOM 2609 C C . ALA B 1 24 ? -10.469 -16.859 -4.785 1 91.12 24 ALA B C 1
ATOM 2611 O O . ALA B 1 24 ? -10.273 -18.062 -4.605 1 91.12 24 ALA B O 1
ATOM 2612 N N . VAL B 1 25 ? -11.617 -16.297 -5.062 1 93.25 25 VAL B N 1
ATOM 2613 C CA . VAL B 1 25 ? -12.797 -17.156 -4.945 1 93.25 25 VAL B CA 1
ATOM 2614 C C . VAL B 1 25 ? -13.188 -17.688 -6.32 1 93.25 25 VAL B C 1
ATOM 2616 O O . VAL B 1 25 ? -13.992 -18.609 -6.43 1 93.25 25 VAL B O 1
ATOM 2619 N N . GLY B 1 26 ? -12.688 -17.094 -7.367 1 89.81 26 GLY B N 1
ATOM 2620 C CA . GLY B 1 26 ? -12.93 -17.562 -8.727 1 89.81 26 GLY B CA 1
ATOM 2621 C C . GLY B 1 26 ? -14.266 -17.125 -9.281 1 89.81 26 GLY B C 1
ATOM 2622 O O . GLY B 1 26 ? -14.836 -17.781 -10.156 1 89.81 26 GLY B O 1
ATOM 2623 N N . ARG B 1 27 ? -14.812 -16.109 -8.672 1 92.69 27 ARG B N 1
ATOM 2624 C CA . ARG B 1 27 ? -16.047 -15.5 -9.156 1 92.69 27 ARG B CA 1
ATOM 2625 C C . ARG B 1 27 ? -16.125 -14.023 -8.773 1 92.69 27 ARG B C 1
ATOM 2627 O O . ARG B 1 27 ? -15.289 -13.539 -8 1 92.69 27 ARG B O 1
ATOM 2634 N N . ASP B 1 28 ? -17.141 -13.391 -9.273 1 95.19 28 ASP B N 1
ATOM 2635 C CA . ASP B 1 28 ? -17.281 -11.961 -9.023 1 95.19 28 ASP B CA 1
ATOM 2636 C C . ASP B 1 28 ? -18.031 -11.695 -7.719 1 95.19 28 ASP B C 1
ATOM 2638 O O . ASP B 1 28 ? -19.25 -11.57 -7.719 1 95.19 28 ASP B O 1
ATOM 2642 N N . LEU B 1 29 ? -17.266 -11.562 -6.707 1 96.62 29 LEU B N 1
ATOM 2643 C CA . LEU B 1 29 ? -17.844 -11.102 -5.449 1 96.62 29 LEU B CA 1
ATOM 2644 C C . LEU B 1 29 ? -18.156 -9.602 -5.504 1 96.62 29 LEU B C 1
ATOM 2646 O O . LEU B 1 29 ? -19.109 -9.141 -4.898 1 96.62 29 LEU B O 1
ATOM 2650 N N . TYR B 1 30 ? -17.25 -8.922 -6.277 1 97.06 30 TYR B N 1
ATOM 2651 C CA . TYR B 1 30 ? -17.312 -7.465 -6.363 1 97.06 30 TYR B CA 1
ATOM 2652 C C . TYR B 1 30 ? -17.266 -7 -7.812 1 97.06 30 TYR B C 1
ATOM 2654 O O . TYR B 1 30 ? -16.531 -7.578 -8.625 1 97.06 30 TYR B O 1
ATOM 2662 N N . ARG B 1 31 ? -18.047 -6.023 -8.047 1 96.56 31 ARG B N 1
ATOM 2663 C CA . ARG B 1 31 ? -17.938 -5.176 -9.234 1 96.56 31 ARG B CA 1
ATOM 2664 C C . ARG B 1 31 ? -17.719 -3.717 -8.844 1 96.56 31 ARG B C 1
ATOM 2666 O O . ARG B 1 31 ? -18.328 -3.23 -7.891 1 96.56 31 ARG B O 1
ATOM 2673 N N . PHE B 1 32 ? -16.781 -3.088 -9.5 1 96.38 32 PHE B N 1
ATOM 2674 C CA . PHE B 1 32 ? -16.5 -1.712 -9.102 1 96.38 32 PHE B CA 1
ATOM 2675 C C . PHE B 1 32 ? -16.328 -0.819 -10.32 1 96.38 32 PHE B C 1
ATOM 2677 O O . PHE B 1 32 ? -16.016 -1.303 -11.414 1 96.38 32 PHE B O 1
ATOM 2684 N N . SER B 1 33 ? -16.578 0.443 -10.141 1 97.12 33 SER B N 1
ATOM 2685 C CA . SER B 1 33 ? -16.438 1.479 -11.156 1 97.12 33 SER B CA 1
ATOM 2686 C C . SER B 1 33 ? -15.984 2.799 -10.539 1 97.12 33 SER B C 1
ATOM 2688 O O . SER B 1 33 ? -16.156 3.02 -9.336 1 97.12 33 SER B O 1
ATOM 2690 N N . LEU B 1 34 ? -15.383 3.615 -11.344 1 98.38 34 LEU B N 1
ATOM 2691 C CA . LEU B 1 34 ? -14.836 4.891 -10.898 1 98.38 34 LEU B CA 1
ATOM 2692 C C . LEU B 1 34 ? -15.68 6.055 -11.422 1 98.38 34 LEU B C 1
ATOM 2694 O O . LEU B 1 34 ? -16.141 6.027 -12.57 1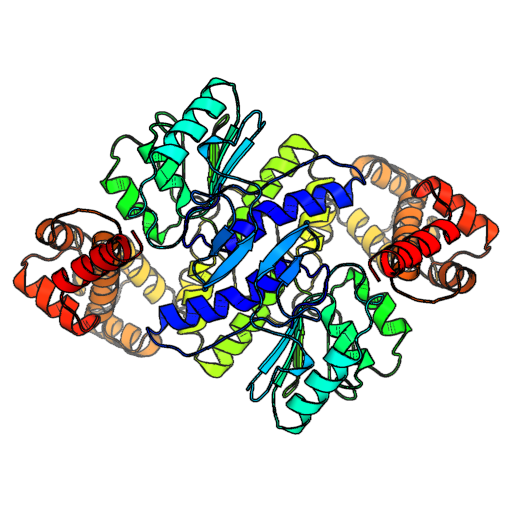 98.38 34 LEU B O 1
ATOM 2698 N N . TRP B 1 35 ? -15.812 7.078 -10.562 1 98.44 35 TRP B N 1
ATOM 2699 C CA . TRP B 1 35 ? -16.609 8.258 -10.898 1 98.44 35 TRP B CA 1
ATOM 2700 C C . TRP B 1 35 ? -15.891 9.531 -10.461 1 98.44 35 TRP B C 1
ATOM 2702 O O . TRP B 1 35 ? -15.227 9.555 -9.422 1 98.44 35 TRP B O 1
ATOM 2712 N N . SER B 1 36 ? -15.992 10.57 -11.266 1 98.12 36 SER B N 1
ATOM 2713 C CA . SER B 1 36 ? -15.383 11.859 -10.969 1 98.12 36 SER B CA 1
ATOM 2714 C C . SER B 1 36 ? -16.328 13.008 -11.312 1 98.12 36 SER B C 1
ATOM 2716 O O . SER B 1 36 ? -17.422 12.781 -11.828 1 98.12 36 SER B O 1
ATOM 2718 N N . GLU B 1 37 ? -15.867 14.203 -10.93 1 96.25 37 GLU B N 1
ATOM 2719 C CA . GLU B 1 37 ? -16.656 15.391 -11.242 1 96.25 37 GLU B CA 1
ATOM 2720 C C . GLU B 1 37 ? -16.797 15.578 -12.75 1 96.25 37 GLU B C 1
ATOM 2722 O O . GLU B 1 37 ? -17.891 15.812 -13.258 1 96.25 37 GLU B O 1
ATOM 2727 N N . ASP B 1 38 ? -15.703 15.383 -13.562 1 91.62 38 ASP B N 1
ATOM 2728 C CA . ASP B 1 38 ? -15.633 15.57 -15.008 1 91.62 38 ASP B CA 1
ATOM 2729 C C . ASP B 1 38 ? -16.297 14.414 -15.742 1 91.62 38 ASP B C 1
ATOM 2731 O O . ASP B 1 38 ? -16.812 14.586 -16.844 1 91.62 38 ASP B O 1
ATOM 2735 N N . GLY B 1 39 ? -16.156 13.281 -15.242 1 96.25 39 GLY B N 1
ATOM 2736 C CA . GLY B 1 39 ? -16.812 12.094 -15.766 1 96.25 39 GLY B CA 1
ATOM 2737 C C . GLY B 1 39 ? -15.961 11.328 -16.766 1 96.25 39 GLY B C 1
ATOM 2738 O O . GLY B 1 39 ? -16.312 10.219 -17.156 1 96.25 39 GLY B O 1
ATOM 2739 N N . THR B 1 40 ? -14.828 11.852 -17.125 1 96.62 40 THR B N 1
ATOM 2740 C CA . THR B 1 40 ? -14 11.164 -18.109 1 96.62 40 THR B CA 1
ATOM 2741 C C . THR B 1 40 ? -12.664 10.734 -17.5 1 96.62 40 THR B C 1
ATOM 2743 O O . THR B 1 40 ? -12.117 9.695 -17.859 1 96.62 40 THR B O 1
ATOM 2746 N N . LYS B 1 41 ? -12.195 11.547 -16.609 1 97.69 41 LYS B N 1
ATOM 2747 C CA . LYS B 1 41 ? -10.891 11.297 -15.992 1 97.69 41 LYS B CA 1
ATOM 2748 C C . LYS B 1 41 ? -10.812 11.938 -14.609 1 97.69 41 LYS B C 1
ATOM 2750 O O . LYS B 1 41 ? -11.688 12.719 -14.234 1 97.69 41 LYS B O 1
ATOM 2755 N N . CYS B 1 42 ? -9.867 11.578 -13.852 1 98.12 42 CYS B N 1
ATOM 2756 C CA . CYS B 1 42 ? -9.484 12.219 -12.594 1 98.12 42 CYS B CA 1
ATOM 2757 C C . CYS B 1 42 ? -7.977 12.141 -12.383 1 98.12 42 CYS B C 1
ATOM 2759 O O . CYS B 1 42 ? -7.359 11.109 -12.656 1 98.12 42 CYS B O 1
ATOM 2761 N N . THR B 1 43 ? -7.41 13.195 -11.891 1 98.06 43 THR B N 1
ATOM 2762 C CA . THR B 1 43 ? -5.961 13.25 -11.711 1 98.06 43 THR B CA 1
ATOM 2763 C C . THR B 1 43 ? -5.594 13.086 -10.242 1 98.06 43 THR B C 1
ATOM 2765 O O . THR B 1 43 ? -6.133 13.781 -9.375 1 98.06 43 THR B O 1
ATOM 2768 N N . ALA B 1 44 ? -4.684 12.125 -9.984 1 98.31 44 ALA B N 1
ATOM 2769 C CA . ALA B 1 44 ? -4.211 11.898 -8.617 1 98.31 44 ALA B CA 1
ATOM 2770 C C . ALA B 1 44 ? -3.248 12.992 -8.18 1 98.31 44 ALA B C 1
ATOM 2772 O O . ALA B 1 44 ? -2.824 13.82 -8.992 1 98.31 44 ALA B O 1
ATOM 2773 N N . SER B 1 45 ? -2.949 12.984 -6.93 1 96.88 45 SER B N 1
ATOM 2774 C CA . SER B 1 45 ? -2.068 13.992 -6.348 1 96.88 45 SER B CA 1
ATOM 2775 C C . SER B 1 45 ? -0.66 13.891 -6.926 1 96.88 45 SER B C 1
ATOM 2777 O O . SER B 1 45 ? 0.097 14.867 -6.902 1 96.88 45 SER B O 1
ATOM 2779 N N . ASN B 1 46 ? -0.257 12.742 -7.453 1 96.88 46 ASN B N 1
ATOM 2780 C CA . ASN B 1 46 ? 1.062 12.578 -8.055 1 96.88 46 ASN B CA 1
ATOM 2781 C C . ASN B 1 46 ? 1.061 12.969 -9.523 1 96.88 46 ASN B C 1
ATOM 2783 O O . ASN B 1 46 ? 2.059 12.781 -10.227 1 96.88 46 ASN B O 1
ATOM 2787 N N . GLY B 1 47 ? -0.059 13.414 -10.031 1 97.19 47 GLY B N 1
ATOM 2788 C CA . GLY B 1 47 ? -0.145 13.922 -11.391 1 97.19 47 GLY B CA 1
ATOM 2789 C C . GLY B 1 47 ? -0.625 12.891 -12.391 1 97.19 47 GLY B C 1
ATOM 2790 O O . GLY B 1 47 ? -0.837 13.195 -13.562 1 97.19 47 GLY B O 1
ATOM 2791 N N . ILE B 1 48 ? -0.876 11.703 -12.023 1 97.69 48 ILE B N 1
ATOM 2792 C CA . ILE B 1 48 ? -1.271 10.617 -12.914 1 97.69 48 ILE B CA 1
ATOM 2793 C C . ILE B 1 48 ? -2.785 10.641 -13.109 1 97.69 48 ILE B C 1
ATOM 2795 O O . ILE B 1 48 ? -3.543 10.742 -12.141 1 97.69 48 ILE B O 1
ATOM 2799 N N . GLU B 1 49 ? -3.127 10.547 -14.305 1 98.19 49 GLU B N 1
ATOM 2800 C CA . GLU B 1 49 ? -4.535 10.602 -14.68 1 98.19 49 GLU B CA 1
ATOM 2801 C C . GLU B 1 49 ? -5.109 9.203 -14.891 1 98.19 49 GLU B C 1
ATOM 2803 O O . GLU B 1 49 ? -4.496 8.367 -15.555 1 98.19 49 GLU B O 1
ATOM 2808 N N . VAL B 1 50 ? -6.328 8.977 -14.328 1 98.06 50 VAL B N 1
ATOM 2809 C CA . VAL B 1 50 ? -7.016 7.699 -14.523 1 98.06 50 VAL B CA 1
ATOM 2810 C C . VAL B 1 50 ? -8.336 7.934 -15.25 1 98.06 50 VAL B C 1
ATOM 2812 O O . VAL B 1 50 ? -8.977 8.977 -15.078 1 98.06 50 VAL B O 1
ATOM 2815 N N . LYS B 1 51 ? -8.703 6.977 -16 1 98 51 LYS B N 1
ATOM 2816 C CA . LYS B 1 51 ? -10.008 7.016 -16.656 1 98 51 LYS B CA 1
ATOM 2817 C C . LYS B 1 51 ? -11.125 6.625 -15.688 1 98 51 LYS B C 1
ATOM 2819 O O . LYS B 1 51 ? -10.945 5.734 -14.859 1 98 51 LYS B O 1
ATOM 2824 N N . VAL B 1 52 ? -12.289 7.316 -15.828 1 98.19 52 VAL B N 1
ATOM 2825 C CA . VAL B 1 52 ? -13.422 6.98 -14.969 1 98.19 52 VAL B CA 1
ATOM 2826 C C . VAL B 1 52 ? -14.633 6.621 -15.828 1 98.19 52 VAL B C 1
ATOM 2828 O O . VAL B 1 52 ? -14.633 6.848 -17.047 1 98.19 52 VAL B O 1
ATOM 2831 N N . ALA B 1 53 ? -15.602 6.066 -15.203 1 97.44 53 ALA B N 1
ATOM 2832 C CA . ALA B 1 53 ? -16.766 5.543 -15.906 1 97.44 53 ALA B CA 1
ATOM 2833 C C . ALA B 1 53 ? -17.797 6.641 -16.172 1 97.44 53 ALA B C 1
ATOM 2835 O O . ALA B 1 53 ? -18.594 6.547 -17.109 1 97.44 53 ALA B O 1
ATOM 2836 N N . GLY B 1 54 ? -17.812 7.68 -15.305 1 97.81 54 GLY B N 1
ATOM 2837 C CA . GLY B 1 54 ? -18.812 8.727 -15.453 1 97.81 54 GLY B CA 1
ATOM 2838 C C . GLY B 1 54 ? -18.719 9.805 -14.391 1 97.81 54 GLY B C 1
ATOM 2839 O O . GLY B 1 54 ? -17.703 9.898 -13.688 1 97.81 54 GLY B O 1
ATOM 2840 N N . ARG B 1 55 ? -19.797 10.617 -14.398 1 98 55 ARG B N 1
ATOM 2841 C CA . ARG B 1 55 ? -19.859 11.734 -13.453 1 98 55 ARG B CA 1
ATOM 2842 C C . ARG B 1 55 ? -20.484 11.297 -12.133 1 98 55 ARG B C 1
ATOM 2844 O O . ARG B 1 55 ? -21.25 10.336 -12.086 1 98 55 ARG B O 1
ATOM 2851 N N . PHE B 1 56 ? -20.203 12.086 -11.055 1 97.56 56 PHE B N 1
ATOM 2852 C CA . PHE B 1 56 ? -20.781 11.812 -9.75 1 97.56 56 PHE B CA 1
ATOM 2853 C C . PHE B 1 56 ? -22.297 11.734 -9.836 1 97.56 56 PHE B C 1
ATOM 2855 O O . PHE B 1 56 ? -22.906 10.844 -9.242 1 97.56 56 PHE B O 1
ATOM 2862 N N . CYS B 1 57 ? -22.922 12.625 -10.562 1 94.12 57 CYS B N 1
ATOM 2863 C CA . CYS B 1 57 ? -24.375 12.758 -10.602 1 94.12 57 CYS B CA 1
ATOM 2864 C C . CYS B 1 57 ? -25.016 11.555 -11.289 1 94.12 57 CYS B C 1
ATOM 2866 O O . CYS B 1 57 ? -26.219 11.297 -11.125 1 94.12 57 CYS B O 1
ATOM 2868 N N . ASP B 1 58 ? -24.219 10.789 -12 1 94.31 58 ASP B N 1
ATOM 2869 C CA . ASP B 1 58 ? -24.734 9.656 -12.75 1 94.31 58 ASP B CA 1
ATOM 2870 C C . ASP B 1 58 ? -24.609 8.359 -11.945 1 94.31 58 ASP B C 1
ATOM 2872 O O . ASP B 1 58 ? -25.156 7.328 -12.344 1 94.31 58 ASP B O 1
ATOM 2876 N N . ALA B 1 59 ? -23.875 8.414 -10.898 1 91.56 59 ALA B N 1
ATOM 2877 C CA . ALA B 1 59 ? -23.688 7.223 -10.078 1 91.56 59 ALA B CA 1
ATOM 2878 C C . ALA B 1 59 ? -24.969 6.824 -9.367 1 91.56 59 ALA B C 1
ATOM 2880 O O . ALA B 1 59 ? -25.5 7.582 -8.555 1 91.56 59 ALA B O 1
ATOM 2881 N N . GLN B 1 60 ? -25.516 5.637 -9.742 1 88.5 60 GLN B N 1
ATOM 2882 C CA . GLN B 1 60 ? -26.766 5.16 -9.141 1 88.5 60 GLN B CA 1
ATOM 2883 C C . GLN B 1 60 ? -26.703 3.66 -8.867 1 88.5 60 GLN B C 1
ATOM 2885 O O . GLN B 1 60 ? -25.906 2.943 -9.484 1 88.5 60 GLN B O 1
ATOM 2890 N N . ASP B 1 61 ? -27.406 3.168 -7.852 1 89.88 61 ASP B N 1
ATOM 2891 C CA . ASP B 1 61 ? -27.703 1.763 -7.586 1 89.88 61 ASP B CA 1
ATOM 2892 C C . ASP B 1 61 ? -26.438 1 -7.195 1 89.88 61 ASP B C 1
ATOM 2894 O O . ASP B 1 61 ? -26.125 -0.035 -7.785 1 89.88 61 ASP B O 1
ATOM 2898 N N . PHE B 1 62 ? -25.719 1.559 -6.223 1 95.19 62 PHE B N 1
ATOM 2899 C CA . PHE B 1 62 ? -24.547 0.89 -5.668 1 95.19 62 PHE B CA 1
ATOM 2900 C C . PHE B 1 62 ? -24.828 0.385 -4.258 1 95.19 62 PHE B C 1
ATOM 2902 O O . PHE B 1 62 ? -25.594 0.995 -3.52 1 95.19 62 PHE B O 1
ATOM 2909 N N . ASP B 1 63 ? -24.25 -0.738 -3.979 1 96.56 63 ASP B N 1
ATOM 2910 C CA . ASP B 1 63 ? -24.328 -1.25 -2.615 1 96.56 63 ASP B CA 1
ATOM 2911 C C . ASP B 1 63 ? -23.422 -0.463 -1.68 1 96.56 63 ASP B C 1
ATOM 2913 O O . ASP B 1 63 ? -23.672 -0.383 -0.476 1 96.56 63 ASP B O 1
ATOM 2917 N N . MET B 1 64 ? -22.344 0.13 -2.322 1 97.12 64 MET B N 1
ATOM 2918 C CA . MET B 1 64 ? -21.344 0.854 -1.551 1 97.12 64 MET B CA 1
ATOM 2919 C C . MET B 1 64 ? -20.734 1.99 -2.371 1 97.12 64 MET B C 1
ATOM 2921 O O . MET B 1 64 ? -20.516 1.841 -3.572 1 97.12 64 MET B O 1
ATOM 2925 N N . LEU B 1 65 ? -20.578 3.135 -1.729 1 98.25 65 LEU B N 1
ATOM 2926 C CA . LEU B 1 65 ? -19.812 4.238 -2.293 1 98.25 65 LEU B CA 1
ATOM 2927 C C . LEU B 1 65 ? -18.609 4.57 -1.414 1 98.25 65 LEU B C 1
ATOM 2929 O O . LEU B 1 65 ? -18.734 4.656 -0.19 1 98.25 65 LEU B O 1
ATOM 2933 N N . VAL B 1 66 ? -17.469 4.703 -1.988 1 98.75 66 VAL B N 1
ATOM 2934 C CA . VAL B 1 66 ? -16.266 5.082 -1.262 1 98.75 66 VAL B CA 1
ATOM 2935 C C . VAL B 1 66 ? -15.68 6.355 -1.865 1 98.75 66 VAL B C 1
ATOM 2937 O O . VAL B 1 66 ? -15.32 6.387 -3.045 1 98.75 66 VAL B O 1
ATOM 2940 N N . VAL B 1 67 ? -15.586 7.402 -1.077 1 98.88 67 VAL B N 1
ATOM 2941 C CA . VAL B 1 67 ? -14.969 8.648 -1.521 1 98.88 67 VAL B CA 1
ATOM 2942 C C . VAL B 1 67 ? -13.461 8.602 -1.26 1 98.88 67 VAL B C 1
ATOM 2944 O O . VAL B 1 67 ? -13.031 8.328 -0.137 1 98.88 67 VAL B O 1
ATOM 2947 N N . CYS B 1 68 ? -12.703 8.789 -2.281 1 98.81 68 CYS B N 1
ATOM 2948 C CA . CYS B 1 68 ? -11.258 8.875 -2.139 1 98.81 68 CYS B CA 1
ATOM 2949 C C . CYS B 1 68 ? -10.773 10.312 -2.307 1 98.81 68 CYS B C 1
ATOM 2951 O O . CYS B 1 68 ? -10.867 10.883 -3.396 1 98.81 68 CYS B O 1
ATOM 2953 N N . GLY B 1 69 ? -10.234 10.914 -1.227 1 98.25 69 GLY B N 1
ATOM 2954 C CA . GLY B 1 69 ? -9.672 12.258 -1.26 1 98.25 69 GLY B CA 1
ATOM 2955 C C . GLY B 1 69 ? -8.156 12.266 -1.343 1 98.25 69 GLY B C 1
ATOM 2956 O O . GLY B 1 69 ? -7.543 11.242 -1.655 1 98.25 69 GLY B O 1
ATOM 2957 N N . GLY B 1 70 ? -7.613 13.398 -1.184 1 96.5 70 GLY B N 1
ATOM 2958 C CA . GLY B 1 70 ? -6.18 13.641 -1.223 1 96.5 70 GLY B CA 1
ATOM 2959 C C . GLY B 1 70 ? -5.801 15.062 -0.835 1 96.5 70 GLY B C 1
ATOM 2960 O O . GLY B 1 70 ? -6.23 15.555 0.207 1 96.5 70 GLY B O 1
ATOM 2961 N N . ILE B 1 71 ? -5.02 15.609 -1.659 1 92.94 71 ILE B N 1
ATOM 2962 C CA . ILE B 1 71 ? -4.508 16.953 -1.369 1 92.94 71 ILE B CA 1
ATOM 2963 C C . ILE B 1 71 ? -5.59 17.984 -1.644 1 92.94 71 ILE B C 1
ATOM 2965 O O . ILE B 1 71 ? -6.301 17.906 -2.648 1 92.94 71 ILE B O 1
ATOM 2969 N N . ASP B 1 72 ? -5.758 18.953 -0.737 1 91.38 72 ASP B N 1
ATOM 2970 C CA . ASP B 1 72 ? -6.598 20.125 -0.911 1 91.38 72 ASP B CA 1
ATOM 2971 C C . ASP B 1 72 ? -8.062 19.734 -1.095 1 91.38 72 ASP B C 1
ATOM 2973 O O . ASP B 1 72 ? -8.75 20.281 -1.962 1 91.38 72 ASP B O 1
ATOM 2977 N N . ILE B 1 73 ? -8.523 18.828 -0.315 1 94.44 73 ILE B N 1
ATOM 2978 C CA . ILE B 1 73 ? -9.867 18.266 -0.419 1 94.44 73 ILE B CA 1
ATOM 2979 C C . ILE B 1 73 ? -10.914 19.344 -0.16 1 94.44 73 ILE B C 1
ATOM 2981 O O . ILE B 1 73 ? -12.062 19.219 -0.588 1 94.44 73 ILE B O 1
ATOM 2985 N N . GLN B 1 74 ? -10.594 20.438 0.545 1 89.56 74 GLN B N 1
ATOM 2986 C CA . GLN B 1 74 ? -11.539 21.469 0.969 1 89.56 74 GLN B CA 1
ATOM 2987 C C . GLN B 1 74 ? -11.844 22.438 -0.172 1 89.56 74 GLN B C 1
ATOM 2989 O O . GLN B 1 74 ? -12.797 23.203 -0.091 1 89.56 74 GLN B O 1
ATOM 2994 N N . HIS B 1 75 ? -11.148 22.328 -1.234 1 86.19 75 HIS B N 1
ATOM 2995 C CA . HIS B 1 75 ? -11.195 23.406 -2.219 1 86.19 75 HIS B CA 1
ATOM 2996 C C . HIS B 1 75 ? -12.242 23.125 -3.289 1 86.19 75 HIS B C 1
ATOM 2998 O O . HIS B 1 75 ? -13 24.016 -3.674 1 86.19 75 HIS B O 1
ATOM 3004 N N . PRO B 1 76 ? -12.289 21.922 -3.764 1 87.06 76 PRO B N 1
ATOM 3005 C CA . PRO B 1 76 ? -13.273 21.672 -4.812 1 87.06 76 PRO B CA 1
ATOM 3006 C C . PRO B 1 76 ? -14.711 21.875 -4.328 1 87.06 76 PRO B C 1
ATOM 3008 O O . PRO B 1 76 ? -14.977 21.781 -3.129 1 87.06 76 PRO B O 1
ATOM 3011 N N . ASP B 1 77 ? -15.547 22.234 -5.32 1 87.94 77 ASP B N 1
ATOM 3012 C CA . ASP B 1 77 ? -16.984 22.219 -5.074 1 87.94 77 ASP B CA 1
ATOM 3013 C C . ASP B 1 77 ? -17.5 20.781 -4.973 1 87.94 77 ASP B C 1
ATOM 3015 O O . ASP B 1 77 ? -17.375 20 -5.918 1 87.94 77 ASP B O 1
ATOM 3019 N N . HIS B 1 78 ? -18.125 20.453 -3.834 1 95.44 78 HIS B N 1
ATOM 3020 C CA . HIS B 1 78 ? -18.516 19.062 -3.604 1 95.44 78 HIS B CA 1
ATOM 3021 C C . HIS B 1 78 ? -20.016 18.891 -3.76 1 95.44 78 HIS B C 1
ATOM 3023 O O . HIS B 1 78 ? -20.578 17.875 -3.34 1 95.44 78 HIS B O 1
ATOM 3029 N N . ARG B 1 79 ? -20.75 19.828 -4.363 1 95.75 79 ARG B N 1
ATOM 3030 C CA . ARG B 1 79 ? -22.203 19.797 -4.383 1 95.75 79 ARG B CA 1
ATOM 3031 C C . ARG B 1 79 ? -22.719 18.547 -5.09 1 95.75 79 ARG B C 1
ATOM 3033 O O . ARG B 1 79 ? -23.578 17.844 -4.562 1 95.75 79 ARG B O 1
ATOM 3040 N N . ALA B 1 80 ? -22.172 18.281 -6.289 1 96.56 80 ALA B N 1
ATOM 3041 C CA . ALA B 1 80 ? -22.609 17.109 -7.043 1 96.56 80 ALA B CA 1
ATOM 3042 C C . ALA B 1 80 ? -22.297 15.812 -6.285 1 96.56 80 ALA B C 1
ATOM 3044 O O . ALA B 1 80 ? -23.109 14.891 -6.266 1 96.56 80 ALA B O 1
ATOM 3045 N N . LEU B 1 81 ? -21.156 15.773 -5.684 1 97.94 81 LEU B N 1
ATOM 3046 C CA . LEU B 1 81 ? -20.75 14.609 -4.914 1 97.94 81 LEU B CA 1
ATOM 3047 C C . LEU B 1 81 ? -21.625 14.438 -3.678 1 97.94 81 LEU B C 1
ATOM 3049 O O . LEU B 1 81 ? -22.062 13.328 -3.377 1 97.94 81 LEU B O 1
ATOM 3053 N N . HIS B 1 82 ? -21.922 15.562 -2.98 1 98.06 82 HIS B N 1
ATOM 3054 C CA . HIS B 1 82 ? -22.812 15.516 -1.828 1 98.06 82 HIS B CA 1
ATOM 3055 C C . HIS B 1 82 ? -24.172 14.938 -2.205 1 98.06 82 HIS B C 1
ATOM 3057 O O . HIS B 1 82 ? -24.703 14.062 -1.508 1 98.06 82 HIS B O 1
ATOM 3063 N N . SER B 1 83 ? -24.688 15.406 -3.27 1 97.25 83 SER B N 1
ATOM 3064 C CA . SER B 1 83 ? -26 14.953 -3.723 1 97.25 83 SER B CA 1
ATOM 3065 C C . SER B 1 83 ? -26 13.461 -4.035 1 97.25 83 SER B C 1
ATOM 3067 O O . SER B 1 83 ? -26.906 12.734 -3.648 1 97.25 83 SER B O 1
ATOM 3069 N N . ALA B 1 84 ? -24.984 13.016 -4.703 1 97.44 84 ALA B N 1
ATOM 3070 C CA . ALA B 1 84 ? -24.859 11.602 -5.047 1 97.44 84 ALA B CA 1
ATOM 3071 C C . ALA B 1 84 ? -24.766 10.734 -3.793 1 97.44 84 ALA B C 1
ATOM 3073 O O . ALA B 1 84 ? -25.438 9.703 -3.699 1 97.44 84 ALA B O 1
ATOM 3074 N N . LEU B 1 85 ? -23.969 11.141 -2.828 1 98.25 85 LEU B N 1
ATOM 3075 C CA . LEU B 1 85 ? -23.781 10.398 -1.586 1 98.25 85 LEU B CA 1
ATOM 3076 C C . LEU B 1 85 ? -25.094 10.312 -0.8 1 98.25 85 LEU B C 1
ATOM 3078 O O . LEU B 1 85 ? -25.453 9.234 -0.324 1 98.25 85 LEU B O 1
ATOM 3082 N N . ARG B 1 86 ? -25.781 11.406 -0.681 1 97.5 86 ARG B N 1
ATOM 3083 C CA . ARG B 1 86 ? -27.047 11.438 0.063 1 97.5 86 ARG B CA 1
ATOM 3084 C C . ARG B 1 86 ? -28.094 10.562 -0.608 1 97.5 86 ARG B C 1
ATOM 3086 O O . ARG B 1 86 ? -28.828 9.836 0.068 1 97.5 86 ARG B O 1
ATOM 3093 N N . ARG B 1 87 ? -28.125 10.68 -1.909 1 96.88 87 ARG B N 1
ATOM 3094 C CA . ARG B 1 87 ? -29.078 9.883 -2.668 1 96.88 87 ARG B CA 1
ATOM 3095 C C . ARG B 1 87 ? -28.844 8.391 -2.463 1 96.88 87 ARG B C 1
ATOM 3097 O O . ARG B 1 87 ? -29.766 7.637 -2.18 1 96.88 87 ARG B O 1
ATOM 3104 N N . CYS B 1 88 ? -27.594 7.949 -2.574 1 96.75 88 CYS B N 1
ATOM 3105 C CA . CYS B 1 88 ? -27.266 6.539 -2.428 1 96.75 88 CYS B CA 1
ATOM 3106 C C . CYS B 1 88 ? -27.453 6.078 -0.986 1 96.75 88 CYS B C 1
ATOM 3108 O O . CYS B 1 88 ? -27.906 4.965 -0.74 1 96.75 88 CYS B O 1
ATOM 3110 N N . SER B 1 89 ? -27.109 6.98 -0.077 1 97.25 89 SER B N 1
ATOM 3111 C CA . SER B 1 89 ? -27.297 6.664 1.335 1 97.25 89 SER B CA 1
ATOM 3112 C C . SER B 1 89 ? -28.781 6.438 1.655 1 97.25 89 SER B C 1
ATOM 3114 O O . SER B 1 89 ? -29.125 5.496 2.377 1 97.25 89 SER B O 1
ATOM 3116 N N . ALA B 1 90 ? -29.609 7.227 1.142 1 96.25 90 ALA B N 1
ATOM 3117 C CA . ALA B 1 90 ? -31.047 7.129 1.371 1 96.25 90 ALA B CA 1
ATOM 3118 C C . ALA B 1 90 ? -31.609 5.82 0.815 1 96.25 90 ALA B C 1
ATOM 3120 O O . ALA B 1 90 ? -32.594 5.301 1.319 1 96.25 90 ALA B O 1
ATOM 3121 N N . ARG B 1 91 ? -30.938 5.312 -0.123 1 96 91 ARG B N 1
ATOM 3122 C CA . ARG B 1 91 ? -31.375 4.07 -0.747 1 96 91 ARG B CA 1
ATOM 3123 C C . ARG B 1 91 ? -30.75 2.861 -0.065 1 96 91 ARG B C 1
ATOM 3125 O O . ARG B 1 91 ? -30.891 1.731 -0.537 1 96 91 ARG B O 1
ATOM 3132 N N . GLY B 1 92 ? -29.906 3.119 0.923 1 95.94 92 GLY B N 1
ATOM 3133 C CA . GLY B 1 92 ? -29.438 2.027 1.757 1 95.94 92 GLY B CA 1
ATOM 3134 C C . GLY B 1 92 ? -27.984 1.653 1.482 1 95.94 92 GLY B C 1
ATOM 3135 O O . GLY B 1 92 ? -27.453 0.714 2.08 1 95.94 92 GLY B O 1
ATOM 3136 N N . ALA B 1 93 ? -27.344 2.406 0.654 1 97.69 93 ALA B N 1
ATOM 3137 C CA . ALA B 1 93 ? -25.938 2.107 0.336 1 97.69 93 ALA B CA 1
ATOM 3138 C C . ALA B 1 93 ? -25.031 2.377 1.534 1 97.69 93 ALA B C 1
ATOM 3140 O O . ALA B 1 93 ? -25.266 3.332 2.283 1 97.69 93 ALA B O 1
ATOM 3141 N N . ALA B 1 94 ? -24.078 1.501 1.734 1 98.12 94 ALA B N 1
ATOM 3142 C CA . ALA B 1 94 ? -23 1.834 2.66 1 98.12 94 ALA B CA 1
ATOM 3143 C C . ALA B 1 94 ? -22.109 2.947 2.1 1 98.12 94 ALA B C 1
ATOM 3145 O O . ALA B 1 94 ? -21.828 2.979 0.901 1 98.12 94 ALA B O 1
ATOM 3146 N N . ILE B 1 95 ? -21.766 3.906 2.951 1 98.5 95 ILE B N 1
ATOM 3147 C CA . ILE B 1 95 ? -21 5.07 2.527 1 98.5 95 ILE B CA 1
ATOM 3148 C C . ILE B 1 95 ? -19.656 5.09 3.25 1 98.5 95 ILE B C 1
ATOM 3150 O O . ILE B 1 95 ? -19.594 5.027 4.48 1 98.5 95 ILE B O 1
ATOM 3154 N N . GLY B 1 96 ? -18.578 5.156 2.475 1 98.44 96 GLY B N 1
ATOM 3155 C CA . GLY B 1 96 ? -17.25 5.152 3.072 1 98.44 96 GLY B CA 1
ATOM 3156 C C . GLY B 1 96 ? -16.312 6.188 2.475 1 98.44 96 GLY B C 1
ATOM 3157 O O . GLY B 1 96 ? -16.688 6.895 1.534 1 98.44 96 GLY B O 1
ATOM 3158 N N . ALA B 1 97 ? -15.172 6.336 3.104 1 98.81 97 ALA B N 1
ATOM 3159 C CA . ALA B 1 97 ? -14.156 7.285 2.654 1 98.81 97 ALA B CA 1
ATOM 3160 C C . ALA B 1 97 ? -12.75 6.797 3.012 1 98.81 97 ALA B C 1
ATOM 3162 O O . ALA B 1 97 ? -12.562 6.137 4.035 1 98.81 97 ALA B O 1
ATOM 3163 N N . VAL B 1 98 ? -11.82 7.105 2.129 1 98.69 98 VAL B N 1
ATOM 3164 C CA . VAL B 1 98 ? -10.414 6.836 2.412 1 98.69 98 VAL B CA 1
ATOM 3165 C C . VAL B 1 98 ? -9.609 8.133 2.305 1 98.69 98 VAL B C 1
ATOM 3167 O O . VAL B 1 98 ? -9.969 9.031 1.539 1 98.69 98 VAL B O 1
ATOM 3170 N N . CYS B 1 99 ? -8.484 8.18 3.094 1 98.12 99 CYS B N 1
ATOM 3171 C CA . CYS B 1 99 ? -7.648 9.375 3.168 1 98.12 99 CYS B CA 1
ATOM 3172 C C . CYS B 1 99 ? -8.469 10.586 3.592 1 98.12 99 CYS B C 1
ATOM 3174 O O . CYS B 1 99 ? -9.148 10.555 4.617 1 98.12 99 CYS B O 1
ATOM 3176 N N . THR B 1 100 ? -8.508 11.688 2.828 1 97.94 100 THR B N 1
ATOM 3177 C CA . THR B 1 100 ? -9.18 12.906 3.271 1 97.94 100 THR B CA 1
ATOM 3178 C C . THR B 1 100 ? -10.633 12.922 2.809 1 97.94 100 THR B C 1
ATOM 3180 O O . THR B 1 100 ? -11.359 13.891 3.041 1 97.94 100 THR B O 1
ATOM 3183 N N . GLY B 1 101 ? -11.102 11.805 2.211 1 98.56 101 GLY B N 1
ATOM 3184 C CA . GLY B 1 101 ? -12.484 11.703 1.771 1 98.56 101 GLY B CA 1
ATOM 3185 C C . GLY B 1 101 ? -13.477 11.867 2.902 1 98.56 101 GLY B C 1
ATOM 3186 O O . GLY B 1 101 ? -14.625 12.258 2.676 1 98.56 101 GLY B O 1
ATOM 3187 N N . THR B 1 102 ? -13.078 11.625 4.098 1 98.56 102 THR B N 1
ATOM 3188 C CA . THR B 1 102 ? -13.93 11.75 5.273 1 98.56 102 THR B CA 1
ATOM 3189 C C . THR B 1 102 ? -14.422 13.188 5.438 1 98.56 102 THR B C 1
ATOM 3191 O O . THR B 1 102 ? -15.531 13.422 5.91 1 98.56 102 THR B O 1
ATOM 3194 N N . TYR B 1 103 ? -13.602 14.109 5.008 1 97.38 103 TYR B N 1
ATOM 3195 C CA . TYR B 1 103 ? -14 15.508 5.027 1 97.38 103 TYR B CA 1
ATOM 3196 C C . TYR B 1 103 ? -15.297 15.719 4.25 1 97.38 103 TYR B C 1
ATOM 3198 O O . TYR B 1 103 ? -16.203 16.422 4.711 1 97.38 103 TYR B O 1
ATOM 3206 N N . VAL B 1 104 ? -15.422 15.086 3.096 1 98.06 104 VAL B N 1
ATOM 3207 C CA . VAL B 1 104 ? -16.578 15.219 2.223 1 98.06 104 VAL B CA 1
ATOM 3208 C C . VAL B 1 104 ? -17.812 14.617 2.904 1 98.06 104 VAL B C 1
ATOM 3210 O O . VAL B 1 104 ? -18.891 15.203 2.869 1 98.06 104 VAL B O 1
ATOM 3213 N N . LEU B 1 105 ? -17.641 13.484 3.537 1 98.5 105 LEU B N 1
ATOM 3214 C CA . LEU B 1 105 ? -18.75 12.859 4.242 1 98.5 105 LEU B CA 1
ATOM 3215 C C . LEU B 1 105 ? -19.234 13.75 5.383 1 98.5 105 LEU B C 1
ATOM 3217 O O . LEU B 1 105 ? -20.438 13.883 5.602 1 98.5 105 LEU B O 1
ATOM 3221 N N . ALA B 1 106 ? -18.297 14.289 6.109 1 97.62 106 ALA B N 1
ATOM 3222 C CA . ALA B 1 106 ? -18.625 15.172 7.219 1 97.62 106 ALA B CA 1
ATOM 3223 C C . ALA B 1 106 ? -19.438 16.375 6.738 1 97.62 106 ALA B C 1
ATOM 3225 O O . ALA B 1 106 ? -20.484 16.703 7.297 1 97.62 106 ALA B O 1
ATOM 3226 N N . LYS B 1 107 ? -18.984 17 5.672 1 95.81 107 LYS B N 1
ATOM 3227 C CA . LYS B 1 107 ? -19.641 18.188 5.125 1 95.81 107 LYS B CA 1
ATOM 3228 C C . LYS B 1 107 ? -21.016 17.844 4.555 1 95.81 107 LYS B C 1
ATOM 3230 O O . LYS B 1 107 ? -21.922 18.688 4.543 1 95.81 107 LYS B O 1
ATOM 3235 N N . ALA B 1 108 ? -21.172 16.609 4.176 1 97.25 108 ALA B N 1
ATOM 3236 C CA . ALA B 1 108 ? -22.438 16.156 3.615 1 97.25 108 ALA B CA 1
ATOM 3237 C C . ALA B 1 108 ? -23.422 15.789 4.719 1 97.25 108 ALA B C 1
ATOM 3239 O O . ALA B 1 108 ? -24.594 15.469 4.441 1 97.25 108 ALA B O 1
ATOM 3240 N N . GLY B 1 109 ? -22.984 15.852 5.988 1 97 109 GLY B N 1
ATOM 3241 C CA . GLY B 1 109 ? -23.844 15.484 7.105 1 97 109 GLY B CA 1
ATOM 3242 C C . GLY B 1 109 ? -24.062 13.992 7.227 1 97 109 GLY B C 1
ATOM 3243 O O . GLY B 1 109 ? -25.078 13.547 7.773 1 97 109 GLY B O 1
ATOM 3244 N N . LEU B 1 110 ? -23.141 13.227 6.734 1 98.19 110 LEU B N 1
ATOM 3245 C CA . LEU B 1 110 ? -23.359 11.789 6.656 1 98.19 110 LEU B CA 1
ATOM 3246 C C . LEU B 1 110 ? -22.609 11.062 7.777 1 98.19 110 LEU B C 1
ATOM 3248 O O . LEU B 1 110 ? -22.609 9.836 7.832 1 98.19 110 LEU B O 1
ATOM 3252 N N . LEU B 1 111 ? -22 11.82 8.711 1 98.25 111 LEU B N 1
ATOM 3253 C CA . LEU B 1 111 ? -21.234 11.188 9.781 1 98.25 111 LEU B CA 1
ATOM 3254 C C . LEU B 1 111 ? -21.828 11.523 11.141 1 98.25 111 LEU B C 1
ATOM 3256 O O . LEU B 1 111 ? -21.25 11.18 12.18 1 98.25 111 LEU B O 1
ATOM 3260 N N . ASP B 1 112 ? -22.953 12.258 11.172 1 96.88 112 ASP B N 1
ATOM 3261 C CA . ASP B 1 112 ? -23.625 12.57 12.43 1 96.88 112 ASP B CA 1
ATOM 3262 C C . ASP B 1 112 ? -24.031 11.305 13.172 1 96.88 112 ASP B C 1
ATOM 3264 O O . ASP B 1 112 ? -24.766 10.477 12.641 1 96.88 112 ASP B O 1
ATOM 3268 N N . GLY B 1 113 ? -23.5 11.18 14.367 1 97.06 113 GLY B N 1
ATOM 3269 C CA . GLY B 1 113 ? -23.844 10.031 15.188 1 97.06 113 GLY B CA 1
ATOM 3270 C C . GLY B 1 113 ? -23.016 8.805 14.867 1 97.06 113 GLY B C 1
ATOM 3271 O O . GLY B 1 113 ? -23.266 7.719 15.398 1 97.06 113 GLY B O 1
ATOM 3272 N N . TYR B 1 114 ? -22.078 8.938 14 1 98.12 114 TYR B N 1
ATOM 3273 C CA . TYR B 1 114 ? -21.219 7.832 13.625 1 98.12 114 TYR B CA 1
ATOM 3274 C C . TYR B 1 114 ? -19.781 8.086 14.078 1 98.12 114 TYR B C 1
ATOM 3276 O O . TYR B 1 114 ? -19.328 9.234 14.141 1 98.12 114 TYR B O 1
ATOM 3284 N N . ARG B 1 115 ? -19.047 7.016 14.383 1 97.81 115 ARG B N 1
ATOM 3285 C CA . ARG B 1 115 ? -17.609 7.109 14.562 1 97.81 115 ARG B CA 1
ATOM 3286 C C . ARG B 1 115 ? -16.891 7.145 13.219 1 97.81 115 ARG B C 1
ATOM 3288 O O . ARG B 1 115 ? -17.266 6.438 12.289 1 97.81 115 ARG B O 1
ATOM 3295 N N . ALA B 1 116 ? -15.898 7.934 13.141 1 98.19 116 ALA B N 1
ATOM 3296 C CA . ALA B 1 116 ? -15.156 8.07 11.891 1 98.19 116 ALA B CA 1
ATOM 3297 C C . ALA B 1 116 ? -13.695 8.414 12.156 1 98.19 116 ALA B C 1
ATOM 3299 O O . ALA B 1 116 ? -13.312 8.68 13.297 1 98.19 116 ALA B O 1
ATOM 3300 N N . THR B 1 117 ? -12.883 8.305 11.172 1 98.19 117 THR B N 1
ATOM 3301 C CA . THR B 1 117 ? -11.492 8.742 11.219 1 98.19 117 THR B CA 1
ATOM 3302 C C . THR B 1 117 ? -11.086 9.383 9.891 1 98.19 117 THR B C 1
ATOM 3304 O O . THR B 1 117 ? -11.883 9.43 8.945 1 98.19 117 THR B O 1
ATOM 3307 N N . ILE B 1 118 ? -9.977 10 9.859 1 97.81 118 ILE B N 1
ATOM 3308 C CA . ILE B 1 118 ? -9.383 10.664 8.703 1 97.81 118 ILE B CA 1
ATOM 3309 C C . ILE B 1 118 ? -7.859 10.594 8.797 1 97.81 118 ILE B C 1
ATOM 3311 O O . ILE B 1 118 ? -7.312 10.18 9.812 1 97.81 118 ILE B O 1
ATOM 3315 N N . HIS B 1 119 ? -7.191 10.82 7.723 1 97.31 119 HIS B N 1
ATOM 3316 C CA . HIS B 1 119 ? -5.738 10.875 7.773 1 97.31 119 HIS B CA 1
ATOM 3317 C C . HIS B 1 119 ? -5.258 11.75 8.93 1 97.31 119 HIS B C 1
ATOM 3319 O O . HIS B 1 119 ? -5.797 12.836 9.156 1 97.31 119 HIS B O 1
ATOM 3325 N N . TRP B 1 120 ? -4.223 11.344 9.586 1 94 120 TRP B N 1
ATOM 3326 C CA . TRP B 1 120 ? -3.797 11.977 10.836 1 94 120 TRP B CA 1
ATOM 3327 C C . TRP B 1 120 ? -3.463 13.445 10.609 1 94 120 TRP B C 1
ATOM 3329 O O . TRP B 1 120 ? -3.701 14.289 11.484 1 94 120 TRP B O 1
ATOM 3339 N N . GLU B 1 121 ? -2.922 13.719 9.453 1 92.06 121 GLU B N 1
ATOM 3340 C CA . GLU B 1 121 ? -2.531 15.094 9.164 1 92.06 121 GLU B CA 1
ATOM 3341 C C . GLU B 1 121 ? -3.75 16.016 9.086 1 92.06 121 GLU B C 1
ATOM 3343 O O . GLU B 1 121 ? -3.641 17.219 9.281 1 92.06 121 GLU B O 1
ATOM 3348 N N . ASN B 1 122 ? -4.875 15.461 8.797 1 94.25 122 ASN B N 1
ATOM 3349 C CA . ASN B 1 122 ? -6.082 16.25 8.57 1 94.25 122 ASN B CA 1
ATOM 3350 C C . ASN B 1 122 ? -7.027 16.188 9.766 1 94.25 122 ASN B C 1
ATOM 3352 O O . ASN B 1 122 ? -8.07 16.844 9.781 1 94.25 122 ASN B O 1
ATOM 3356 N N . LEU B 1 123 ? -6.66 15.477 10.742 1 92.62 123 LEU B N 1
ATOM 3357 C CA . LEU B 1 123 ? -7.523 15.234 11.891 1 92.62 123 LEU B CA 1
ATOM 3358 C C . LEU B 1 123 ? -7.785 16.531 12.656 1 92.62 123 LEU B C 1
ATOM 3360 O O . LEU B 1 123 ? -8.938 16.891 12.898 1 92.62 123 LEU B O 1
ATOM 3364 N N . PRO B 1 124 ? -6.754 17.297 12.977 1 86 124 PRO B N 1
ATOM 3365 C CA . PRO B 1 124 ? -7.027 18.516 13.727 1 86 124 PRO B CA 1
ATOM 3366 C C . PRO B 1 124 ? -7.945 19.484 12.977 1 86 124 PRO B C 1
ATOM 3368 O O . PRO B 1 124 ? -8.836 20.094 13.578 1 86 124 PRO B O 1
ATOM 3371 N N . GLY B 1 125 ? -7.719 19.562 11.68 1 88.31 125 GLY B N 1
ATOM 3372 C CA . GLY B 1 125 ? -8.555 20.453 10.875 1 88.31 125 GLY B CA 1
ATOM 3373 C C . GLY B 1 125 ? -10.016 20.031 10.859 1 88.31 125 GLY B C 1
ATOM 3374 O O . GLY B 1 125 ? -10.906 20.859 11.031 1 88.31 125 GLY B O 1
ATOM 3375 N N . LEU B 1 126 ? -10.234 18.812 10.695 1 93.19 126 LEU B N 1
ATOM 3376 C CA . LEU B 1 126 ? -11.602 18.312 10.625 1 93.19 126 LEU B CA 1
ATOM 3377 C C . LEU B 1 126 ? -12.312 18.453 11.969 1 93.19 126 LEU B C 1
ATOM 3379 O O . LEU B 1 126 ? -13.469 18.875 12.023 1 93.19 126 LEU B O 1
ATOM 3383 N N . VAL B 1 127 ? -11.664 18.172 13.031 1 89.69 127 VAL B N 1
ATOM 3384 C CA . VAL B 1 127 ? -12.227 18.234 14.375 1 89.69 127 VAL B CA 1
ATOM 3385 C C . VAL B 1 127 ? -12.562 19.688 14.719 1 89.69 127 VAL B C 1
ATOM 3387 O O . VAL B 1 127 ? -13.602 19.953 15.336 1 89.69 127 VAL B O 1
ATOM 3390 N N . SER B 1 128 ? -11.734 20.547 14.328 1 86.5 128 SER B N 1
ATOM 3391 C CA . SER B 1 128 ? -11.945 21.953 14.625 1 86.5 128 SER B CA 1
ATOM 3392 C C . SER B 1 128 ? -13.172 22.5 13.906 1 86.5 128 SER B C 1
ATOM 3394 O O . SER B 1 128 ? -13.875 23.359 14.438 1 86.5 128 SER B O 1
ATOM 3396 N N . GLU B 1 129 ? -13.406 21.953 12.758 1 88.06 129 GLU B N 1
ATOM 3397 C CA . GLU B 1 129 ? -14.516 22.453 11.953 1 88.06 129 GLU B CA 1
ATOM 3398 C C . GLU B 1 129 ? -15.82 21.766 12.328 1 88.06 129 GLU B C 1
ATOM 3400 O O . GLU B 1 129 ? -16.906 22.266 12.039 1 88.06 129 GLU B O 1
ATOM 3405 N N . HIS B 1 130 ? -15.719 20.625 12.953 1 89.94 130 HIS B N 1
ATOM 3406 C CA . HIS B 1 130 ? -16.906 19.828 13.25 1 89.94 130 HIS B CA 1
ATOM 3407 C C . HIS B 1 130 ? -16.875 19.312 14.688 1 89.94 130 HIS B C 1
ATOM 3409 O O . HIS B 1 130 ? -16.703 18.125 14.922 1 89.94 130 HIS B O 1
ATOM 3415 N N . ASP B 1 131 ? -17.25 20.094 15.633 1 85.75 131 ASP B N 1
ATOM 3416 C CA . ASP B 1 131 ? -17.156 19.797 17.062 1 85.75 131 ASP B CA 1
ATOM 3417 C C . ASP B 1 131 ? -18.125 18.688 17.438 1 85.75 131 ASP B C 1
ATOM 3419 O O . ASP B 1 131 ? -17.906 17.953 18.422 1 85.75 131 ASP B O 1
ATOM 3423 N N . GLY B 1 132 ? -19.062 18.391 16.703 1 90.44 132 GLY B N 1
ATOM 3424 C CA . GLY B 1 132 ? -20.062 17.422 17.094 1 90.44 132 GLY B CA 1
ATOM 3425 C C . GLY B 1 132 ? -19.797 16.031 16.547 1 90.44 132 GLY B C 1
ATOM 3426 O O . GLY B 1 132 ? -20.438 15.062 16.969 1 90.44 132 GLY B O 1
ATOM 3427 N N . LEU B 1 133 ? -18.766 15.898 15.789 1 94.25 133 LEU B N 1
ATOM 3428 C CA . LEU B 1 133 ? -18.5 14.594 15.188 1 94.25 133 LEU B CA 1
ATOM 3429 C C . LEU B 1 133 ? -17.547 13.781 16.062 1 94.25 133 LEU B C 1
ATOM 3431 O O . LEU B 1 133 ? -16.688 14.344 16.75 1 94.25 133 LEU B O 1
ATOM 3435 N N . GLU B 1 134 ? -17.703 12.516 16.125 1 96.62 134 GLU B N 1
ATOM 3436 C CA . GLU B 1 134 ? -16.812 11.586 16.812 1 96.62 134 GLU B CA 1
ATOM 3437 C C . GLU B 1 134 ? -15.695 11.102 15.875 1 96.62 134 GLU B C 1
ATOM 3439 O O . GLU B 1 134 ? -15.812 10.039 15.266 1 96.62 134 GLU B O 1
ATOM 3444 N N . ILE B 1 135 ? -14.672 11.859 15.836 1 95.81 135 ILE B N 1
ATOM 3445 C CA . ILE B 1 135 ? -13.555 11.555 14.953 1 95.81 135 ILE B CA 1
ATOM 3446 C C . ILE B 1 135 ? -12.359 11.086 15.781 1 95.81 135 ILE B C 1
ATOM 3448 O O . ILE B 1 135 ? -11.891 11.812 16.672 1 95.81 135 ILE B O 1
ATOM 3452 N N . GLY B 1 136 ? -11.914 9.867 15.523 1 94.06 136 GLY B N 1
ATOM 3453 C CA . GLY B 1 136 ? -10.781 9.32 16.266 1 94.06 136 GLY B CA 1
ATOM 3454 C C . GLY B 1 136 ? -9.523 9.188 15.422 1 94.06 136 GLY B C 1
ATOM 3455 O O . GLY B 1 136 ? -9.523 9.555 14.242 1 94.06 136 GLY B O 1
ATOM 3456 N N . SER B 1 137 ? -8.43 8.641 15.992 1 92.88 137 SER B N 1
ATOM 3457 C CA . SER B 1 137 ? -7.125 8.539 15.359 1 92.88 137 SER B CA 1
ATOM 3458 C C . SER B 1 137 ? -6.809 7.094 14.977 1 92.88 137 SER B C 1
ATOM 3460 O O . SER B 1 137 ? -5.656 6.758 14.695 1 92.88 137 SER B O 1
ATOM 3462 N N . ASP B 1 138 ? -7.859 6.273 14.938 1 94.62 138 ASP B N 1
ATOM 3463 C CA . ASP B 1 138 ? -7.695 4.871 14.57 1 94.62 138 ASP B CA 1
ATOM 3464 C C . ASP B 1 138 ? -7.332 4.727 13.094 1 94.62 138 ASP B C 1
ATOM 3466 O O . ASP B 1 138 ? -7.488 5.668 12.312 1 94.62 138 ASP B O 1
ATOM 3470 N N . LEU B 1 139 ? -6.828 3.564 12.805 1 96.25 139 LEU B N 1
ATOM 3471 C CA . LEU B 1 139 ? -6.434 3.271 11.43 1 96.25 139 LEU B CA 1
ATOM 3472 C C . LEU B 1 139 ? -7.625 3.385 10.484 1 96.25 139 LEU B C 1
ATOM 3474 O O . LEU B 1 139 ? -7.508 3.941 9.398 1 96.25 139 LEU B O 1
ATOM 3478 N N . PHE B 1 140 ? -8.711 2.768 10.891 1 98.25 140 PHE B N 1
ATOM 3479 C CA . PHE B 1 140 ? -9.992 2.871 10.211 1 98.25 140 PHE B CA 1
ATOM 3480 C C . PHE B 1 140 ? -11.141 2.672 11.188 1 98.25 140 PHE B C 1
ATOM 3482 O O . PHE B 1 140 ? -10.938 2.217 12.32 1 98.25 140 PHE B O 1
ATOM 3489 N N . GLU B 1 141 ? -12.32 3.141 10.859 1 97.94 141 GLU B N 1
ATOM 3490 C CA . GLU B 1 141 ? -13.555 2.988 11.625 1 97.94 141 GLU B CA 1
ATOM 3491 C C . GLU B 1 141 ? -14.672 2.418 10.758 1 97.94 141 GLU B C 1
ATOM 3493 O O . GLU B 1 141 ? -14.93 2.914 9.664 1 97.94 141 GLU B O 1
ATOM 3498 N N . ILE B 1 142 ? -15.227 1.314 11.227 1 97.88 142 ILE B N 1
ATOM 3499 C CA . ILE B 1 142 ? -16.438 0.764 10.633 1 97.88 142 ILE B CA 1
ATOM 3500 C C . ILE B 1 142 ? -17.578 0.832 11.633 1 97.88 142 ILE B C 1
ATOM 3502 O O . ILE B 1 142 ? -17.562 0.141 12.656 1 97.88 142 ILE B O 1
ATOM 3506 N N . ASP B 1 143 ? -18.516 1.701 11.414 1 98.06 143 ASP B N 1
ATOM 3507 C CA . ASP B 1 143 ? -19.672 1.911 12.281 1 98.06 143 ASP B CA 1
ATOM 3508 C C . ASP B 1 143 ? -20.969 1.797 11.492 1 98.06 143 ASP B C 1
ATOM 3510 O O . ASP B 1 143 ? -21.391 2.754 10.836 1 98.06 143 ASP B O 1
ATOM 3514 N N . ARG B 1 144 ? -21.641 0.634 11.609 1 96.75 144 ARG B N 1
ATOM 3515 C CA . ARG B 1 144 ? -22.859 0.348 10.836 1 96.75 144 ARG B CA 1
ATOM 3516 C C . ARG B 1 144 ? -22.594 0.492 9.344 1 96.75 144 ARG B C 1
ATOM 3518 O O . ARG B 1 144 ? -21.75 -0.202 8.781 1 96.75 144 ARG B O 1
ATOM 3525 N N . ASN B 1 145 ? -23.234 1.362 8.625 1 97.62 145 ASN B N 1
ATOM 3526 C CA . ASN B 1 145 ? -23.078 1.468 7.18 1 97.62 145 ASN B CA 1
ATOM 3527 C C . ASN B 1 145 ? -22.172 2.635 6.797 1 97.62 145 ASN B C 1
ATOM 3529 O O . ASN B 1 145 ? -22.219 3.113 5.66 1 97.62 145 ASN B O 1
ATOM 3533 N N . ARG B 1 146 ? -21.344 3.057 7.777 1 98.62 146 ARG B N 1
ATOM 3534 C CA . ARG B 1 146 ? -20.297 4.051 7.527 1 98.62 146 ARG B CA 1
ATOM 3535 C C . ARG B 1 146 ? -18.906 3.469 7.789 1 98.62 146 ARG B C 1
ATOM 3537 O O . ARG B 1 146 ? -18.688 2.805 8.805 1 98.62 146 ARG B O 1
ATOM 3544 N N . PHE B 1 147 ? -18 3.648 6.859 1 98.25 147 PHE B N 1
ATOM 3545 C CA . PHE B 1 147 ? -16.641 3.178 7.07 1 98.25 147 PHE B CA 1
ATOM 3546 C C . PHE B 1 147 ? -15.633 4.207 6.57 1 98.25 147 PHE B C 1
ATOM 3548 O O . PHE B 1 147 ? -15.734 4.684 5.438 1 98.25 147 PHE B O 1
ATOM 3555 N N . THR B 1 148 ? -14.719 4.621 7.422 1 98.62 148 THR B N 1
ATOM 3556 C CA . THR B 1 148 ? -13.703 5.629 7.121 1 98.62 148 THR B CA 1
ATOM 3557 C C . THR B 1 148 ? -12.312 5.113 7.469 1 98.62 148 THR B C 1
ATOM 3559 O O . THR B 1 148 ? -12.148 4.328 8.406 1 98.62 148 THR B O 1
ATOM 3562 N N . CYS B 1 149 ? -11.367 5.539 6.668 1 98.06 149 CYS B N 1
ATOM 3563 C CA . CYS B 1 149 ? -9.984 5.082 6.797 1 98.06 149 CYS B CA 1
ATOM 3564 C C . CYS B 1 149 ? -9.008 6.234 6.613 1 98.06 149 CYS B C 1
ATOM 3566 O O . CYS B 1 149 ? -9.25 7.141 5.812 1 98.06 149 CYS B O 1
ATOM 3568 N N . ALA B 1 150 ? -7.906 6.137 7.316 1 97.19 150 ALA B N 1
ATOM 3569 C CA . ALA B 1 150 ? -6.871 7.164 7.262 1 97.19 150 ALA B CA 1
ATOM 3570 C C . ALA B 1 150 ? -6.293 7.285 5.855 1 97.19 150 ALA B C 1
ATOM 3572 O O . ALA B 1 150 ? -5.828 8.359 5.457 1 97.19 150 ALA B O 1
ATOM 3573 N N . GLY B 1 151 ? -6.301 6.152 5.09 1 97.19 151 GLY B N 1
ATOM 3574 C CA . GLY B 1 151 ? -5.699 6.125 3.768 1 97.19 151 GLY B CA 1
ATOM 3575 C C . GLY B 1 151 ? -4.379 5.375 3.73 1 97.19 151 GLY B C 1
ATOM 3576 O O . GLY B 1 151 ? -4.152 4.465 4.527 1 97.19 151 GLY B O 1
ATOM 3577 N N . GLY B 1 152 ? -3.51 5.781 2.697 1 97.06 152 GLY B N 1
ATOM 3578 C CA . GLY B 1 152 ? -2.277 5.02 2.557 1 97.06 152 GLY B CA 1
ATOM 3579 C C . GLY B 1 152 ? -2.508 3.525 2.457 1 97.06 152 GLY B C 1
ATOM 3580 O O . GLY B 1 152 ? -3.455 3.078 1.807 1 97.06 152 GLY B O 1
ATOM 3581 N N . THR B 1 153 ? -1.663 2.773 3.127 1 96.94 153 THR B N 1
ATOM 3582 C CA . THR B 1 153 ? -1.784 1.32 3.07 1 96.94 153 THR B CA 1
ATOM 3583 C C . THR B 1 153 ? -2.861 0.829 4.031 1 96.94 153 THR B C 1
ATOM 3585 O O . THR B 1 153 ? -3.291 -0.324 3.957 1 96.94 153 THR B O 1
ATOM 3588 N N . ALA B 1 154 ? -3.334 1.733 4.945 1 97 154 ALA B N 1
ATOM 3589 C CA . ALA B 1 154 ? -4.387 1.377 5.891 1 97 154 ALA B CA 1
ATOM 3590 C C . ALA B 1 154 ? -5.688 1.051 5.164 1 97 154 ALA B C 1
ATOM 3592 O O . ALA B 1 154 ? -6.535 0.324 5.688 1 97 154 ALA B O 1
ATOM 3593 N N . ALA B 1 155 ? -5.84 1.643 3.977 1 98.31 155 ALA B N 1
ATOM 3594 C CA . ALA B 1 155 ? -7.047 1.365 3.199 1 98.31 155 ALA B CA 1
ATOM 3595 C C . ALA B 1 155 ? -7.164 -0.123 2.885 1 98.31 155 ALA B C 1
ATOM 3597 O O . ALA B 1 155 ? -8.273 -0.663 2.818 1 98.31 155 ALA B O 1
ATOM 3598 N N . ALA B 1 156 ? -6.039 -0.786 2.672 1 97.94 156 ALA B N 1
ATOM 3599 C CA . ALA B 1 156 ? -6.059 -2.23 2.463 1 97.94 156 ALA B CA 1
ATOM 3600 C C . ALA B 1 156 ? -6.57 -2.957 3.705 1 97.94 156 ALA B C 1
ATOM 3602 O O . ALA B 1 156 ? -7.359 -3.896 3.602 1 97.94 156 ALA B O 1
ATOM 3603 N N . ASP B 1 157 ? -6.172 -2.498 4.875 1 97.62 157 ASP B N 1
ATOM 3604 C CA . ASP B 1 157 ? -6.59 -3.115 6.133 1 97.62 157 ASP B CA 1
ATOM 3605 C C . ASP B 1 157 ? -8.094 -2.99 6.332 1 97.62 157 ASP B C 1
ATOM 3607 O O . ASP B 1 157 ? -8.75 -3.945 6.75 1 97.62 157 ASP B O 1
ATOM 3611 N N . MET B 1 158 ? -8.586 -1.826 6.043 1 98.19 158 MET B N 1
ATOM 3612 C CA . MET B 1 158 ? -10.023 -1.632 6.156 1 98.19 158 MET B CA 1
ATOM 3613 C C . MET B 1 158 ? -10.773 -2.572 5.223 1 98.19 158 MET B C 1
ATOM 3615 O O . MET B 1 158 ? -11.727 -3.24 5.637 1 98.19 158 MET B O 1
ATOM 3619 N N . MET B 1 159 ? -10.367 -2.648 3.994 1 98.38 159 MET B N 1
ATOM 3620 C CA . MET B 1 159 ? -11.047 -3.492 3.016 1 98.38 159 MET B CA 1
ATOM 3621 C C . MET B 1 159 ? -10.922 -4.965 3.387 1 98.38 159 MET B C 1
ATOM 3623 O O . MET B 1 159 ? -11.867 -5.738 3.213 1 98.38 159 MET B O 1
ATOM 3627 N N . LEU B 1 160 ? -9.758 -5.355 3.85 1 97.62 160 LEU B N 1
ATOM 3628 C CA . LEU B 1 160 ? -9.562 -6.73 4.293 1 97.62 160 LEU B CA 1
ATOM 3629 C C . LEU B 1 160 ? -10.492 -7.059 5.457 1 97.62 160 LEU B C 1
ATOM 3631 O O . LEU B 1 160 ? -11.023 -8.164 5.535 1 97.62 160 LEU B O 1
ATOM 3635 N N . SER B 1 161 ? -10.688 -6.113 6.383 1 97.44 161 SER B N 1
ATOM 3636 C CA . SER B 1 161 ? -11.625 -6.309 7.48 1 97.44 161 SER B CA 1
ATOM 3637 C C . SER B 1 161 ? -13.047 -6.531 6.961 1 97.44 161 SER B C 1
ATOM 3639 O O . SER B 1 161 ? -13.773 -7.391 7.469 1 97.44 161 SER B O 1
ATOM 3641 N N . LEU B 1 162 ? -13.422 -5.785 5.977 1 97.25 162 LEU B N 1
ATOM 3642 C CA . LEU B 1 162 ? -14.742 -5.961 5.363 1 97.25 162 LEU B CA 1
ATOM 3643 C C . LEU B 1 162 ? -14.844 -7.316 4.68 1 97.25 162 LEU B C 1
ATOM 3645 O O . LEU B 1 162 ? -15.883 -7.977 4.746 1 97.25 162 LEU B O 1
ATOM 3649 N N . ILE B 1 163 ? -13.805 -7.773 4.012 1 97.62 163 ILE B N 1
ATOM 3650 C CA . ILE B 1 163 ? -13.773 -9.062 3.332 1 97.62 163 ILE B CA 1
ATOM 3651 C C . ILE B 1 163 ? -13.883 -10.188 4.359 1 97.62 163 ILE B C 1
ATOM 3653 O O . ILE B 1 163 ? -14.578 -11.188 4.129 1 97.62 163 ILE B O 1
ATOM 3657 N N . VAL B 1 164 ? -13.172 -10.031 5.512 1 95.69 164 VAL B N 1
ATOM 3658 C CA . VAL B 1 164 ? -13.289 -11.016 6.582 1 95.69 164 VAL B CA 1
ATOM 3659 C C . VAL B 1 164 ? -14.75 -11.141 7.008 1 95.69 164 VAL B C 1
ATOM 3661 O O . VAL B 1 164 ? -15.281 -12.25 7.125 1 95.69 164 VAL B O 1
ATOM 3664 N N . ARG B 1 165 ? -15.375 -10.031 7.223 1 95.31 165 ARG B N 1
ATOM 3665 C CA . ARG B 1 165 ? -16.75 -9.984 7.688 1 95.31 165 ARG B CA 1
ATOM 3666 C C . ARG B 1 165 ? -17.703 -10.625 6.676 1 95.31 165 ARG B C 1
ATOM 3668 O O . ARG B 1 165 ? -18.562 -11.422 7.043 1 95.31 165 ARG B O 1
ATOM 3675 N N . ASP B 1 166 ? -17.453 -10.336 5.375 1 95.81 166 ASP B N 1
ATOM 3676 C CA . ASP B 1 166 ? -18.438 -10.695 4.348 1 95.81 166 ASP B CA 1
ATOM 3677 C C . ASP B 1 166 ? -18.125 -12.07 3.762 1 95.81 166 ASP B C 1
ATOM 3679 O O . ASP B 1 166 ? -19.047 -12.773 3.324 1 95.81 166 ASP B O 1
ATOM 3683 N N . HIS B 1 167 ? -16.844 -12.461 3.748 1 96 167 HIS B N 1
ATOM 3684 C CA . HIS B 1 167 ? -16.5 -13.648 2.982 1 96 167 HIS B CA 1
ATOM 3685 C C . HIS B 1 167 ? -15.562 -14.562 3.777 1 96 167 HIS B C 1
ATOM 3687 O O . HIS B 1 167 ? -15.156 -15.617 3.285 1 96 167 HIS B O 1
ATOM 3693 N N . GLY B 1 168 ? -15.18 -14.148 4.996 1 93.44 168 GLY B N 1
ATOM 3694 C CA . GLY B 1 168 ? -14.43 -15.008 5.891 1 93.44 168 GLY B CA 1
ATOM 3695 C C . GLY B 1 168 ? -12.938 -14.734 5.871 1 93.44 168 GLY B C 1
ATOM 3696 O O . GLY B 1 168 ? -12.43 -14.109 4.941 1 93.44 168 GLY B O 1
ATOM 3697 N N . PRO B 1 169 ? -12.227 -15.188 6.891 1 91.62 169 PRO B N 1
ATOM 3698 C CA . PRO B 1 169 ? -10.805 -14.883 7.07 1 91.62 169 PRO B CA 1
ATOM 3699 C C . PRO B 1 169 ? -9.922 -15.555 6.016 1 91.62 169 PRO B C 1
ATOM 3701 O O . PRO B 1 169 ? -8.867 -15.023 5.664 1 91.62 169 PRO B O 1
ATOM 3704 N N . SER B 1 170 ? -10.289 -16.688 5.496 1 89.94 170 SER B N 1
ATOM 3705 C CA . SER B 1 170 ? -9.484 -17.406 4.512 1 89.94 170 SER B CA 1
ATOM 3706 C C . SER B 1 170 ? -9.297 -16.578 3.242 1 89.94 170 SER B C 1
ATOM 3708 O O . SER B 1 170 ? -8.18 -16.438 2.742 1 89.94 170 SER B O 1
ATOM 3710 N N . VAL B 1 171 ? -10.398 -15.969 2.717 1 94 171 VAL B N 1
ATOM 3711 C CA . VAL B 1 171 ? -10.336 -15.133 1.522 1 94 171 VAL B CA 1
ATOM 3712 C C . VAL B 1 171 ? -9.461 -13.914 1.79 1 94 171 VAL B C 1
ATOM 3714 O O . VAL B 1 171 ? -8.586 -13.578 0.983 1 94 171 VAL B O 1
ATOM 3717 N N . ALA B 1 172 ? -9.633 -13.328 2.992 1 95.81 172 ALA B N 1
ATOM 3718 C CA . ALA B 1 172 ? -8.867 -12.141 3.357 1 95.81 172 ALA B CA 1
ATOM 3719 C C . ALA B 1 172 ? -7.379 -12.453 3.439 1 95.81 172 ALA B C 1
ATOM 3721 O O . ALA B 1 172 ? -6.547 -11.648 3 1 95.81 172 ALA B O 1
ATOM 3722 N N . SER B 1 173 ? -7.062 -13.57 3.975 1 92.69 173 SER B N 1
ATOM 3723 C CA . SER B 1 173 ? -5.66 -13.953 4.113 1 92.69 173 SER B CA 1
ATOM 3724 C C . SER B 1 173 ? -5.012 -14.18 2.754 1 92.69 173 SER B C 1
ATOM 3726 O O . SER B 1 173 ? -3.857 -13.797 2.541 1 92.69 173 SER B O 1
ATOM 3728 N N . GLU B 1 174 ? -5.723 -14.773 1.869 1 92.31 174 GLU B N 1
ATOM 3729 C CA . GLU B 1 174 ? -5.215 -14.969 0.515 1 92.31 174 GLU B CA 1
ATOM 3730 C C . GLU B 1 174 ? -4.961 -13.641 -0.182 1 92.31 174 GLU B C 1
ATOM 3732 O O . GLU B 1 174 ? -3.924 -13.453 -0.825 1 92.31 174 GLU B O 1
ATOM 3737 N N . VAL B 1 175 ? -5.898 -12.75 -0.024 1 96.88 175 VAL B N 1
ATOM 3738 C CA . VAL B 1 175 ? -5.77 -11.422 -0.613 1 96.88 175 VAL B CA 1
ATOM 3739 C C . VAL B 1 175 ? -4.547 -10.711 -0.029 1 96.88 175 VAL B C 1
ATOM 3741 O O . VAL B 1 175 ? -3.717 -10.18 -0.769 1 96.88 175 VAL B O 1
ATOM 3744 N N . ALA B 1 176 ? -4.441 -10.711 1.29 1 96.19 176 ALA B N 1
ATOM 3745 C CA . ALA B 1 176 ? -3.326 -10.055 1.964 1 96.19 176 ALA B CA 1
ATOM 3746 C C . ALA B 1 176 ? -1.99 -10.633 1.512 1 96.19 176 ALA B C 1
ATOM 3748 O O . ALA B 1 176 ? -1.018 -9.898 1.326 1 96.19 176 ALA B O 1
ATOM 3749 N N . ASP B 1 177 ? -1.947 -11.891 1.323 1 93.56 177 ASP B N 1
ATOM 3750 C CA . ASP B 1 177 ? -0.741 -12.586 0.88 1 93.56 177 ASP B CA 1
ATOM 3751 C C . ASP B 1 177 ? -0.349 -12.156 -0.532 1 93.56 177 ASP B C 1
ATOM 3753 O O . ASP B 1 177 ? 0.831 -11.93 -0.813 1 93.56 177 ASP B O 1
ATOM 3757 N N . GLN B 1 178 ? -1.303 -12.008 -1.366 1 94.94 178 GLN B N 1
ATOM 3758 C CA . GLN B 1 178 ? -1.069 -11.578 -2.738 1 94.94 178 GLN B CA 1
ATOM 3759 C C . GLN B 1 178 ? -0.587 -10.125 -2.783 1 94.94 178 GLN B C 1
ATOM 3761 O O . GLN B 1 178 ? 0.193 -9.758 -3.662 1 94.94 178 GLN B O 1
ATOM 3766 N N . LEU B 1 179 ? -1.013 -9.328 -1.789 1 96.5 179 LEU B N 1
ATOM 3767 C CA . LEU B 1 179 ? -0.654 -7.914 -1.695 1 96.5 179 LEU B CA 1
ATOM 3768 C C . LEU B 1 179 ? 0.737 -7.746 -1.094 1 96.5 179 LEU B C 1
ATOM 3770 O O . LEU B 1 179 ? 1.27 -6.637 -1.05 1 96.5 179 LEU B O 1
ATOM 3774 N N . ILE B 1 180 ? 1.274 -8.914 -0.627 1 95.69 180 ILE B N 1
ATOM 3775 C CA . ILE B 1 180 ? 2.504 -8.844 0.157 1 95.69 180 ILE B CA 1
ATOM 3776 C C . ILE B 1 180 ? 2.338 -7.84 1.294 1 95.69 180 ILE B C 1
ATOM 3778 O O . ILE B 1 180 ? 3.221 -7.016 1.534 1 95.69 180 ILE B O 1
ATOM 3782 N N . HIS B 1 181 ? 1.067 -7.848 1.878 1 92.06 181 HIS B N 1
ATOM 3783 C CA . HIS B 1 181 ? 0.755 -7.074 3.072 1 92.06 181 HIS B CA 1
ATOM 3784 C C . HIS B 1 181 ? 1.249 -7.781 4.332 1 92.06 181 HIS B C 1
ATOM 3786 O O . HIS B 1 181 ? 0.918 -8.945 4.566 1 92.06 181 HIS B O 1
ATOM 3792 N N . HIS B 1 182 ? 2.225 -7.336 5.012 1 81.62 182 HIS B N 1
ATOM 3793 C CA . HIS B 1 182 ? 2.934 -8.023 6.09 1 81.62 182 HIS B CA 1
ATOM 3794 C C . HIS B 1 182 ? 1.957 -8.664 7.066 1 81.62 182 HIS B C 1
ATOM 3796 O O . HIS B 1 182 ? 2.18 -9.789 7.52 1 81.62 182 HIS B O 1
ATOM 3802 N N . ARG B 1 183 ? 0.984 -8.016 7.43 1 83.94 183 ARG B N 1
ATOM 3803 C CA . ARG B 1 183 ? -0.094 -8.484 8.297 1 83.94 183 ARG B CA 1
ATOM 3804 C C . ARG B 1 183 ? -1.35 -7.637 8.117 1 83.94 183 ARG B C 1
ATOM 3806 O O . ARG B 1 183 ? -1.27 -6.48 7.695 1 83.94 183 ARG B O 1
ATOM 3813 N N . ILE B 1 184 ? -2.461 -8.32 8.414 1 86.25 184 ILE B N 1
ATOM 3814 C CA . ILE B 1 184 ? -3.713 -7.574 8.438 1 86.25 184 ILE B CA 1
ATOM 3815 C C . ILE B 1 184 ? -3.844 -6.824 9.758 1 86.25 184 ILE B C 1
ATOM 3817 O O . ILE B 1 184 ? -3.963 -7.445 10.82 1 86.25 184 ILE B O 1
ATOM 3821 N N . ARG B 1 185 ? -3.941 -5.504 9.664 1 88.75 185 ARG B N 1
ATOM 3822 C CA . ARG B 1 185 ? -4.012 -4.695 10.875 1 88.75 185 ARG B CA 1
ATOM 3823 C C . ARG B 1 185 ? -5.461 -4.453 11.289 1 88.75 185 ARG B C 1
ATOM 3825 O O . ARG B 1 185 ? -6.352 -4.383 10.438 1 88.75 185 ARG B O 1
ATOM 3832 N N . GLY B 1 186 ? -5.633 -4.34 12.617 1 86.75 186 GLY B N 1
ATOM 3833 C CA . GLY B 1 186 ? -6.953 -4.035 13.156 1 86.75 186 GLY B CA 1
ATOM 3834 C C . GLY B 1 186 ? -7.242 -2.547 13.211 1 86.75 186 GLY B C 1
ATOM 3835 O O . GLY B 1 186 ? -6.332 -1.725 13.086 1 86.75 186 GLY B O 1
ATOM 3836 N N . SER B 1 187 ? -8.453 -2.229 13.398 1 86.75 187 SER B N 1
ATOM 3837 C CA . SER B 1 187 ? -8.914 -0.845 13.422 1 86.75 187 SER B CA 1
ATOM 3838 C C . SER B 1 187 ? -8.227 -0.05 14.523 1 86.75 187 SER B C 1
ATOM 3840 O O . SER B 1 187 ? -7.949 1.139 14.359 1 86.75 187 SER B O 1
ATOM 3842 N N . GLY B 1 188 ? -7.945 -0.637 15.664 1 84.31 188 GLY B N 1
ATOM 3843 C CA . GLY B 1 188 ? -7.449 0.038 16.859 1 84.31 188 GLY B CA 1
ATOM 3844 C C . GLY B 1 188 ? -5.98 0.406 16.766 1 84.31 188 GLY B C 1
ATOM 3845 O O . GLY B 1 188 ? -5.445 1.081 17.641 1 84.31 188 GLY B O 1
ATOM 3846 N N . GLU B 1 189 ? -5.402 0.057 15.664 1 85.69 189 GLU B N 1
ATOM 3847 C CA . GLU B 1 189 ? -3.988 0.379 15.508 1 85.69 189 GLU B CA 1
ATOM 3848 C C . GLU B 1 189 ? -3.789 1.862 15.211 1 85.69 189 GLU B C 1
ATOM 3850 O O . GLU B 1 189 ? -4.66 2.504 14.617 1 85.69 189 GLU B O 1
ATOM 3855 N N . ARG B 1 190 ? -2.588 2.355 15.578 1 85.44 190 ARG B N 1
ATOM 3856 C CA . ARG B 1 190 ? -2.262 3.764 15.367 1 85.44 190 ARG B CA 1
ATOM 3857 C C . ARG B 1 190 ? -1.921 4.031 13.906 1 85.44 190 ARG B C 1
ATOM 3859 O O . ARG B 1 190 ? -1.329 3.184 13.234 1 85.44 190 ARG B O 1
ATOM 3866 N N . GLN B 1 191 ? -2.25 5.188 13.5 1 88.44 191 GLN B N 1
ATOM 3867 C CA . GLN B 1 191 ? -1.941 5.59 12.133 1 88.44 191 GLN B CA 1
ATOM 3868 C C . GLN B 1 191 ? -0.448 5.848 11.961 1 88.44 191 GLN B C 1
ATOM 3870 O O . GLN B 1 191 ? 0.183 5.293 11.062 1 88.44 191 GLN B O 1
ATOM 3875 N N . ARG B 1 192 ? 0.022 6.645 12.922 1 85.62 192 ARG B N 1
ATOM 3876 C CA . ARG B 1 192 ? 1.411 7.07 12.797 1 85.6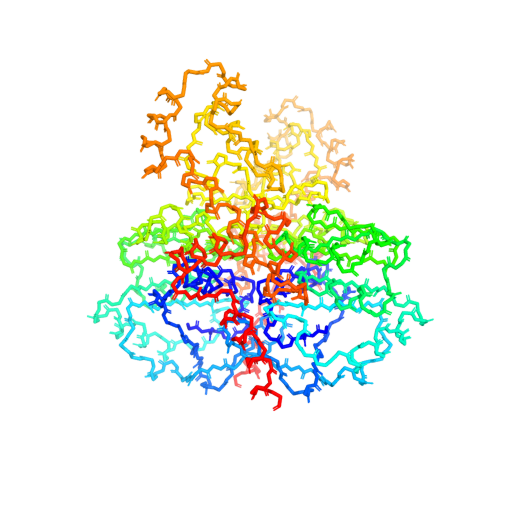2 192 ARG B CA 1
ATOM 3877 C C . ARG B 1 192 ? 2.367 5.98 13.266 1 85.62 192 ARG B C 1
ATOM 3879 O O . ARG B 1 192 ? 2.035 5.199 14.156 1 85.62 192 ARG B O 1
ATOM 3886 N N . MET B 1 193 ? 3.527 5.93 12.672 1 83.81 193 MET B N 1
ATOM 3887 C CA . MET B 1 193 ? 4.57 5.016 13.133 1 83.81 193 MET B CA 1
ATOM 3888 C C . MET B 1 193 ? 4.988 5.34 14.562 1 83.81 193 MET B C 1
ATOM 3890 O O . MET B 1 193 ? 4.805 6.469 15.031 1 83.81 193 MET B O 1
ATOM 3894 N N . ASP B 1 194 ? 5.562 4.328 15.195 1 87.06 194 ASP B N 1
ATOM 3895 C CA . ASP B 1 194 ? 6.16 4.555 16.5 1 87.06 194 ASP B CA 1
ATOM 3896 C C . ASP B 1 194 ? 7.234 5.641 16.438 1 87.06 194 ASP B C 1
ATOM 3898 O O . ASP B 1 194 ? 7.973 5.734 15.461 1 87.06 194 ASP B O 1
ATOM 3902 N N . LEU B 1 195 ? 7.262 6.418 17.562 1 89.44 195 LEU B N 1
ATOM 3903 C CA . LEU B 1 195 ? 8.18 7.551 17.594 1 89.44 195 LEU B CA 1
ATOM 3904 C C . LEU B 1 195 ? 9.609 7.102 17.344 1 89.44 195 LEU B C 1
ATOM 3906 O O . LEU B 1 195 ? 10.391 7.809 16.703 1 89.44 195 LEU B O 1
ATOM 3910 N N . ARG B 1 196 ? 9.953 5.914 17.891 1 86.12 196 ARG B N 1
ATOM 3911 C CA . ARG B 1 196 ? 11.281 5.352 17.672 1 86.12 196 ARG B CA 1
ATOM 3912 C C . ARG B 1 196 ? 11.609 5.254 16.188 1 86.12 196 ARG B C 1
ATOM 3914 O O . ARG B 1 196 ? 12.703 5.645 15.758 1 86.12 196 ARG B O 1
ATOM 3921 N N . MET B 1 197 ? 10.703 4.832 15.445 1 83.62 197 MET B N 1
ATOM 3922 C CA . MET B 1 197 ? 10.891 4.648 14.008 1 83.62 197 MET B CA 1
ATOM 3923 C C . MET B 1 197 ? 10.883 5.992 13.281 1 83.62 197 MET B C 1
ATOM 3925 O O . MET B 1 197 ? 11.672 6.207 12.359 1 83.62 197 MET B O 1
ATOM 3929 N N . ARG B 1 198 ? 10.047 6.879 13.703 1 86.62 198 ARG B N 1
ATOM 3930 C CA . ARG B 1 198 ? 9.922 8.18 13.047 1 86.62 198 ARG B CA 1
ATOM 3931 C C . ARG B 1 198 ? 11.188 9.008 13.219 1 86.62 198 ARG B C 1
ATOM 3933 O O . ARG B 1 198 ? 11.625 9.695 12.297 1 86.62 198 ARG B O 1
ATOM 3940 N N . LEU B 1 199 ? 11.805 8.875 14.461 1 88.75 199 LEU B N 1
ATOM 3941 C CA . LEU B 1 199 ? 12.961 9.695 14.773 1 88.75 199 LEU B CA 1
ATOM 3942 C C . LEU B 1 199 ? 14.258 8.953 14.461 1 88.75 199 LEU B C 1
ATOM 3944 O O . LEU B 1 199 ? 15.328 9.562 14.383 1 88.75 199 LEU B O 1
ATOM 3948 N N . GLY B 1 200 ? 14.188 7.633 14.344 1 83.81 200 GLY B N 1
ATOM 3949 C CA . GLY B 1 200 ? 15.375 6.82 14.141 1 83.81 200 GLY B CA 1
ATOM 3950 C C . GLY B 1 200 ? 16.25 6.738 15.375 1 83.81 200 GLY B C 1
ATOM 3951 O O . GLY B 1 200 ? 17.469 6.629 15.266 1 83.81 200 GLY B O 1
ATOM 3952 N N . VAL B 1 201 ? 15.68 7.055 16.5 1 88.38 201 VAL B N 1
ATOM 3953 C CA . VAL B 1 201 ? 16.406 7.059 17.766 1 88.38 201 VAL B CA 1
ATOM 3954 C C . VAL B 1 201 ? 15.672 6.203 18.797 1 88.38 201 VAL B C 1
ATOM 3956 O O . VAL B 1 201 ? 14.438 6.172 18.812 1 88.38 201 VAL B O 1
ATOM 3959 N N . SER B 1 202 ? 16.391 5.496 19.672 1 90.81 202 SER B N 1
ATOM 3960 C CA . SER B 1 202 ? 15.766 4.598 20.625 1 90.81 202 SER B CA 1
ATOM 3961 C C . SER B 1 202 ? 15.969 5.094 22.062 1 90.81 202 SER B C 1
ATOM 3963 O O . SER B 1 202 ? 15.57 4.422 23.016 1 90.81 202 SER B O 1
ATOM 3965 N N . HIS B 1 203 ? 16.469 6.215 22.234 1 93.62 203 HIS B N 1
ATOM 3966 C CA . HIS B 1 203 ? 16.719 6.711 23.578 1 93.62 203 HIS B CA 1
ATOM 3967 C C . HIS B 1 203 ? 15.414 6.992 24.312 1 93.62 203 HIS B C 1
ATOM 3969 O O . HIS B 1 203 ? 14.672 7.906 23.953 1 93.62 203 HIS B O 1
ATOM 3975 N N . PRO B 1 204 ? 15.188 6.355 25.375 1 95 204 PRO B N 1
ATOM 3976 C CA . PRO B 1 204 ? 13.867 6.379 26.016 1 95 204 PRO B CA 1
ATOM 3977 C C . PRO B 1 204 ? 13.477 7.766 26.516 1 95 204 PRO B C 1
ATOM 3979 O O . PRO B 1 204 ? 12.328 8.188 26.359 1 95 204 PRO B O 1
ATOM 3982 N N . LYS B 1 205 ? 14.359 8.414 27.078 1 96.25 205 LYS B N 1
ATOM 3983 C CA . LYS B 1 205 ? 14.047 9.727 27.625 1 96.25 205 LYS B CA 1
ATOM 3984 C C . LYS B 1 205 ? 13.742 10.727 26.516 1 96.25 205 LYS B C 1
ATOM 3986 O O . LYS B 1 205 ? 12.836 11.555 26.641 1 96.25 205 LYS B O 1
ATOM 3991 N N . LEU B 1 206 ? 14.5 10.68 25.453 1 96.12 206 LEU B N 1
ATOM 3992 C CA . LEU B 1 206 ? 14.242 11.547 24.312 1 96.12 206 LEU B CA 1
ATOM 3993 C C . LEU B 1 206 ? 12.859 11.297 23.734 1 96.12 206 LEU B C 1
ATOM 3995 O O . LEU B 1 206 ? 12.109 12.234 23.453 1 96.12 206 LEU B O 1
ATOM 3999 N N . LEU B 1 207 ? 12.539 10.016 23.562 1 95.81 207 LEU B N 1
ATOM 4000 C CA . LEU B 1 207 ? 11.234 9.633 23.031 1 95.81 207 LEU B CA 1
ATOM 4001 C C . LEU B 1 207 ? 10.109 10.148 23.922 1 95.81 207 LEU B C 1
ATOM 4003 O O . LEU B 1 207 ? 9.094 10.625 23.422 1 95.81 207 LEU B O 1
ATOM 4007 N N . ARG B 1 208 ? 10.352 10.039 25.156 1 96.06 208 ARG B N 1
ATOM 4008 C CA . ARG B 1 208 ? 9.344 10.508 26.094 1 96.06 208 ARG B CA 1
ATOM 4009 C C . ARG B 1 208 ? 9.141 12.016 25.984 1 96.06 208 ARG B C 1
ATOM 4011 O O . ARG B 1 208 ? 8.008 12.5 25.969 1 96.06 208 ARG B O 1
ATOM 4018 N N . VAL B 1 209 ? 10.195 12.75 25.906 1 97.38 209 VAL B N 1
ATOM 4019 C CA . VAL B 1 209 ? 10.109 14.203 25.828 1 97.38 209 VAL B CA 1
ATOM 4020 C C . VAL B 1 209 ? 9.422 14.617 24.531 1 97.38 209 VAL B C 1
ATOM 4022 O O . VAL B 1 209 ? 8.539 15.477 24.531 1 97.38 209 VAL B O 1
ATOM 4025 N N . VAL B 1 210 ? 9.797 14.008 23.453 1 96.44 210 VAL B N 1
ATOM 4026 C CA . VAL B 1 210 ? 9.195 14.344 22.156 1 96.44 210 VAL B CA 1
ATOM 4027 C C . VAL B 1 210 ? 7.707 13.992 22.188 1 96.44 210 VAL B C 1
ATOM 4029 O O . VAL B 1 210 ? 6.883 14.734 21.641 1 96.44 210 VAL B O 1
ATOM 4032 N N . GLY B 1 211 ? 7.395 12.875 22.75 1 95.81 211 GLY B N 1
ATOM 4033 C CA . GLY B 1 211 ? 6 12.516 22.938 1 95.81 211 GLY B CA 1
ATOM 4034 C C . GLY B 1 211 ? 5.207 13.57 23.688 1 95.81 211 GLY B C 1
ATOM 4035 O O . GLY B 1 211 ? 4.09 13.914 23.297 1 95.81 211 GLY B O 1
ATOM 4036 N N . LEU B 1 212 ? 5.785 14.094 24.734 1 96.19 212 LEU B N 1
ATOM 4037 C CA . LEU B 1 212 ? 5.164 15.156 25.516 1 96.19 212 LEU B CA 1
ATOM 4038 C C . LEU B 1 212 ? 4.965 16.406 24.672 1 96.19 212 LEU B C 1
ATOM 4040 O O . LEU B 1 212 ? 3.912 17.047 24.75 1 96.19 212 LEU B O 1
ATOM 4044 N N . MET B 1 213 ? 5.945 16.719 23.906 1 96.25 213 MET B N 1
ATOM 4045 C CA . MET B 1 213 ? 5.863 17.875 23.016 1 96.25 213 MET B CA 1
ATOM 4046 C C . MET B 1 213 ? 4.676 17.75 22.078 1 96.25 213 MET B C 1
ATOM 4048 O O . MET B 1 213 ? 3.908 18.688 21.906 1 96.25 213 MET B O 1
ATOM 4052 N N . GLU B 1 214 ? 4.512 16.547 21.516 1 93.81 214 GLU B N 1
ATOM 4053 C CA . GLU B 1 214 ? 3.502 16.344 20.484 1 93.81 214 GLU B CA 1
ATOM 4054 C C . GLU B 1 214 ? 2.096 16.359 21.062 1 93.81 214 GLU B C 1
ATOM 4056 O O . GLU B 1 214 ? 1.12 16.609 20.359 1 93.81 214 GLU B O 1
ATOM 4061 N N . THR B 1 215 ? 2.041 16.141 22.391 1 92.38 215 THR B N 1
ATOM 4062 C CA . THR B 1 215 ? 0.727 16.078 23.016 1 92.38 215 THR B CA 1
ATOM 4063 C C . THR B 1 215 ? 0.394 17.406 23.703 1 92.38 215 THR B C 1
ATOM 4065 O O . THR B 1 215 ? -0.703 17.578 24.234 1 92.38 215 THR B O 1
ATOM 4068 N N . SER B 1 216 ? 1.33 18.375 23.672 1 95.06 216 SER B N 1
ATOM 4069 C CA . SER B 1 216 ? 1.144 19.672 24.344 1 95.06 216 SER B CA 1
ATOM 4070 C C . SER B 1 216 ? 1.486 20.828 23.422 1 95.06 216 SER B C 1
ATOM 4072 O O . SER B 1 216 ? 2.408 21.594 23.703 1 95.06 216 SER B O 1
ATOM 4074 N N . LEU B 1 217 ? 0.64 21.109 22.5 1 93.88 217 LEU B N 1
ATOM 4075 C CA . LEU B 1 217 ? 0.961 22.094 21.484 1 93.88 217 LEU B CA 1
ATOM 4076 C C . LEU B 1 217 ? 0.377 23.453 21.844 1 93.88 217 LEU B C 1
ATOM 4078 O O . LEU B 1 217 ? 1.045 24.484 21.688 1 93.88 217 LEU B O 1
ATOM 4082 N N . ALA B 1 218 ? -0.838 23.484 22.312 1 91.81 218 ALA B N 1
ATOM 4083 C CA . ALA B 1 218 ? -1.52 24.734 22.641 1 91.81 218 ALA B CA 1
ATOM 4084 C C . ALA B 1 218 ? -0.938 25.359 23.906 1 91.81 218 ALA B C 1
ATOM 4086 O O . ALA B 1 218 ? -0.923 26.578 24.047 1 91.81 218 ALA B O 1
ATOM 4087 N N . GLU B 1 219 ? -0.517 24.547 24.797 1 94.56 219 GLU B N 1
ATOM 4088 C CA . GLU B 1 219 ? 0.15 24.969 26.031 1 94.56 219 GLU B CA 1
ATOM 4089 C C . GLU B 1 219 ? 1.516 24.297 26.172 1 94.56 219 GLU B C 1
ATOM 4091 O O . GLU B 1 219 ? 1.695 23.406 27 1 94.56 219 GLU B O 1
ATOM 4096 N N . PRO B 1 220 ? 2.438 24.891 25.469 1 95.88 220 PRO B N 1
ATOM 4097 C CA . PRO B 1 220 ? 3.748 24.234 25.453 1 95.88 220 PRO B CA 1
ATOM 4098 C C . PRO B 1 220 ? 4.441 24.234 26.812 1 95.88 220 PRO B C 1
ATOM 4100 O O . PRO B 1 220 ? 4.332 25.219 27.562 1 95.88 220 PRO B O 1
ATOM 4103 N N . LEU B 1 221 ? 5.16 23.188 26.984 1 96.5 221 LEU B N 1
ATOM 4104 C CA . LEU B 1 221 ? 5.934 23.047 28.219 1 96.5 221 LEU B CA 1
ATOM 4105 C C . LEU B 1 221 ? 7.27 23.766 28.109 1 96.5 221 LEU B C 1
ATOM 4107 O O . LEU B 1 221 ? 7.879 23.797 27.031 1 96.5 221 LEU B O 1
ATOM 4111 N N . GLY B 1 222 ? 7.648 24.297 29.25 1 95.31 222 GLY B N 1
ATOM 4112 C CA . GLY B 1 222 ? 8.961 24.938 29.281 1 95.31 222 GLY B CA 1
ATOM 4113 C C . GLY B 1 222 ? 10.102 23.938 29.312 1 95.31 222 GLY B C 1
ATOM 4114 O O . GLY B 1 222 ? 9.883 22.734 29.531 1 95.31 222 GLY B O 1
ATOM 4115 N N . SER B 1 223 ? 11.305 24.484 29.047 1 94.44 223 SER B N 1
ATOM 4116 C CA . SER B 1 223 ? 12.5 23.641 29.031 1 94.44 223 SER B CA 1
ATOM 4117 C C . SER B 1 223 ? 12.695 22.922 30.359 1 94.44 223 SER B C 1
ATOM 4119 O O . SER B 1 223 ? 13.047 21.734 30.375 1 94.44 223 SER B O 1
ATOM 4121 N N . GLN B 1 224 ? 12.461 23.656 31.359 1 96 224 GLN B N 1
ATOM 4122 C CA . GLN B 1 224 ? 12.633 23.062 32.688 1 96 224 GLN B CA 1
ATOM 4123 C C . GLN B 1 224 ? 11.594 21.969 32.938 1 96 224 GLN B C 1
ATOM 4125 O O . GLN B 1 224 ? 11.922 20.906 33.469 1 96 224 GLN B O 1
ATOM 4130 N N . GLU B 1 225 ? 10.359 22.188 32.594 1 97.25 225 GLU B N 1
ATOM 4131 C CA . GLU B 1 225 ? 9.289 21.203 32.75 1 97.25 225 GLU B CA 1
ATOM 4132 C C . GLU B 1 225 ? 9.578 19.922 31.969 1 97.25 225 GLU B C 1
ATOM 4134 O O . GLU B 1 225 ? 9.359 18.812 32.469 1 97.25 225 GLU B O 1
ATOM 4139 N N . LEU B 1 226 ? 10.047 20.094 30.75 1 97.75 226 LEU B N 1
ATOM 4140 C CA . LEU B 1 226 ? 10.398 18.969 29.906 1 97.75 226 LEU B CA 1
ATOM 4141 C C . LEU B 1 226 ? 11.531 18.156 30.516 1 97.75 226 LEU B C 1
ATOM 4143 O O . LEU B 1 226 ? 11.477 16.922 30.531 1 97.75 226 LEU B O 1
ATOM 4147 N N . ALA B 1 227 ? 12.555 18.828 31.016 1 97.94 227 ALA B N 1
ATOM 4148 C CA . ALA B 1 227 ? 13.688 18.156 31.656 1 97.94 227 ALA B CA 1
ATOM 4149 C C . ALA B 1 227 ? 13.258 17.391 32.906 1 97.94 227 ALA B C 1
ATOM 4151 O O . ALA B 1 227 ? 13.656 16.234 33.094 1 97.94 227 ALA B O 1
ATOM 4152 N N . ASP B 1 228 ? 12.422 17.984 33.656 1 97.56 228 ASP B N 1
ATOM 4153 C CA . ASP B 1 228 ? 11.938 17.391 34.906 1 97.56 228 ASP B CA 1
ATOM 4154 C C . ASP B 1 228 ? 11.141 16.109 34.625 1 97.56 228 ASP B C 1
ATOM 4156 O O . ASP B 1 228 ? 11.219 15.141 35.375 1 97.56 228 ASP B O 1
ATOM 4160 N N . ALA B 1 229 ? 10.438 16.141 33.562 1 96.62 229 ALA B N 1
ATOM 4161 C CA . ALA B 1 229 ? 9.578 15.016 33.219 1 96.62 229 ALA B CA 1
ATOM 4162 C C . ALA B 1 229 ? 10.398 13.75 33 1 96.62 229 ALA B C 1
ATOM 4164 O O . ALA B 1 229 ? 9.891 12.641 33.125 1 96.62 229 ALA B O 1
ATOM 4165 N N . VAL B 1 230 ? 11.625 13.898 32.656 1 97.31 230 VAL B N 1
ATOM 4166 C CA . VAL B 1 230 ? 12.453 12.727 32.375 1 97.31 230 VAL B CA 1
ATOM 4167 C C . VAL B 1 230 ? 13.656 12.695 33.312 1 97.31 230 VAL B C 1
ATOM 4169 O O . VAL B 1 230 ? 14.656 12.039 33.031 1 97.31 230 VAL B O 1
ATOM 4172 N N . GLN B 1 231 ? 13.664 13.484 34.281 1 97.44 231 GLN B N 1
ATOM 4173 C CA . GLN B 1 231 ? 14.656 13.492 35.375 1 97.44 231 GLN B CA 1
ATOM 4174 C C . GLN B 1 231 ? 16.047 13.844 34.812 1 97.44 231 GLN B C 1
ATOM 4176 O O . GLN B 1 231 ? 17.016 13.164 35.125 1 97.44 231 GLN B O 1
ATOM 4181 N N . LEU B 1 232 ? 16.094 14.859 34.031 1 97.56 232 LEU B N 1
ATOM 4182 C CA . LEU B 1 232 ? 17.328 15.422 33.531 1 97.56 232 LEU B CA 1
ATOM 4183 C C . LEU B 1 232 ? 17.438 16.906 33.875 1 97.56 232 LEU B C 1
ATOM 4185 O O . LEU B 1 232 ? 16.438 17.531 34.219 1 97.56 232 LEU B O 1
ATOM 4189 N N . SER B 1 233 ? 18.688 17.391 33.844 1 97.5 233 SER B N 1
ATOM 4190 C CA . SER B 1 233 ? 18.859 18.844 33.844 1 97.5 233 SER B CA 1
ATOM 4191 C C . SER B 1 233 ? 18.562 19.438 32.438 1 97.5 233 SER B C 1
ATOM 4193 O O . SER B 1 233 ? 18.547 18.719 31.453 1 97.5 233 SER B O 1
ATOM 4195 N N . THR B 1 234 ? 18.297 20.703 32.438 1 97.38 234 THR B N 1
ATOM 4196 C CA . THR B 1 234 ? 18.062 21.359 31.156 1 97.38 234 THR B CA 1
ATOM 4197 C C . THR B 1 234 ? 19.281 21.234 30.25 1 97.38 234 THR B C 1
ATOM 4199 O O . THR B 1 234 ? 19.156 21.109 29.031 1 97.38 234 THR B O 1
ATOM 4202 N N . ARG B 1 235 ? 20.453 21.234 30.875 1 97.38 235 ARG B N 1
ATOM 4203 C CA . ARG B 1 235 ? 21.688 21.094 30.125 1 97.38 235 ARG B CA 1
ATOM 4204 C C . ARG B 1 235 ? 21.797 19.688 29.516 1 97.38 235 ARG B C 1
ATOM 4206 O O . ARG B 1 235 ? 22.172 19.547 28.344 1 97.38 235 ARG B O 1
ATOM 4213 N N . GLN B 1 236 ? 21.484 18.688 30.25 1 97.69 236 GLN B N 1
ATOM 4214 C CA . GLN B 1 236 ? 21.5 17.312 29.766 1 97.69 236 GLN B CA 1
ATOM 4215 C C . GLN B 1 236 ? 20.484 17.109 28.641 1 97.69 236 GLN B C 1
ATOM 4217 O O . GLN B 1 236 ? 20.781 16.406 27.672 1 97.69 236 GLN B O 1
ATOM 4222 N N . LEU B 1 237 ? 19.344 17.703 28.844 1 97.88 237 LEU B N 1
ATOM 4223 C CA . LEU B 1 237 ? 18.312 17.594 27.828 1 97.88 237 LEU B CA 1
ATOM 4224 C C . LEU B 1 237 ? 18.781 18.234 26.516 1 97.88 237 LEU B C 1
ATOM 4226 O O . LEU B 1 237 ? 18.578 17.688 25.438 1 97.88 237 LEU B O 1
ATOM 4230 N N . GLU B 1 238 ? 19.375 19.406 26.641 1 97.56 238 GLU B N 1
ATOM 4231 C CA . GLU B 1 238 ? 19.906 20.094 25.469 1 97.56 238 GLU B CA 1
ATOM 4232 C C . GLU B 1 238 ? 20.953 19.25 24.75 1 97.56 238 GLU B C 1
ATOM 4234 O O . GLU B 1 238 ? 20.922 19.141 23.516 1 97.56 238 GLU B O 1
ATOM 4239 N N . ARG B 1 239 ? 21.828 18.625 25.453 1 97.25 239 ARG B N 1
ATOM 4240 C CA . ARG B 1 239 ? 22.844 17.766 24.875 1 97.25 239 ARG B CA 1
ATOM 4241 C C . ARG B 1 239 ? 22.234 16.562 24.188 1 97.25 239 ARG B C 1
ATOM 4243 O O . ARG B 1 239 ? 22.688 16.156 23.109 1 97.25 239 ARG B O 1
ATOM 4250 N N . LEU B 1 240 ? 21.281 16.062 24.844 1 96.5 240 LEU B N 1
ATOM 4251 C CA . LEU B 1 240 ? 20.594 14.898 24.297 1 96.5 240 LEU B CA 1
ATOM 4252 C C . LEU B 1 240 ? 19.969 15.219 22.953 1 96.5 240 LEU B C 1
ATOM 4254 O O . LEU B 1 240 ? 20.109 14.453 22 1 96.5 240 LEU B O 1
ATOM 4258 N N . PHE B 1 241 ? 19.25 16.281 22.828 1 97.5 241 PHE B N 1
ATOM 4259 C CA . PHE B 1 241 ? 18.594 16.703 21.594 1 97.5 241 PHE B CA 1
ATOM 4260 C C . PHE B 1 241 ? 19.609 17.031 20.516 1 97.5 241 PHE B C 1
ATOM 4262 O O . PHE B 1 241 ? 19.469 16.609 19.359 1 97.5 241 PHE B O 1
ATOM 4269 N N . LEU B 1 242 ? 20.672 17.703 20.875 1 96.56 242 LEU B N 1
ATOM 4270 C CA . LEU B 1 242 ? 21.703 18.062 19.906 1 96.56 242 LEU B CA 1
ATOM 4271 C C . LEU B 1 242 ? 22.391 16.797 19.375 1 96.56 242 LEU B C 1
ATOM 4273 O O . LEU B 1 242 ? 22.656 16.688 18.188 1 96.56 242 LEU B O 1
ATOM 4277 N N . LYS B 1 243 ? 22.625 15.922 20.219 1 96.12 243 LYS B N 1
ATOM 4278 C CA . LYS B 1 243 ? 23.312 14.688 19.859 1 96.12 243 LYS B CA 1
ATOM 4279 C C . LYS B 1 243 ? 22.484 13.859 18.891 1 96.12 243 LYS B C 1
ATOM 4281 O O . LYS B 1 243 ? 23 13.367 17.891 1 96.12 243 LYS B O 1
ATOM 4286 N N . TYR B 1 244 ? 21.188 13.773 19.203 1 93.31 244 TYR B N 1
ATOM 4287 C CA . TYR B 1 244 ? 20.391 12.789 18.469 1 93.31 244 TYR B CA 1
ATOM 4288 C C . TYR B 1 244 ? 19.578 13.445 17.359 1 93.31 244 TYR B C 1
ATOM 4290 O O . TYR B 1 244 ? 19.266 12.812 16.344 1 93.31 244 TYR B O 1
ATOM 4298 N N . LEU B 1 245 ? 19.203 14.742 17.562 1 93.62 245 LEU B N 1
ATOM 4299 C CA . LEU B 1 245 ? 18.297 15.359 16.594 1 93.62 245 LEU B CA 1
ATOM 4300 C C . LEU B 1 245 ? 18.969 16.547 15.914 1 93.62 245 LEU B C 1
ATOM 4302 O O . LEU B 1 245 ? 18.438 17.094 14.938 1 93.62 245 LEU B O 1
ATOM 4306 N N . GLY B 1 246 ? 20.109 16.953 16.438 1 94 246 GLY B N 1
ATOM 4307 C CA . GLY B 1 246 ? 20.875 18.016 15.797 1 94 246 GLY B CA 1
ATOM 4308 C C . GLY B 1 246 ? 20.312 19.406 16.047 1 94 246 GLY B C 1
ATOM 4309 O O . GLY B 1 246 ? 20.719 20.359 15.383 1 94 246 GLY B O 1
ATOM 4310 N N . ARG B 1 247 ? 19.391 19.516 16.984 1 95 247 ARG B N 1
ATOM 4311 C CA . ARG B 1 247 ? 18.812 20.797 17.328 1 95 247 ARG B CA 1
ATOM 4312 C C . ARG B 1 247 ? 18.375 20.828 18.797 1 95 247 ARG B C 1
ATOM 4314 O O . ARG B 1 247 ? 18.203 19.781 19.406 1 95 247 ARG B O 1
ATOM 4321 N N . SER B 1 248 ? 18.188 21.969 19.266 1 96.62 248 SER B N 1
ATOM 4322 C CA . SER B 1 248 ? 17.797 22.125 20.672 1 96.62 248 SER B CA 1
ATOM 4323 C C . SER B 1 248 ? 16.344 21.719 20.891 1 96.62 248 SER B C 1
ATOM 4325 O O . SER B 1 248 ? 15.555 21.688 19.938 1 96.62 248 SER B O 1
ATOM 4327 N N . PRO B 1 249 ? 16 21.406 22.172 1 96.88 249 PRO B N 1
ATOM 4328 C CA . PRO B 1 249 ? 14.602 21.094 22.469 1 96.88 249 PRO B CA 1
ATOM 4329 C C . PRO B 1 249 ? 13.648 22.219 22.078 1 96.88 249 PRO B C 1
ATOM 4331 O O . PRO B 1 249 ? 12.562 21.953 21.547 1 96.88 249 PRO B O 1
ATOM 4334 N N . ALA B 1 250 ? 14.047 23.391 22.328 1 96.19 250 ALA B N 1
ATOM 4335 C CA . ALA B 1 250 ? 13.203 24.531 22.016 1 96.19 250 ALA B CA 1
ATOM 4336 C C . ALA B 1 250 ? 12.945 24.641 20.516 1 96.19 250 ALA B C 1
ATOM 4338 O O . ALA B 1 250 ? 11.812 24.859 20.094 1 96.19 250 ALA B O 1
ATOM 4339 N N . LYS B 1 251 ? 13.992 24.484 19.781 1 96.38 251 LYS B N 1
ATOM 4340 C CA . LYS B 1 251 ? 13.867 24.562 18.328 1 96.38 251 LYS B CA 1
ATOM 4341 C C . LYS B 1 251 ? 13.016 23.422 17.781 1 96.38 251 LYS B C 1
ATOM 4343 O O . LYS B 1 251 ? 12.188 23.625 16.891 1 96.38 251 LYS B O 1
ATOM 4348 N N . HIS B 1 252 ? 13.25 22.266 18.344 1 96.62 252 HIS B N 1
ATOM 4349 C CA . HIS B 1 252 ? 12.469 21.109 17.922 1 96.62 252 HIS B CA 1
ATOM 4350 C C . HIS B 1 252 ? 10.992 21.297 18.234 1 96.62 252 HIS B C 1
ATOM 4352 O O . HIS B 1 252 ? 10.133 21.031 17.391 1 96.62 252 HIS B O 1
ATOM 4358 N N . TYR B 1 253 ? 10.719 21.734 19.406 1 97.12 253 TYR B N 1
ATOM 4359 C CA . TYR B 1 253 ? 9.352 21.969 19.844 1 97.12 253 TYR B CA 1
ATOM 4360 C C . TYR B 1 253 ? 8.672 23.016 18.969 1 97.12 253 TYR B C 1
ATOM 4362 O O . TYR B 1 253 ? 7.516 22.844 18.562 1 97.12 253 TYR B O 1
ATOM 4370 N N . LEU B 1 254 ? 9.391 24.047 18.672 1 96.69 254 LEU B N 1
ATOM 4371 C CA . LEU B 1 254 ? 8.883 25.094 17.812 1 96.69 254 LEU B CA 1
ATOM 4372 C C . LEU B 1 254 ? 8.508 24.547 16.438 1 96.69 254 LEU B C 1
ATOM 4374 O O . LEU B 1 254 ? 7.461 24.891 15.883 1 96.69 254 LEU B O 1
ATOM 4378 N N . ARG B 1 255 ? 9.328 23.719 15.953 1 95.44 255 ARG B N 1
ATOM 4379 C CA . ARG B 1 255 ? 9.07 23.141 14.641 1 95.44 255 ARG B CA 1
ATOM 4380 C C . ARG B 1 255 ? 7.785 22.312 14.648 1 95.44 255 ARG B C 1
ATOM 4382 O O . ARG B 1 255 ? 6.98 22.406 13.719 1 95.44 255 ARG B O 1
ATOM 4389 N N . ILE B 1 256 ? 7.625 21.516 15.68 1 95.56 256 ILE B N 1
ATOM 4390 C CA . ILE B 1 256 ? 6.422 20.703 15.812 1 95.56 256 ILE B CA 1
ATOM 4391 C C . ILE B 1 256 ? 5.188 21.609 15.812 1 95.56 256 ILE B C 1
ATOM 4393 O O . ILE B 1 256 ? 4.211 21.344 15.117 1 95.56 256 ILE B O 1
ATOM 4397 N N . ARG B 1 257 ? 5.262 22.641 16.578 1 96.44 257 ARG B N 1
ATOM 4398 C CA . ARG B 1 257 ? 4.145 23.578 16.703 1 96.44 257 ARG B CA 1
ATOM 4399 C C . ARG B 1 257 ? 3.877 24.297 15.383 1 96.44 257 ARG B C 1
ATOM 4401 O O . ARG B 1 257 ? 2.721 24.484 14.992 1 96.44 257 ARG B O 1
ATOM 4408 N N . LEU B 1 258 ? 4.91 24.688 14.695 1 96.31 258 LEU B N 1
ATOM 4409 C CA . LEU B 1 258 ? 4.766 25.375 13.422 1 96.31 258 LEU B CA 1
ATOM 4410 C C . LEU B 1 258 ? 4.195 24.453 12.359 1 96.31 258 LEU B C 1
ATOM 4412 O O . LEU B 1 258 ? 3.396 24.875 11.516 1 96.31 258 LEU B O 1
ATOM 4416 N N . GLU B 1 259 ? 4.605 23.219 12.391 1 93.69 259 GLU B N 1
ATOM 4417 C CA . GLU B 1 259 ? 4.051 22.234 11.461 1 93.69 259 GLU B CA 1
ATOM 4418 C C . GLU B 1 259 ? 2.555 22.047 11.688 1 93.69 259 GLU B C 1
ATOM 4420 O O . GLU B 1 259 ? 1.782 21.938 10.734 1 93.69 259 GLU B O 1
ATOM 4425 N N . HIS B 1 260 ? 2.236 21.969 12.906 1 94.19 260 HIS B N 1
ATOM 4426 C CA . HIS B 1 260 ? 0.822 21.891 13.25 1 94.19 260 HIS B CA 1
ATOM 4427 C C . HIS B 1 260 ? 0.066 23.125 12.734 1 94.19 260 HIS B C 1
ATOM 4429 O O . HIS B 1 260 ? -1.021 22.984 12.172 1 94.19 260 HIS B O 1
ATOM 4435 N N . ALA B 1 261 ? 0.603 24.25 12.922 1 95.69 261 ALA B N 1
ATOM 4436 C CA . ALA B 1 261 ? 0.002 25.484 12.438 1 95.69 261 ALA B CA 1
ATOM 4437 C C . ALA B 1 261 ? -0.177 25.453 10.922 1 95.69 261 ALA B C 1
ATOM 4439 O O . ALA B 1 261 ? -1.23 25.844 10.414 1 95.69 261 ALA B O 1
ATOM 4440 N N . ARG B 1 262 ? 0.823 25.094 10.281 1 93.25 262 ARG B N 1
ATOM 4441 C CA . ARG B 1 262 ? 0.771 25.016 8.82 1 93.25 262 ARG B CA 1
ATOM 4442 C C . ARG B 1 262 ? -0.38 24.125 8.359 1 93.25 262 ARG B C 1
ATOM 4444 O O . ARG B 1 262 ? -1.102 24.469 7.422 1 93.25 262 ARG B O 1
ATOM 4451 N N . ASN B 1 263 ? -0.506 23.016 8.984 1 90.62 263 ASN B N 1
ATOM 4452 C CA . ASN B 1 263 ? -1.604 22.125 8.656 1 90.62 263 ASN B CA 1
ATOM 4453 C C . ASN B 1 263 ? -2.959 22.797 8.836 1 90.62 263 ASN B C 1
ATOM 4455 O O . ASN B 1 263 ? -3.83 22.688 7.965 1 90.62 263 ASN B O 1
ATOM 4459 N N . LEU B 1 264 ? -3.092 23.5 9.914 1 92.19 264 LEU B N 1
ATOM 4460 C CA . LEU B 1 264 ? -4.348 24.188 10.188 1 92.19 264 LEU B CA 1
ATOM 4461 C C . LEU B 1 264 ? -4.609 25.266 9.141 1 92.19 264 LEU B C 1
ATOM 4463 O O . LEU B 1 264 ? -5.73 25.406 8.656 1 92.19 264 LEU B O 1
ATOM 4467 N N . ILE B 1 265 ? -3.58 25.984 8.805 1 92.75 265 ILE B N 1
ATOM 4468 C CA . ILE B 1 265 ? -3.703 27.062 7.844 1 92.75 265 ILE B CA 1
ATOM 4469 C C . ILE B 1 265 ? -4.137 26.516 6.488 1 92.75 265 ILE B C 1
ATOM 4471 O O . ILE B 1 265 ? -5.012 27.078 5.832 1 92.75 265 ILE B O 1
ATOM 4475 N N . ARG B 1 266 ? -3.59 25.406 6.145 1 87.94 266 ARG B N 1
ATOM 4476 C CA . ARG B 1 266 ? -3.82 24.828 4.828 1 87.94 266 ARG B CA 1
ATOM 4477 C C . ARG B 1 266 ? -5.172 24.125 4.77 1 87.94 266 ARG B C 1
ATOM 4479 O O . ARG B 1 266 ? -5.785 24.031 3.703 1 87.94 266 ARG B O 1
ATOM 4486 N N . GLN B 1 267 ? -5.672 23.734 5.879 1 87.5 267 GLN B N 1
ATOM 4487 C CA . GLN B 1 267 ? -6.797 22.812 5.844 1 87.5 267 GLN B CA 1
ATOM 4488 C C . GLN B 1 267 ? -8.07 23.469 6.375 1 87.5 267 GLN B C 1
ATOM 4490 O O . GLN B 1 267 ? -9.164 22.922 6.207 1 87.5 267 GLN B O 1
ATOM 4495 N N . THR B 1 268 ? -7.918 24.641 7.043 1 88.31 268 THR B N 1
ATOM 4496 C CA . THR B 1 268 ? -9.078 25.266 7.664 1 88.31 268 THR B CA 1
ATOM 4497 C C . THR B 1 268 ? -9.148 26.75 7.309 1 88.31 268 THR B C 1
ATOM 4499 O O . THR B 1 268 ? -8.195 27.312 6.758 1 88.31 268 THR B O 1
ATOM 4502 N N . ALA B 1 269 ? -10.312 27.281 7.59 1 86.62 269 ALA B N 1
ATOM 4503 C CA . ALA B 1 269 ? -10.492 28.719 7.426 1 86.62 269 ALA B CA 1
ATOM 4504 C C . ALA B 1 269 ? -10.25 29.453 8.742 1 86.62 269 ALA B C 1
ATOM 4506 O O . ALA B 1 269 ? -10.633 30.625 8.883 1 86.62 269 ALA B O 1
ATOM 4507 N N . MET B 1 270 ? -9.617 28.828 9.625 1 89.69 270 MET B N 1
ATOM 4508 C CA . MET B 1 270 ? -9.328 29.438 10.922 1 89.69 270 MET B CA 1
ATOM 4509 C C . MET B 1 270 ? -8.477 30.688 10.758 1 89.69 270 MET B C 1
ATOM 4511 O O . MET B 1 270 ? -7.496 30.688 10.008 1 89.69 270 MET B O 1
ATOM 4515 N N . PRO B 1 271 ? -8.961 31.719 11.422 1 93.19 271 PRO B N 1
ATOM 4516 C CA . PRO B 1 271 ? -8.141 32.938 11.344 1 93.19 271 PRO B CA 1
ATOM 4517 C C . PRO B 1 271 ? -6.711 32.719 11.828 1 93.19 271 PRO B C 1
ATOM 4519 O O . PRO B 1 271 ? -6.488 31.938 12.766 1 93.19 271 PRO B O 1
ATOM 4522 N N . LEU B 1 272 ? -5.812 33.406 11.25 1 95 272 LEU B N 1
ATOM 4523 C CA . LEU B 1 272 ? -4.395 33.219 11.531 1 95 272 LEU B CA 1
ATOM 4524 C C . LEU B 1 272 ? -4.098 33.438 13.008 1 95 272 LEU B C 1
ATOM 4526 O O . LEU B 1 272 ? -3.27 32.719 13.594 1 95 272 LEU B O 1
ATOM 4530 N N . LEU B 1 273 ? -4.773 34.406 13.539 1 94.94 273 LEU B N 1
ATOM 4531 C CA . LEU B 1 273 ? -4.57 34.656 14.961 1 94.94 273 LEU B CA 1
ATOM 4532 C C . LEU B 1 273 ? -5.004 33.469 15.805 1 94.94 273 LEU B C 1
ATOM 4534 O O . LEU B 1 273 ? -4.336 33.125 16.781 1 94.94 273 LEU B O 1
ATOM 4538 N N . SER B 1 274 ? -6.094 32.906 15.484 1 94.81 274 SER B N 1
ATOM 4539 C CA . SER B 1 274 ? -6.59 31.719 16.188 1 94.81 274 SER B CA 1
ATOM 4540 C C . SER B 1 274 ? -5.633 30.531 16.031 1 94.81 274 SER B C 1
ATOM 4542 O O . SER B 1 274 ? -5.41 29.781 16.984 1 94.81 274 SER B O 1
ATOM 4544 N N . VAL B 1 275 ? -5.109 30.359 14.836 1 95.62 275 VAL B N 1
ATOM 4545 C CA . VAL B 1 275 ? -4.129 29.312 14.586 1 95.62 275 VAL B CA 1
ATOM 4546 C C . VAL B 1 275 ? -2.916 29.516 15.492 1 95.62 275 VAL B C 1
ATOM 4548 O O . VAL B 1 275 ? -2.424 28.562 16.094 1 95.62 275 VAL B O 1
ATOM 4551 N N . ALA B 1 276 ? -2.492 30.766 15.57 1 96.56 276 ALA B N 1
ATOM 4552 C CA . ALA B 1 276 ? -1.349 31.094 16.422 1 96.56 276 ALA B CA 1
ATOM 4553 C C . ALA B 1 276 ? -1.598 30.672 17.859 1 96.56 276 ALA B C 1
ATOM 4555 O O . ALA B 1 276 ? -0.747 30.016 18.484 1 96.56 276 ALA B O 1
ATOM 4556 N N . PHE B 1 277 ? -2.764 30.938 18.328 1 93.81 277 PHE B N 1
ATOM 4557 C CA . PHE B 1 277 ? -3.104 30.625 19.719 1 93.81 277 PHE B CA 1
ATOM 4558 C C . PHE B 1 277 ? -3.219 29.125 19.922 1 93.81 277 PHE B C 1
ATOM 4560 O O . PHE B 1 277 ? -2.75 28.578 20.922 1 93.81 277 PHE B O 1
ATOM 4567 N N . GLU B 1 278 ? -3.771 28.422 18.984 1 92.94 278 GLU B N 1
ATOM 4568 C CA . GLU B 1 278 ? -3.934 26.969 19.047 1 92.94 278 GLU B CA 1
ATOM 4569 C C . GLU B 1 278 ? -2.58 26.266 19.062 1 92.94 278 GLU B C 1
ATOM 4571 O O . GLU B 1 278 ? -2.484 25.109 19.453 1 92.94 278 GLU B O 1
ATOM 4576 N N . CYS B 1 279 ? -1.609 26.969 18.625 1 96 279 CYS B N 1
ATOM 4577 C CA . CYS B 1 279 ? -0.284 26.375 18.531 1 96 279 CYS B CA 1
ATOM 4578 C C . CYS B 1 279 ? 0.648 26.938 19.609 1 96 279 CYS B C 1
ATOM 4580 O O . CYS B 1 279 ? 1.863 26.75 19.531 1 96 279 CYS B O 1
ATOM 4582 N N . GLY B 1 280 ? 0.078 27.734 20.516 1 95.62 280 GLY B N 1
ATOM 4583 C CA . GLY B 1 280 ? 0.787 28.109 21.734 1 95.62 280 GLY B CA 1
ATOM 4584 C C . GLY B 1 280 ? 1.559 29.406 21.578 1 95.62 280 GLY B C 1
ATOM 4585 O O . GLY B 1 280 ? 2.443 29.703 22.391 1 95.62 280 GLY B O 1
ATOM 4586 N N . PHE B 1 281 ? 1.253 30.156 20.609 1 96.12 281 PHE B N 1
ATOM 4587 C CA . PHE B 1 281 ? 1.905 31.453 20.469 1 96.12 281 PHE B CA 1
ATOM 4588 C C . PHE B 1 281 ? 1.125 32.531 21.203 1 96.12 281 PHE B C 1
ATOM 4590 O O . PHE B 1 281 ? -0.108 32.531 21.203 1 96.12 281 PHE B O 1
ATOM 4597 N N . THR B 1 282 ? 1.874 33.438 21.766 1 91.44 282 THR B N 1
ATOM 4598 C CA . THR B 1 282 ? 1.239 34.5 22.562 1 91.44 282 THR B CA 1
ATOM 4599 C C . THR B 1 282 ? 1.058 35.75 21.734 1 91.44 282 THR B C 1
ATOM 4601 O O . THR B 1 282 ? 0.315 36.656 22.125 1 91.44 282 THR B O 1
ATOM 4604 N N . SER B 1 283 ? 1.787 35.781 20.609 1 92.44 283 SER B N 1
ATOM 4605 C CA . SER B 1 283 ? 1.67 36.969 19.766 1 92.44 283 SER B CA 1
ATOM 4606 C C . SER B 1 283 ? 1.667 36.625 18.281 1 92.44 283 SER B C 1
ATOM 4608 O O . SER B 1 283 ? 2.377 35.688 17.859 1 92.44 283 SER B O 1
ATOM 4610 N N . ALA B 1 284 ? 0.898 37.406 17.578 1 92.69 284 ALA B N 1
ATOM 4611 C CA . ALA B 1 284 ? 0.805 37.219 16.141 1 92.69 284 ALA B CA 1
ATOM 4612 C C . ALA B 1 284 ? 2.129 37.531 15.445 1 92.69 284 ALA B C 1
ATOM 4614 O O . ALA B 1 284 ? 2.506 36.906 14.469 1 92.69 284 ALA B O 1
ATOM 4615 N N . SER B 1 285 ? 2.773 38.469 15.992 1 94.62 285 SER B N 1
ATOM 4616 C CA . SER B 1 285 ? 4.047 38.906 15.414 1 94.62 285 SER B CA 1
ATOM 4617 C C . SER B 1 285 ? 5.109 37.812 15.562 1 94.62 285 SER B C 1
ATOM 4619 O O . SER B 1 285 ? 5.836 37.531 14.609 1 94.62 285 SER B O 1
ATOM 4621 N N . HIS B 1 286 ? 5.156 37.312 16.734 1 95.94 286 HIS B N 1
ATOM 4622 C CA . HIS B 1 286 ? 6.109 36.219 16.969 1 95.94 286 HIS B CA 1
ATOM 4623 C C . HIS B 1 286 ? 5.789 35.031 16.094 1 95.94 286 HIS B C 1
ATOM 4625 O O . HIS B 1 286 ? 6.695 34.406 15.516 1 95.94 286 HIS B O 1
ATOM 4631 N N . PHE B 1 287 ? 4.551 34.688 16.016 1 97.44 287 PHE B N 1
ATOM 4632 C CA . PHE B 1 287 ? 4.098 33.562 15.188 1 97.44 287 PHE B CA 1
ATOM 4633 C C . PHE B 1 287 ? 4.504 33.781 13.734 1 97.44 287 PHE B C 1
ATOM 4635 O O . PHE B 1 287 ? 5.105 32.906 13.109 1 97.44 287 PHE B O 1
ATOM 4642 N N . SER B 1 288 ? 4.242 34.906 13.219 1 97.06 288 SER B N 1
ATOM 4643 C CA . SER B 1 288 ? 4.516 35.219 11.812 1 97.06 288 SER B CA 1
ATOM 4644 C C . SER B 1 288 ? 6.008 35.156 11.516 1 97.06 288 SER B C 1
ATOM 4646 O O . SER B 1 288 ? 6.414 34.625 10.492 1 97.06 288 SER B O 1
ATOM 4648 N N . LYS B 1 289 ? 6.777 35.688 12.359 1 97.06 289 LYS B N 1
ATOM 4649 C CA . LYS B 1 289 ? 8.227 35.688 12.18 1 97.06 289 LYS B CA 1
ATOM 4650 C C . LYS B 1 289 ? 8.781 34.25 12.219 1 97.06 289 LYS B C 1
ATOM 4652 O O . LYS B 1 289 ? 9.578 33.875 11.359 1 97.06 289 LYS B O 1
ATOM 4657 N N . ALA B 1 290 ? 8.352 33.531 13.227 1 97.19 290 ALA B N 1
ATOM 4658 C CA . ALA B 1 290 ? 8.812 32.156 13.367 1 97.19 290 ALA B CA 1
ATOM 4659 C C . ALA B 1 290 ? 8.398 31.312 12.156 1 97.19 290 ALA B C 1
ATOM 4661 O O . ALA B 1 290 ? 9.18 30.484 11.672 1 97.19 290 ALA B O 1
ATOM 4662 N N . TYR B 1 291 ? 7.219 31.5 11.719 1 97.56 291 TYR B N 1
ATOM 4663 C CA . TYR B 1 291 ? 6.691 30.781 10.555 1 97.56 291 TYR B CA 1
ATOM 4664 C C . TYR B 1 291 ? 7.512 31.094 9.312 1 97.56 291 TYR B C 1
ATOM 4666 O O . TYR B 1 291 ? 7.898 30.172 8.578 1 97.56 291 TYR B O 1
ATOM 4674 N N . LEU B 1 292 ? 7.77 32.344 9.094 1 96.69 292 LEU B N 1
ATOM 4675 C CA . LEU B 1 292 ? 8.586 32.781 7.965 1 96.69 292 LEU B CA 1
ATOM 4676 C C . LEU B 1 292 ? 9.977 32.156 8.023 1 96.69 292 LEU B C 1
ATOM 4678 O O . LEU B 1 292 ? 10.484 31.656 7.016 1 96.69 292 LEU B O 1
ATOM 4682 N N . ASP B 1 293 ? 10.523 32.188 9.148 1 96.25 293 ASP B N 1
ATOM 4683 C CA . ASP B 1 293 ? 11.867 31.656 9.328 1 96.25 293 ASP B CA 1
ATOM 4684 C C . ASP B 1 293 ? 11.891 30.156 9.055 1 96.25 293 ASP B C 1
ATOM 4686 O O . ASP B 1 293 ? 12.8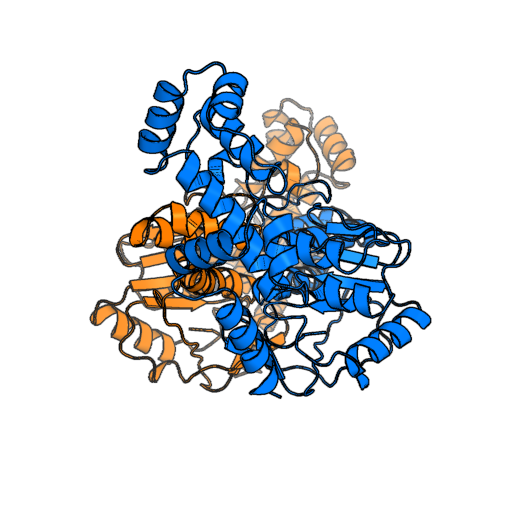59 29.625 8.508 1 96.25 293 ASP B O 1
ATOM 4690 N N . CYS B 1 294 ? 10.859 29.516 9.43 1 94.19 294 CYS B N 1
ATOM 4691 C CA . CYS B 1 294 ? 10.805 28.062 9.344 1 94.19 294 CYS B CA 1
ATOM 4692 C C . CYS B 1 294 ? 10.469 27.609 7.93 1 94.19 294 CYS B C 1
ATOM 4694 O O . CYS B 1 294 ? 11.062 26.656 7.422 1 94.19 294 CYS B O 1
ATOM 4696 N N . PHE B 1 295 ? 9.516 28.281 7.273 1 92.94 295 PHE B N 1
ATOM 4697 C CA . PHE B 1 295 ? 8.977 27.734 6.031 1 92.94 295 PHE B CA 1
ATOM 4698 C C . PHE B 1 295 ? 9.328 28.625 4.852 1 92.94 295 PHE B C 1
ATOM 4700 O O . PHE B 1 295 ? 9.039 28.297 3.701 1 92.94 295 PHE B O 1
ATOM 4707 N N . GLY B 1 296 ? 9.836 29.781 5.074 1 92.88 296 GLY B N 1
ATOM 4708 C CA . GLY B 1 296 ? 10.297 30.656 4.012 1 92.88 296 GLY B CA 1
ATOM 4709 C C . GLY B 1 296 ? 9.195 31.562 3.467 1 92.88 296 GLY B C 1
ATOM 4710 O O . GLY B 1 296 ? 9.43 32.344 2.537 1 92.88 296 GLY B O 1
ATOM 4711 N N . GLN B 1 297 ? 8.016 31.453 3.988 1 93.44 297 GLN B N 1
ATOM 4712 C CA . GLN B 1 297 ? 6.902 32.312 3.625 1 93.44 297 GLN B CA 1
ATOM 4713 C C . GLN B 1 297 ? 5.992 32.562 4.824 1 93.44 297 GLN B C 1
ATOM 4715 O O . GLN B 1 297 ? 5.891 31.734 5.723 1 93.44 297 GLN B O 1
ATOM 4720 N N . PRO B 1 298 ? 5.363 33.75 4.777 1 95.44 298 PRO B N 1
ATOM 4721 C CA . PRO B 1 298 ? 4.477 34.031 5.906 1 95.44 298 PRO B CA 1
ATOM 4722 C C . PRO B 1 298 ? 3.188 33.219 5.875 1 95.44 298 PRO B C 1
ATOM 4724 O O . PRO B 1 298 ? 2.812 32.688 4.824 1 95.44 298 PRO B O 1
ATOM 4727 N N . PRO B 1 299 ? 2.557 33.125 7.027 1 95.19 299 PRO B N 1
ATOM 4728 C CA . PRO B 1 299 ? 1.305 32.344 7.086 1 95.19 299 PRO B CA 1
ATOM 4729 C C . PRO B 1 299 ? 0.259 32.875 6.098 1 95.19 299 PRO B C 1
ATOM 4731 O O . PRO B 1 299 ? -0.489 32.062 5.523 1 95.19 299 PRO B O 1
ATOM 4734 N N . SER B 1 300 ? 0.212 34.125 5.91 1 93.88 300 SER B N 1
ATOM 4735 C CA . SER B 1 300 ? -0.77 34.719 5 1 93.88 300 SER B CA 1
ATOM 4736 C C . SER B 1 300 ? -0.534 34.25 3.566 1 93.88 300 SER B C 1
ATOM 4738 O O . SER B 1 300 ? -1.485 33.969 2.83 1 93.88 300 SER B O 1
ATOM 4740 N N . ALA B 1 301 ? 0.663 34.188 3.201 1 92.62 301 ALA B N 1
ATOM 4741 C CA . ALA B 1 301 ? 1.02 33.719 1.864 1 92.62 301 ALA B CA 1
ATOM 4742 C C . ALA B 1 301 ? 0.65 32.25 1.678 1 92.62 301 ALA B C 1
ATOM 4744 O O . ALA B 1 301 ? 0.185 31.844 0.608 1 92.62 301 ALA B O 1
ATOM 4745 N N . GLU B 1 302 ? 0.911 31.516 2.746 1 90.88 302 GLU B N 1
ATOM 4746 C CA . GLU B 1 302 ? 0.538 30.109 2.721 1 90.88 302 GLU B CA 1
ATOM 4747 C C . GLU B 1 302 ? -0.956 29.938 2.457 1 90.88 302 GLU B C 1
ATOM 4749 O O . GLU B 1 302 ? -1.356 29.094 1.656 1 90.88 302 GLU B O 1
ATOM 4754 N N . ARG B 1 303 ? -1.679 30.703 3.104 1 88.5 303 ARG B N 1
ATOM 4755 C CA . ARG B 1 303 ? -3.131 30.656 2.959 1 88.5 303 ARG B CA 1
ATOM 4756 C C . ARG B 1 303 ? -3.553 31.047 1.546 1 88.5 303 ARG B C 1
ATOM 4758 O O . ARG B 1 303 ? -4.438 30.422 0.962 1 88.5 303 ARG B O 1
ATOM 4765 N N . LYS B 1 304 ? -2.957 32.062 0.974 1 85 304 LYS B N 1
ATOM 4766 C CA . LYS B 1 304 ? -3.27 32.531 -0.37 1 85 304 LYS B CA 1
ATOM 4767 C C . LYS B 1 304 ? -2.914 31.484 -1.423 1 85 304 LYS B C 1
ATOM 4769 O O . LYS B 1 304 ? -3.635 31.312 -2.408 1 85 304 LYS B O 1
ATOM 4774 N N . LEU B 1 305 ? -1.831 30.859 -1.169 1 76.56 305 LEU B N 1
ATOM 4775 C CA . LEU B 1 305 ? -1.38 29.828 -2.098 1 76.56 305 LEU B CA 1
ATOM 4776 C C . LEU B 1 305 ? -2.4 28.703 -2.193 1 76.56 305 LEU B C 1
ATOM 4778 O O . LEU B 1 305 ? -2.652 28.172 -3.281 1 76.56 305 LEU B O 1
ATOM 4782 N N . VAL B 1 306 ? -2.928 28.391 -1.172 1 73.88 306 VAL B N 1
ATOM 4783 C CA . VAL B 1 306 ? -3.902 27.297 -1.13 1 73.88 306 VAL B CA 1
ATOM 4784 C C . VAL B 1 306 ? -5.195 27.75 -1.815 1 73.88 306 VAL B C 1
ATOM 4786 O O . VAL B 1 306 ? -5.82 26.969 -2.537 1 73.88 306 VAL B O 1
ATOM 4789 N N . GLN B 1 307 ? -5.523 28.984 -1.606 1 70.38 307 GLN B N 1
ATOM 4790 C CA . GLN B 1 307 ? -6.742 29.531 -2.203 1 70.38 307 GLN B CA 1
ATOM 4791 C C . GLN B 1 307 ? -6.598 29.656 -3.717 1 70.38 307 GLN B C 1
ATOM 4793 O O . GLN B 1 307 ? -7.555 29.422 -4.457 1 70.38 307 GLN B O 1
ATOM 4798 N N . THR B 1 308 ? -5.398 29.969 -4.191 1 64.19 308 THR B N 1
ATOM 4799 C CA . THR B 1 308 ? -5.152 30.125 -5.621 1 64.19 308 THR B CA 1
ATOM 4800 C C . THR B 1 308 ? -5.113 28.766 -6.316 1 64.19 308 THR B C 1
ATOM 4802 O O . THR B 1 308 ? -5.574 28.625 -7.449 1 64.19 308 THR B O 1
ATOM 4805 N N . GLN B 1 309 ? -4.496 27.906 -5.723 1 59.5 309 GLN B N 1
ATOM 4806 C CA . GLN B 1 309 ? -4.422 26.578 -6.336 1 59.5 309 GLN B CA 1
ATOM 4807 C C . GLN B 1 309 ? -5.805 25.953 -6.441 1 59.5 309 GLN B C 1
ATOM 4809 O O . GLN B 1 309 ? -6.07 25.172 -7.367 1 59.5 309 GLN B O 1
ATOM 4814 N N . GLY B 1 310 ? -6.609 26.344 -5.551 1 53.62 310 GLY B N 1
ATOM 4815 C CA . GLY B 1 310 ? -7.988 25.891 -5.645 1 53.62 310 GLY B CA 1
ATOM 4816 C C . GLY B 1 310 ? -8.781 26.609 -6.715 1 53.62 310 GLY B C 1
ATOM 4817 O O . GLY B 1 310 ? -9.672 26.016 -7.336 1 53.62 310 GLY B O 1
ATOM 4818 N N . SER B 1 311 ? -8.492 28.047 -6.949 1 43.78 311 SER B N 1
ATOM 4819 C CA . SER B 1 311 ? -9.219 28.844 -7.934 1 43.78 311 SER B CA 1
ATOM 4820 C C . SER B 1 311 ? -8.688 28.594 -9.344 1 43.78 311 SER B C 1
ATOM 4822 O O . SER B 1 311 ? -9.43 28.719 -10.32 1 43.78 311 SER B O 1
ATOM 4824 N N . VAL B 1 312 ? -7.418 28.656 -9.5 1 40.03 312 VAL B N 1
ATOM 4825 C CA . VAL B 1 312 ? -6.922 28.562 -10.875 1 40.03 312 VAL B CA 1
ATOM 4826 C C . VAL B 1 312 ? -7.449 27.297 -11.531 1 40.03 312 VAL B C 1
ATOM 4828 O O . VAL B 1 312 ? -7.352 27.141 -12.75 1 40.03 312 VAL B O 1
ATOM 4831 N N . ARG B 1 313 ? -7.488 26.281 -10.938 1 42.91 313 ARG B N 1
ATOM 4832 C CA . ARG B 1 313 ? -7.918 25.047 -11.602 1 42.91 313 ARG B CA 1
ATOM 4833 C C . ARG B 1 313 ? -9.438 24.906 -11.562 1 42.91 313 ARG B C 1
ATOM 4835 O O . ARG B 1 313 ? -9.977 23.859 -11.938 1 42.91 313 ARG B O 1
ATOM 4842 N N . ALA B 1 314 ? -10.156 26.062 -10.953 1 32.91 314 ALA B N 1
ATOM 4843 C CA . ALA B 1 314 ? -11.594 26.172 -11.203 1 32.91 314 ALA B CA 1
ATOM 4844 C C . ALA B 1 314 ? -11.867 26.859 -12.539 1 32.91 314 ALA B C 1
ATOM 4846 O O . ALA B 1 314 ? -11.18 27.812 -12.906 1 32.91 314 ALA B O 1
#

Radius of gyration: 26.28 Å; Cα contacts (8 Å, |Δi|>4): 1183; chains: 2; bounding box: 57×80×65 Å

Foldseek 3Di:
DEEAQFAVQLVCLQVLLQVLLCVLVVHRPDDDFFEYQQFAWHAHVVGDIDGGRGYLLPDDDDQEDEYTHHALRVQDDCVSNLVSQVVRVVVPHQYEYEAARVLSCVVSVNQQVHEWEHAPLCGVQSCVVPVRGHYDQWQKDDGPSYIYGHGRNSSNLSNLVVCCVPPNNVSSVSSCVVVVPVDRDDRRDGPDDQPCVVQVHDDVLLSVLVVQLLVQFLAGDDLCRSQVVSVHDSVVQQVVCCVRVVGGPVVVSLLSLLSSLLSNLLNHPDDSVVSCNSRHHPDSVVSQVSNCVNPVHGSVVSNVVNNVVSPVVD/DEEAQFAVQLVCLQVLLQVLLCVLVVHRPDDDFFEYQQFAWHAHNVGDIDGGRGYLQPDDDDQEDEYTHHALRVQDDCVSNLVSQVVRVVVPHQYEYEAQRVLSCVVSVNQQVHEWEHAPLCGVQSCVVPVRGHYDQWQKDDGPSYIYGHGRNSSNLSNLVVCCVPPNNVSSVSSCVVVVPVDRDDRRDGPDDQPCVVQVHDDVLLSVLVVQLLVQFLAGDDLCRSQVVSVHHSVVQQVVCCVRVVGGPVVVSLLSLLSSLLSNLLNHPDDSVVSCNSRHHPDSVVSQVSNCVNPVHGSVVSNVVNNVVSPVVD

Solvent-accessible surface area (backbone atoms only — not comparable to full-atom values): 32112 Å² total; per-residue (Å²): 62,46,39,68,22,13,38,55,42,21,47,31,28,41,51,47,52,46,50,39,40,17,60,72,71,71,45,81,82,60,84,87,82,42,26,12,83,80,18,55,42,44,37,27,59,83,68,50,37,32,56,32,75,26,30,33,76,69,60,70,95,52,72,60,48,48,28,31,16,32,57,70,60,82,52,62,84,54,63,54,50,39,51,28,52,52,55,40,42,75,73,67,20,29,44,32,18,28,18,43,16,32,56,55,39,50,75,58,62,72,36,75,94,34,56,33,18,29,22,75,82,50,38,63,34,50,47,71,74,36,78,82,50,48,70,48,67,32,24,28,27,79,40,91,58,32,36,18,13,26,8,23,52,35,19,31,28,48,47,39,52,52,36,26,74,75,66,31,60,61,52,28,28,53,28,35,40,71,34,32,42,76,65,86,57,61,44,84,38,69,42,61,45,55,66,44,63,50,67,72,48,80,55,65,59,59,53,50,45,51,51,50,48,74,74,29,41,46,65,60,73,49,66,60,58,50,15,53,74,62,75,40,49,54,66,55,44,36,50,51,27,36,73,74,69,68,39,43,58,68,58,50,46,48,49,55,28,48,51,52,34,50,44,36,46,69,62,38,86,62,51,68,63,56,43,32,41,57,34,42,38,91,42,65,65,59,41,40,51,53,38,23,72,72,69,73,46,42,62,67,55,51,41,48,52,53,53,43,63,43,47,70,79,96,62,46,39,66,22,12,38,54,41,22,46,31,26,42,50,48,52,47,52,39,40,19,60,73,71,70,44,82,82,60,84,86,80,44,26,12,83,78,19,55,42,43,37,26,62,82,66,50,38,32,57,32,76,26,30,33,77,69,60,70,96,52,71,61,48,48,28,31,16,33,57,70,59,82,52,63,85,52,64,54,51,38,52,30,50,53,54,39,42,74,73,66,21,28,45,32,18,28,17,42,16,32,56,57,39,49,75,57,62,72,36,75,91,32,57,33,18,29,22,74,83,49,38,67,34,51,46,70,75,36,78,82,49,51,68,50,66,31,23,27,28,78,39,90,59,33,35,20,13,25,8,23,52,33,18,31,28,50,46,37,52,51,37,28,73,75,67,31,60,63,50,28,28,53,30,35,38,70,33,31,39,77,64,85,58,60,42,85,39,69,43,62,46,55,65,45,63,51,67,72,48,81,55,63,58,60,54,50,45,52,52,50,47,75,74,28,37,46,66,59,74,50,66,62,58,50,15,54,75,61,74,40,49,56,67,54,43,35,50,51,27,36,73,74,70,68,39,43,56,66,59,51,48,48,50,55,27,48,53,51,36,50,43,36,44,71,61,36,87,62,50,67,62,57,42,32,42,58,33,42,39,93,42,66,66,60,41,39,51,53,37,22,71,71,70,74,45,42,62,68,55,53,41,49,51,54,53,43,63,42,47,70,80,96

Secondary structure (DSSP, 8-state):
-BPTTB-HHHHHHHHHHHHHHHHHHTS-S-----EESSSSEEEBTTS-EEE-SEEGGG--S-SEEEEE-BTTTTSS--HHHHHHHHHHHHTT-EEEEETTHHHHHHHTT--TTSEEE--GGGHHHHHHH-TTSEEE-BSEEEETTEEEE--TTHHHHHHHHHHHHHH-HHHHHHHHHHTT-SSPPPTTSBSSPPHHHHHT---HHHHHHHHHHHH-SSSPPPHHHHHHHTT--HHHHHHHHHHHHSS-HHHHHHHHHHHHHHHHHHH----HHHHHHHTT-S-HHHHHHHHHHHHSS-HHHHHHHHHHHHHTT-/-BPTTB-HHHHHHHHHHHHHHHHHHTS-S-----EESSSSEEEBTTS-EEE-SEEGGG--S-SEEEEE-BTTTTSS--HHHHHHHHHHHHTT-EEEEETTHHHHHHHTT--TTSEEE--GGGHHHHHHH-TTSEEE-BSEEEETTEEEE--TTHHHHHHHHHHHHHH-HHHHHHHHHHTT-S-PPPTTSBSSPPHHHHHT---HHHHHHHHHHHH-SSSPPPHHHHHHHTT--HHHHHHHHHHHHSS-HHHHHHHHHHHHHHHHHHH----HHHHHHHTT-S-HHHHHHHHHHHHSS-HHHHHHHHHHHHHTT-

InterPro domains:
  IPR002818 DJ-1/PfpI [PF01965] (34-163)
  IPR009057 Homedomain-like superfamily [SSF46689] (203-253)
  IPR009057 Homedomain-like superfamily [SSF46689] (256-304)
  IPR018060 AraC-like, DNA binding HTH domain [PF12833] (226-304)
  IPR018060 AraC-like, DNA binding HTH domain [PS01124] (207-305)
  IPR018060 AraC-like, DNA binding HTH domain [SM00342] (220-303)
  IPR018062 HTH domain AraC-type, conserved site [PS00041] (257-299)
  IPR029062 Class I glutamine amidotransferase-like [G3DSA:3.40.50.880] (1-193)
  IPR029062 Class I glutamine amidotransferase-like [SSF52317] (2-185)
  IPR052158 Isonitrile Hydratase and Quaternary Amine Regulator [PTHR43130] (2-266)

pLDDT: mean 93.7, std 8.25, range [32.75, 98.88]

Nearest PDB structures (foldseek):
  3gra-assembly1_A  TM=9.186E-01  e=9.831E-15  Pseudomonas putida KT2440
  3oio-assembly1_A  TM=9.032E-01  e=2.915E-09  Chromobacterium violaceum
  6swi-assembly1_A  TM=9.592E-01  e=1.709E-05  Geobacillus stearothermophilus
  3w6v-assembly1_A  TM=9.500E-01  e=4.138E-05  Streptomyces griseus
  3lsg-assembly1_A  TM=9.444E-01  e=4.138E-05  Fusobacterium nucleatum subsp. nucleatum

Sequence (628 aa):
MLVDRFSMIAFSSAIEPLRLANRAVGRDLYRFSLWSEDGTKCTASNGIEVKVAGRFCDAQDFDMLVVCGGIDIQHPDHRALHSALRRCSARGAAIGAVCTGTYVLAKAGLLDGYRATIHWENLPGLVSEHDGLEIGSDLFEIDRNRFTCAGGTAAADMMLSLIVRDHGPSVASEVADQLIHHRIRGSGERQRMDLRMRLGVSHPKLLRVVGLMETSLAEPLGSQELADAVQLSTRQLERLFLKYLGRSPAKHYLRIRLEHARNLIRQTAMPLLSVAFECGFTSASHFSKAYLDCFGQPPSAERKLVQTQGSVRAMLVDRFSMIAFSSAIEPLRLANRAVGRDLYRFSLWSEDGTKCTASNGIEVKVAGRFCDAQDFDMLVVCGGIDIQHPDHRALHSALRRCSARGAAIGAVCTGTYVLAKAGLLDGYRATIHWENLPGLVSEHDGLEIGSDLFEIDRNRFTCAGGTAAADMMLSLIVRDHGPSVASEVADQLIHHRIRGSGERQRMDLRMRLGVSHPKLLRVVGLMETSLAEPLGSQELADAVQLSTRQLERLFLKYLGRSPAKHYLRIRLEHARNLIRQTAMPLLSVAFECGFTSASHFSKAYLDCFGQPPSAERKLVQTQGSVRA